Protein AF-0000000087189359 (afdb_homodimer)

Sequence (394 aa):
MPTGVAMRDARERLFDAAERVLLRDGPSALTSRAVTAEAGCAKGVLHRHFADFDAFLAELVRDRVRRIEGRGAALRASAGTGDLVGRLADELTDLFESVAVAIVGLVTSRDGLRARLRRERPIGVPLLTDAAGVLASYLAAERDLGRLAPDADVDVVAPTLIGAAHLLFADRTGPPPDADAVRRTVAAVVGGVVREGMPTGVAMRDARERLFDAAERVLLRDGPSALTSRAVTAEAGCAKGVLHRHFADFDAFLAELVRDRVRRIEGRGAALRASAGTGDLVGRLADELTDLFESVAVAIVGLVTSRDGLRARLRRERPIGVPLLTDAAGVLASYLAAERDLGRLAPDADVDVVAPTLIGAAHLLFADRTGPPPDADAVRRTVAAVVGGVVREG

Organism: Streptomyces mobaraensis (NCBI:txid35621)

Secondary structure (DSSP, 8-state):
---HHHHHHHHHHHHHHHHHHHHHH-GGG--HHHHHHHHTPPTTHHHHH-SSHHHHHHHHHHHHHHHHHHTHHHHHHTTTSS-HHHHHHHHHHHHHTTTHHHHHHHHHH-HHHHHHHHTT--SS-TTHHHHHHHHHHHHHHHHHTTSB-TT--HHHHHHHHHHHHHHHH--TTSPPPPHHHHHHHHHHHHTTTB---/---HHHHHHHHHHHHHHHHHHHHHH-GGG--HHHHHHHHTPPTTHHHHH-SSHHHHHHHHHHHHHHHHHHTHHHHHHTTTSS-HHHHHHHHHHHHHTTTHHHHHHHHHH-HHHHHHHHTT--SS-TTHHHHHHHHHHHHHHHHHTTSB-TT--HHHHHHHHHHHHHHHH--TTSPPPPHHHHHHHHHHHHTTTB---

Foldseek 3Di:
DDDPVSLVVVLVLLLVLQLVCCLPPFQVRRDLVSSCVSSVHDDCNCVVPAVDVLRSLLVSLVVLLVVLLVCLVVLLVCAPDDDPLLSLLVSLCVLLLGSLLRSQVNCVVDVSNVVVNCVVPVDDGRPLVSNLVSQLSSVVSNLVVPQWAVPDDSNVLSSQLSVQSSVQCNPVVDDHDDSVVNSVSSCVSRVVIGDPD/DPDPVSLVVLLVLLLVLQLVCCLPPFQVRRDLVSSCVSSVHDDCSCVVPAVDVLRSLLVSLVVLLVVLLVCLVVLLVCAPDDDPLLSLLVSLCVLLLGSNLRSQVNCVVDPSNVVVNCVVPVDDGRPLVSNLVSQLSSVVSNVVVPQWAVPDDSNVLSSQLSVQSSVQCNPVVDDHDDSVVNSVSSCVSRVVIGDPD

Structure (mmCIF, N/CA/C/O backbone):
data_AF-0000000087189359-model_v1
#
loop_
_entity.id
_entity.type
_entity.pdbx_description
1 polymer 'TetR family transcriptional regulator'
#
loop_
_atom_site.group_PDB
_atom_site.id
_atom_site.type_symbol
_atom_site.label_atom_id
_atom_site.label_alt_id
_atom_site.label_comp_id
_atom_site.label_asym_id
_atom_site.label_entity_id
_atom_site.label_seq_id
_atom_site.pdbx_PDB_ins_code
_atom_site.Cartn_x
_atom_site.Cartn_y
_atom_site.Cartn_z
_atom_site.occupancy
_atom_site.B_iso_or_equiv
_atom_site.auth_seq_id
_atom_site.auth_comp_id
_atom_site.auth_asym_id
_atom_site.auth_atom_id
_atom_site.pdbx_PDB_model_num
ATOM 1 N N . MET A 1 1 ? -35.094 24.062 12.242 1 44.28 1 MET A N 1
ATOM 2 C CA . MET A 1 1 ? -34.094 23.031 12.523 1 44.28 1 MET A CA 1
ATOM 3 C C . MET A 1 1 ? -33.812 22.188 11.289 1 44.28 1 MET A C 1
ATOM 5 O O . MET A 1 1 ? -34.719 21.75 10.602 1 44.28 1 MET A O 1
ATOM 9 N N . PRO A 1 2 ? -32.625 22.344 10.75 1 54.31 2 PRO A N 1
ATOM 10 C CA . PRO A 1 2 ? -32.562 21.625 9.469 1 54.31 2 PRO A CA 1
ATOM 11 C C . PRO A 1 2 ? -33.062 20.188 9.562 1 54.31 2 PRO A C 1
ATOM 13 O O . PRO A 1 2 ? -32.906 19.531 10.594 1 54.31 2 PRO A O 1
ATOM 16 N N . THR A 1 3 ? -33.844 19.797 8.781 1 54.06 3 THR A N 1
ATOM 17 C CA . THR A 1 3 ? -34.438 18.484 8.734 1 54.06 3 THR A CA 1
ATOM 18 C C . THR A 1 3 ? -33.406 17.406 8.453 1 54.06 3 THR A C 1
ATOM 20 O O . THR A 1 3 ? -32.312 17.703 7.945 1 54.06 3 THR A O 1
ATOM 23 N N . GLY A 1 4 ? -33.719 16.25 9.008 1 50 4 GLY A N 1
ATOM 24 C CA . GLY A 1 4 ? -32.906 15.055 8.805 1 50 4 GLY A CA 1
ATOM 25 C C . GLY A 1 4 ? -32.406 14.914 7.379 1 50 4 GLY A C 1
ATOM 26 O O . GLY A 1 4 ? -31.266 14.508 7.156 1 50 4 GLY A O 1
ATOM 27 N N . VAL A 1 5 ? -33.25 15.305 6.457 1 53.34 5 VAL A N 1
ATOM 28 C CA . VAL A 1 5 ? -32.906 15.242 5.035 1 53.34 5 VAL A CA 1
ATOM 29 C C . VAL A 1 5 ? -31.875 16.312 4.707 1 53.34 5 VAL A C 1
ATOM 31 O O . VAL A 1 5 ? -30.906 16.047 3.986 1 53.34 5 VAL A O 1
ATOM 34 N N . ALA A 1 6 ? -32.094 17.406 5.195 1 57.12 6 ALA A N 1
ATOM 35 C CA . ALA A 1 6 ? -31.156 18.516 4.957 1 57.12 6 ALA A CA 1
ATOM 36 C C . ALA A 1 6 ? -29.766 18.188 5.508 1 57.12 6 ALA A C 1
ATOM 38 O O . ALA A 1 6 ? -28.75 18.516 4.883 1 57.12 6 ALA A O 1
ATOM 39 N N . MET A 1 7 ? -29.891 17.547 6.59 1 61.81 7 MET A N 1
ATOM 40 C CA . MET A 1 7 ? -28.625 17.156 7.23 1 61.81 7 MET A CA 1
ATOM 41 C C . MET A 1 7 ? -27.906 16.078 6.418 1 61.81 7 MET A C 1
ATOM 43 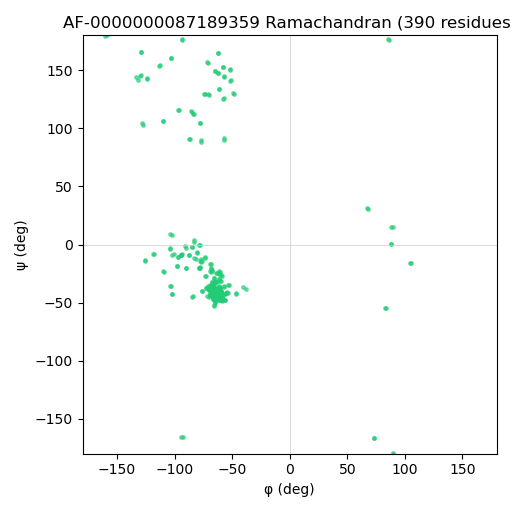O O . MET A 1 7 ? -26.688 16.125 6.273 1 61.81 7 MET A O 1
ATOM 47 N N . ARG A 1 8 ? -28.703 15.125 5.977 1 64.56 8 ARG A N 1
ATOM 48 C CA . ARG A 1 8 ? -28.125 14.094 5.121 1 64.56 8 ARG A CA 1
ATOM 49 C C . ARG A 1 8 ? -27.547 14.695 3.854 1 64.56 8 ARG A C 1
ATOM 51 O O . ARG A 1 8 ? -26.484 14.266 3.385 1 64.56 8 ARG A O 1
ATOM 58 N N . ASP A 1 9 ? -28.188 15.625 3.594 1 80 9 ASP A N 1
ATOM 59 C CA . ASP A 1 9 ? -27.75 16.312 2.389 1 80 9 ASP A CA 1
ATOM 60 C C . ASP A 1 9 ? -26.422 17.031 2.621 1 80 9 ASP A C 1
ATOM 62 O O . ASP A 1 9 ? -25.516 16.969 1.782 1 80 9 ASP A O 1
ATOM 66 N N . ALA A 1 10 ? -26.328 17.531 3.82 1 83.38 10 ALA A N 1
ATOM 67 C CA . ALA A 1 10 ? -25.094 18.25 4.129 1 83.38 10 ALA A CA 1
ATOM 68 C C . ALA A 1 10 ? -23.922 17.297 4.285 1 83.38 10 ALA A C 1
ATOM 70 O O . ALA A 1 10 ? -22.812 17.578 3.818 1 83.38 10 ALA A O 1
ATOM 71 N N . ARG A 1 11 ? -24.172 16.188 4.848 1 89.69 11 ARG A N 1
ATOM 72 C CA . ARG A 1 11 ? -23.141 15.172 5.031 1 89.69 11 ARG A CA 1
ATOM 73 C C . ARG A 1 11 ? -22.641 14.641 3.691 1 89.69 11 ARG A C 1
ATOM 75 O O . ARG A 1 11 ? -21.438 14.531 3.467 1 89.69 11 ARG A O 1
ATOM 82 N N . GLU A 1 12 ? -23.578 14.414 2.865 1 92.06 12 GLU A N 1
ATOM 83 C CA . GLU A 1 12 ? -23.203 13.906 1.545 1 92.06 12 GLU A CA 1
ATOM 84 C C . GLU A 1 12 ? -22.422 14.945 0.755 1 92.06 12 GLU A C 1
ATOM 86 O O . GLU A 1 12 ? -21.469 14.602 0.052 1 92.06 12 GLU A O 1
ATOM 91 N N . ARG A 1 13 ? -22.797 16.109 0.953 1 93.56 13 ARG A N 1
ATOM 92 C CA . ARG A 1 13 ? -22.094 17.203 0.29 1 93.56 13 ARG A CA 1
ATOM 93 C C . ARG A 1 13 ? -20.672 17.328 0.799 1 93.56 13 ARG A C 1
ATOM 95 O O . ARG A 1 13 ? -19.734 17.562 0.02 1 93.56 13 ARG A O 1
ATOM 102 N N . LEU A 1 14 ? -20.578 17.125 2.043 1 95.88 14 LEU A N 1
ATOM 103 C CA . LEU A 1 14 ? -19.25 17.219 2.656 1 95.88 14 LEU A CA 1
ATOM 104 C C . LEU A 1 14 ? -18.375 16.047 2.207 1 95.88 14 LEU A C 1
ATOM 106 O O . LEU A 1 14 ? -17.188 16.234 1.937 1 95.88 14 LEU A O 1
ATOM 110 N N . PHE A 1 15 ? -18.922 14.906 2.1 1 96.94 15 PHE A N 1
ATOM 111 C CA . PHE A 1 15 ? -18.156 13.75 1.638 1 96.94 15 PHE A CA 1
ATOM 112 C C . PHE A 1 15 ? -17.734 13.93 0.187 1 96.94 15 PHE A C 1
ATOM 114 O O . PHE A 1 15 ? -16.578 13.664 -0.162 1 96.94 15 PHE A O 1
ATOM 121 N N . ASP A 1 16 ? -18.641 14.438 -0.605 1 96.88 16 ASP A N 1
ATOM 122 C CA . ASP A 1 16 ? -18.328 14.68 -2.01 1 96.88 16 ASP A CA 1
ATOM 123 C C . ASP A 1 16 ? -17.203 15.711 -2.148 1 96.88 16 ASP A C 1
ATOM 125 O O . ASP A 1 16 ? -16.297 15.539 -2.965 1 96.88 16 ASP A O 1
ATOM 129 N N . ALA A 1 17 ? -17.312 16.719 -1.368 1 97.44 17 ALA A N 1
ATOM 130 C CA . ALA A 1 17 ? -16.281 17.766 -1.365 1 97.44 17 ALA A CA 1
ATOM 131 C C . ALA A 1 17 ? -14.938 17.203 -0.921 1 97.44 17 ALA A C 1
ATOM 133 O O . ALA A 1 17 ? -13.898 17.5 -1.527 1 97.44 17 ALA A O 1
ATOM 134 N N . ALA A 1 18 ? -14.969 16.391 0.122 1 97.75 18 ALA A N 1
ATOM 135 C CA . ALA A 1 18 ? -13.742 15.773 0.622 1 97.75 18 ALA A CA 1
ATOM 136 C C . ALA A 1 18 ? -13.086 14.906 -0.452 1 97.75 18 ALA A C 1
ATOM 138 O O . ALA A 1 18 ? -11.867 14.953 -0.632 1 97.75 18 ALA A O 1
ATOM 139 N N . GLU A 1 19 ? -13.867 14.172 -1.11 1 97.31 19 GLU A N 1
ATOM 140 C CA . GLU A 1 19 ? -13.344 13.312 -2.166 1 97.31 19 GLU A CA 1
ATOM 141 C C . GLU A 1 19 ? -12.727 14.133 -3.295 1 97.31 19 GLU A C 1
ATOM 143 O O . GLU A 1 19 ? -11.68 13.773 -3.836 1 97.31 19 GLU A O 1
ATOM 148 N N . ARG A 1 20 ? -13.352 15.242 -3.643 1 97.06 20 ARG A N 1
ATOM 149 C CA . ARG A 1 20 ? -12.805 16.125 -4.672 1 97.06 20 ARG A CA 1
ATOM 150 C C . ARG A 1 20 ? -11.461 16.688 -4.242 1 97.06 20 ARG A C 1
ATOM 152 O O . ARG A 1 20 ? -10.516 16.734 -5.031 1 97.06 20 ARG A O 1
ATOM 159 N N . VAL A 1 21 ? -11.367 17.094 -2.988 1 96.62 21 VAL A N 1
ATOM 160 C CA . VAL A 1 21 ? -10.125 17.641 -2.455 1 96.62 21 VAL A CA 1
ATOM 161 C C . VAL A 1 21 ? -9.047 16.562 -2.469 1 96.62 21 VAL A C 1
ATOM 163 O O . VAL A 1 21 ? -7.914 16.812 -2.885 1 96.62 21 VAL A O 1
ATOM 166 N N . LEU A 1 22 ? -9.414 15.367 -2.059 1 95 22 LEU A N 1
ATOM 167 C CA . LEU A 1 22 ? -8.477 14.242 -2.027 1 95 22 LEU A CA 1
ATOM 168 C C . LEU A 1 22 ? -7.945 13.938 -3.424 1 95 22 LEU A C 1
ATOM 170 O O . LEU A 1 22 ? -6.742 13.734 -3.604 1 95 22 LEU A O 1
ATOM 174 N N . LEU A 1 23 ? -8.812 13.953 -4.371 1 92.88 23 LEU A N 1
ATOM 175 C CA . LEU A 1 23 ? -8.438 13.609 -5.738 1 92.88 23 LEU A CA 1
ATOM 176 C C . LEU A 1 23 ? -7.562 14.695 -6.348 1 92.88 23 LEU A C 1
ATOM 178 O O . LEU A 1 23 ? -6.59 14.398 -7.047 1 92.88 23 LEU A O 1
ATOM 182 N N . ARG A 1 24 ? -7.844 15.883 -6.047 1 92.25 24 ARG A N 1
ATOM 183 C CA . ARG A 1 24 ? -7.168 17.016 -6.676 1 92.25 24 ARG A CA 1
ATOM 184 C C . ARG A 1 24 ? -5.859 17.328 -5.961 1 92.25 24 ARG A C 1
ATOM 186 O O . ARG A 1 24 ? -4.828 17.531 -6.605 1 92.25 24 ARG A O 1
ATOM 193 N N . ASP A 1 25 ? -5.941 17.344 -4.547 1 91.75 25 ASP A N 1
ATOM 194 C CA . ASP A 1 25 ? -4.836 17.922 -3.793 1 91.75 25 ASP A CA 1
ATOM 195 C C . ASP A 1 25 ? -4.18 16.891 -2.885 1 91.75 25 ASP A C 1
ATOM 197 O O . ASP A 1 25 ? -3.135 17.141 -2.285 1 91.75 25 ASP A O 1
ATOM 201 N N . GLY A 1 26 ? -4.723 15.711 -2.734 1 91 26 GLY A N 1
ATOM 202 C CA . GLY A 1 26 ? -4.125 14.641 -1.948 1 91 26 GLY A CA 1
ATOM 203 C C . GLY A 1 26 ? -4.473 14.719 -0.473 1 91 26 GLY A C 1
ATOM 204 O O . GLY A 1 26 ? -5.148 15.648 -0.038 1 91 26 GLY A O 1
ATOM 205 N N . PRO A 1 27 ? -4.023 13.742 0.289 1 91.06 27 PRO A N 1
ATOM 206 C CA . PRO A 1 27 ? -4.418 13.617 1.692 1 91.06 27 PRO A CA 1
ATOM 207 C C . PRO A 1 27 ? -3.896 14.758 2.562 1 91.06 27 PRO A C 1
ATOM 209 O O . PRO A 1 27 ? -4.574 15.18 3.502 1 91.06 27 PRO A O 1
ATOM 212 N N . SER A 1 28 ? -2.76 15.227 2.287 1 85.62 28 SER A N 1
ATOM 213 C CA . SER A 1 28 ? -2.152 16.25 3.125 1 85.62 28 SER A CA 1
ATOM 214 C C . SER A 1 28 ? -2.904 17.578 3.008 1 85.62 28 SER A C 1
ATOM 216 O O . SER A 1 28 ? -2.773 18.453 3.869 1 85.62 28 SER A O 1
ATOM 218 N N . ALA A 1 29 ? -3.684 17.688 1.993 1 90.19 29 ALA A N 1
ATOM 219 C CA . ALA A 1 29 ? -4.414 18.922 1.755 1 90.19 29 ALA A CA 1
ATOM 220 C C . ALA A 1 29 ? -5.812 18.859 2.361 1 90.19 29 ALA A C 1
ATOM 222 O O . ALA A 1 29 ? -6.539 19.859 2.371 1 90.19 29 ALA A O 1
ATOM 223 N N . LEU A 1 30 ? -6.176 17.719 2.812 1 93.62 30 LEU A N 1
ATOM 224 C CA . LEU A 1 30 ? -7.527 17.531 3.328 1 93.62 30 LEU A CA 1
ATOM 225 C C . LEU A 1 30 ? -7.656 18.109 4.734 1 93.62 30 LEU A C 1
ATOM 227 O O . LEU A 1 30 ? -7.109 17.562 5.688 1 93.62 30 LEU A O 1
ATOM 231 N N . THR A 1 31 ? -8.297 19.25 4.844 1 93.12 31 THR A N 1
ATOM 232 C CA . THR A 1 31 ? -8.594 19.922 6.109 1 93.12 31 THR A CA 1
ATOM 233 C C . THR A 1 31 ? -10.07 20.297 6.195 1 93.12 31 THR A C 1
ATOM 235 O O . THR A 1 31 ? -10.773 20.281 5.188 1 93.12 31 THR A O 1
ATOM 238 N N . SER A 1 32 ? -10.414 20.625 7.438 1 94.56 32 SER A N 1
ATOM 239 C CA . SER A 1 32 ? -11.781 21.109 7.629 1 94.56 32 SER A CA 1
ATOM 240 C C . SER A 1 32 ? -12.062 22.328 6.754 1 94.56 32 SER A C 1
ATOM 242 O O . SER A 1 32 ? -13.102 22.391 6.086 1 94.56 32 SER A O 1
ATOM 244 N N . ARG A 1 33 ? -11.141 23.188 6.695 1 95.25 33 ARG A N 1
ATOM 245 C CA . ARG A 1 33 ? -11.297 24.422 5.918 1 95.25 33 ARG A CA 1
ATOM 246 C C . ARG A 1 33 ? -11.398 24.109 4.426 1 95.25 33 ARG A C 1
ATOM 248 O O . ARG A 1 33 ? -12.273 24.641 3.738 1 95.25 33 ARG A O 1
ATOM 255 N N . ALA A 1 34 ? -10.562 23.281 3.914 1 96 34 ALA A N 1
ATOM 256 C CA . ALA A 1 34 ? -10.555 22.938 2.496 1 96 34 ALA A CA 1
ATOM 257 C C . ALA A 1 34 ? -11.859 22.25 2.09 1 96 34 ALA A C 1
ATOM 259 O O . ALA A 1 34 ? -12.414 22.547 1.027 1 96 34 ALA A O 1
ATOM 260 N N . VAL A 1 35 ? -12.352 21.344 2.934 1 96.75 35 VAL A N 1
ATOM 261 C CA . VAL A 1 35 ? -13.562 20.594 2.643 1 96.75 35 VAL A CA 1
ATOM 262 C C . VAL A 1 35 ? -14.766 21.516 2.627 1 96.75 35 VAL A C 1
ATOM 264 O O . VAL A 1 35 ? -15.586 21.469 1.707 1 96.75 35 VAL A O 1
ATOM 267 N N . THR A 1 36 ? -14.852 22.375 3.666 1 95.88 36 THR A N 1
ATOM 268 C CA . THR A 1 36 ? -16 23.281 3.764 1 95.88 36 THR A CA 1
ATOM 269 C C . THR A 1 36 ? -15.992 24.297 2.623 1 95.88 36 THR A C 1
ATOM 271 O O . THR A 1 36 ? -17.047 24.609 2.064 1 95.88 36 THR A O 1
ATOM 274 N N . ALA A 1 37 ? -14.812 24.797 2.303 1 95.94 37 ALA A N 1
ATOM 275 C CA . ALA A 1 37 ? -14.695 25.703 1.165 1 95.94 37 ALA A CA 1
ATOM 276 C C . ALA A 1 37 ? -15.117 25.031 -0.131 1 95.94 37 ALA A C 1
ATOM 278 O O . ALA A 1 37 ? -15.867 25.594 -0.923 1 95.94 37 ALA A O 1
ATOM 279 N N . GLU A 1 38 ? -14.703 23.797 -0.326 1 96.31 38 GLU A N 1
ATOM 280 C CA . GLU A 1 38 ? -15.039 23.031 -1.521 1 96.31 38 GLU A CA 1
ATOM 281 C C . GLU A 1 38 ? -16.5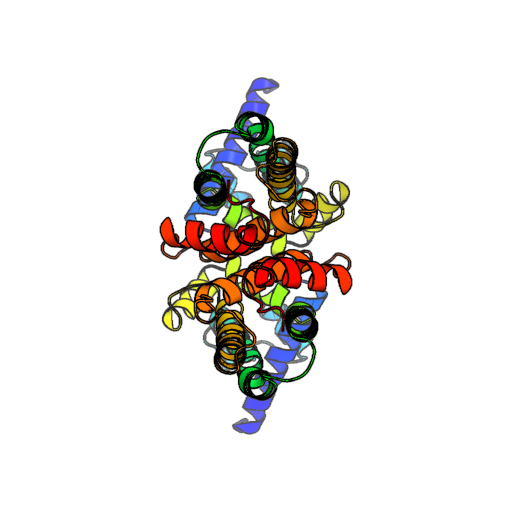31 22.734 -1.594 1 96.31 38 GLU A C 1
ATOM 283 O O . GLU A 1 38 ? -17.109 22.703 -2.682 1 96.31 38 GLU A O 1
ATOM 288 N N . ALA A 1 39 ? -17.141 22.547 -0.473 1 95.25 39 ALA A N 1
ATOM 289 C CA . ALA A 1 39 ? -18.562 22.188 -0.392 1 95.25 39 ALA A CA 1
ATOM 290 C C . ALA A 1 39 ? -19.438 23.438 -0.499 1 95.25 39 ALA A C 1
ATOM 292 O O . ALA A 1 39 ? -20.656 23.328 -0.654 1 95.25 39 ALA A O 1
ATOM 293 N N . GLY A 1 40 ? -18.797 24.578 -0.399 1 94.19 40 GLY A N 1
ATOM 294 C CA . GLY A 1 40 ? -19.578 25.812 -0.377 1 94.19 40 GLY A CA 1
ATOM 295 C C . GLY A 1 40 ? -20.422 25.953 0.873 1 94.19 40 GLY A C 1
ATOM 296 O O . GLY A 1 40 ? -21.547 26.453 0.812 1 94.19 40 GLY A O 1
ATOM 297 N N . CYS A 1 41 ? -19.984 25.453 1.913 1 90.12 41 CYS A N 1
ATOM 298 C CA . CYS A 1 41 ? -20.703 25.5 3.182 1 90.12 41 CYS A CA 1
ATOM 299 C C . CYS A 1 41 ? -20.109 26.547 4.109 1 90.12 41 CYS A C 1
ATOM 301 O O . CYS A 1 41 ? -18.984 27.016 3.877 1 90.12 41 CYS A O 1
ATOM 303 N N . ALA A 1 42 ? -20.906 26.922 5.059 1 87.5 42 ALA A N 1
ATOM 304 C CA . ALA A 1 42 ? -20.422 27.844 6.09 1 87.5 42 ALA A CA 1
ATOM 305 C C . ALA A 1 42 ? -19.281 27.219 6.887 1 87.5 42 ALA A C 1
ATOM 307 O O . ALA A 1 42 ? -19.203 26 7.012 1 87.5 42 ALA A O 1
ATOM 308 N N . LYS A 1 43 ? -18.75 28.234 7.512 1 84.06 43 LYS A N 1
ATOM 309 C CA . LYS A 1 43 ? -17.688 27.812 8.414 1 84.06 43 LYS A CA 1
ATOM 310 C C . LYS A 1 43 ? -18.25 27.047 9.617 1 84.06 43 LYS A C 1
ATOM 312 O O . LYS A 1 43 ? -19.312 27.406 10.133 1 84.06 43 LYS A O 1
ATOM 317 N N . GLY A 1 44 ? -17.891 26.016 9.977 1 87.75 44 GLY A N 1
ATOM 318 C CA . GLY A 1 44 ? -18.297 25.312 11.18 1 87.75 44 GLY A CA 1
ATOM 319 C C . GLY A 1 44 ? -19.25 24.156 10.906 1 87.75 44 GLY A C 1
ATOM 320 O O . GLY A 1 44 ? -19.578 23.375 11.805 1 87.75 44 GLY A O 1
ATOM 321 N N . VAL A 1 45 ? -19.797 24.188 9.734 1 89.81 45 VAL A N 1
ATOM 322 C CA . VAL A 1 45 ? -20.781 23.156 9.391 1 89.81 45 VAL A CA 1
ATOM 323 C C . VAL A 1 45 ? -20.25 21.781 9.797 1 89.81 45 VAL A C 1
ATOM 325 O O . VAL A 1 45 ? -21 20.953 10.312 1 89.81 45 VAL A O 1
ATOM 328 N N . LEU A 1 46 ? -19.016 21.531 9.547 1 92.44 46 LEU A N 1
ATOM 329 C CA . LEU A 1 46 ? -18.422 20.25 9.898 1 92.44 46 LEU A CA 1
ATOM 330 C C . LEU A 1 46 ? -18.5 20.016 11.406 1 92.44 46 LEU A C 1
ATOM 332 O O . LEU A 1 46 ? -18.859 18.922 11.844 1 92.44 46 LEU A O 1
ATOM 336 N N . HIS A 1 47 ? -18.344 21.047 12.164 1 91.12 47 HIS A N 1
ATOM 337 C CA . HIS A 1 47 ? -18.312 20.922 13.617 1 91.12 47 HIS A CA 1
ATOM 338 C C . HIS A 1 47 ? -19.719 20.75 14.188 1 91.12 47 HIS A C 1
ATOM 340 O O . HIS A 1 47 ? -19.875 20.297 15.32 1 91.12 47 HIS A O 1
ATOM 346 N N . ARG A 1 48 ? -20.656 21.094 13.492 1 92.31 48 ARG A N 1
ATOM 347 C CA . ARG A 1 48 ? -22.047 20.891 13.898 1 92.31 48 ARG A CA 1
ATOM 348 C C . ARG A 1 48 ? -22.438 19.422 13.773 1 92.31 48 ARG A C 1
ATOM 350 O O . ARG A 1 48 ? -23.281 18.938 14.531 1 92.31 48 ARG A O 1
ATOM 357 N N . HIS A 1 49 ? -21.766 18.781 12.891 1 92.31 49 HIS A N 1
ATOM 358 C CA . HIS A 1 49 ? -22.188 17.438 12.555 1 92.31 49 HIS A CA 1
ATOM 359 C C . HIS A 1 49 ? -21.203 16.391 13.086 1 92.31 49 HIS A C 1
ATOM 361 O O . HIS A 1 49 ? -21.547 15.219 13.234 1 92.31 49 HIS A O 1
ATOM 367 N N . PHE A 1 50 ? -20.016 16.828 13.289 1 95.06 50 PHE A N 1
ATOM 368 C CA . PHE A 1 50 ? -18.969 15.906 13.711 1 95.06 50 PHE A CA 1
ATOM 369 C C . PHE A 1 50 ? -18.234 16.438 14.93 1 95.06 50 PHE A C 1
ATOM 371 O O . PHE A 1 50 ? -17.969 17.641 15.023 1 95.06 50 PHE A O 1
ATOM 378 N N . ALA A 1 51 ? -17.828 15.531 15.758 1 94.69 51 ALA A N 1
ATOM 379 C CA . ALA A 1 51 ? -17.156 15.898 17 1 94.69 51 ALA A CA 1
ATOM 380 C C . ALA A 1 51 ? -15.797 16.531 16.719 1 94.69 51 ALA A C 1
ATOM 382 O O . ALA A 1 51 ? -15.359 17.438 17.438 1 94.69 51 ALA A O 1
ATOM 383 N N . ASP A 1 52 ? -15.094 16.094 15.758 1 95 52 ASP A N 1
ATOM 384 C CA . ASP A 1 52 ? -13.812 16.609 15.289 1 95 52 ASP A CA 1
ATOM 385 C C . ASP A 1 52 ? -13.531 16.156 13.859 1 95 52 ASP A C 1
ATOM 387 O O . ASP A 1 52 ? -14.344 15.461 13.25 1 95 52 ASP A O 1
ATOM 391 N N . PHE A 1 53 ? -12.531 16.516 13.344 1 94.88 53 PHE A N 1
ATOM 392 C CA . PHE A 1 53 ? -12.227 16.234 11.945 1 94.88 53 PHE A CA 1
ATOM 393 C C . PHE A 1 53 ? -11.977 14.758 11.727 1 94.88 53 PHE A C 1
ATOM 395 O O . PHE A 1 53 ? -12.344 14.203 10.688 1 94.88 53 PHE A O 1
ATOM 402 N N . ASP A 1 54 ? -11.383 14.07 12.672 1 94.75 54 ASP A N 1
ATOM 403 C CA . ASP A 1 54 ? -11.141 12.633 12.539 1 94.75 54 ASP A CA 1
ATOM 404 C C . ASP A 1 54 ? -12.461 11.859 12.539 1 94.75 54 ASP A C 1
ATOM 406 O O . ASP A 1 54 ? -12.578 10.828 11.867 1 94.75 54 ASP A O 1
ATOM 410 N N . ALA A 1 55 ? -13.375 12.32 13.25 1 95.81 55 ALA A N 1
ATOM 411 C CA . ALA A 1 55 ? -14.703 11.703 13.203 1 95.81 55 ALA A CA 1
ATOM 412 C C . ALA A 1 55 ? -15.32 11.844 11.812 1 95.81 55 ALA A C 1
ATOM 414 O O . ALA A 1 55 ? -15.922 10.898 11.297 1 95.81 55 ALA A O 1
ATOM 415 N N . PHE A 1 56 ? -15.148 13.039 11.328 1 96.81 56 PHE A N 1
ATOM 416 C CA . PHE A 1 56 ? -15.602 13.281 9.961 1 96.81 56 PHE A CA 1
ATOM 417 C C . PHE A 1 56 ? -14.914 12.336 8.984 1 96.81 56 PHE A C 1
ATOM 419 O O . PHE A 1 56 ? -15.57 11.688 8.164 1 96.81 56 PHE A O 1
ATOM 426 N N . LEU A 1 57 ? -13.609 12.203 9.086 1 96.88 57 LEU A N 1
ATOM 427 C CA . LEU A 1 57 ? -12.82 11.359 8.188 1 96.88 57 LEU A CA 1
ATOM 428 C C . LEU A 1 57 ? -13.203 9.891 8.344 1 96.88 57 LEU A C 1
ATOM 430 O O . LEU A 1 57 ? -13.258 9.148 7.359 1 96.88 57 LEU A O 1
ATOM 434 N N . ALA A 1 58 ? -13.43 9.484 9.539 1 96.75 58 ALA A N 1
ATOM 435 C CA . ALA A 1 58 ? -13.836 8.102 9.781 1 96.75 58 ALA A CA 1
ATOM 436 C C . ALA A 1 58 ? -15.141 7.777 9.062 1 96.75 58 ALA A C 1
ATOM 438 O O . ALA A 1 58 ? -15.266 6.719 8.445 1 96.75 58 ALA A O 1
ATOM 439 N N . GLU A 1 59 ? -16.016 8.711 9.125 1 96.69 59 GLU A N 1
ATOM 440 C CA . GLU A 1 59 ? -17.297 8.492 8.445 1 96.69 59 GLU A CA 1
ATOM 441 C C . GLU A 1 59 ? -17.109 8.5 6.926 1 96.69 59 GLU A C 1
ATOM 443 O O . GLU A 1 59 ? -17.812 7.77 6.219 1 96.69 59 GLU A O 1
ATOM 448 N N . LEU A 1 60 ? -16.266 9.344 6.461 1 97.25 60 LEU A N 1
ATOM 449 C CA . LEU A 1 60 ? -15.922 9.328 5.043 1 97.25 60 LEU A CA 1
ATOM 450 C C . LEU A 1 60 ? -15.414 7.957 4.621 1 97.25 60 LEU A C 1
ATOM 452 O O . LEU A 1 60 ? -15.859 7.406 3.613 1 97.25 60 LEU A O 1
ATOM 456 N N . VAL A 1 61 ? -14.508 7.383 5.371 1 96.88 61 VAL A N 1
ATOM 457 C CA . VAL A 1 61 ? -13.938 6.07 5.086 1 96.88 61 VAL A CA 1
ATOM 458 C C . VAL A 1 61 ? -15.031 5.008 5.137 1 96.88 61 VAL A C 1
ATOM 460 O O . VAL A 1 61 ? -15.133 4.164 4.242 1 96.88 61 VAL A O 1
ATOM 463 N N . ARG A 1 62 ? -15.883 5.094 6.125 1 96.38 62 ARG A N 1
ATOM 464 C CA . ARG A 1 62 ? -16.953 4.125 6.277 1 96.38 62 ARG A CA 1
ATOM 465 C C . ARG A 1 62 ? -17.922 4.188 5.094 1 96.38 62 ARG A C 1
ATOM 467 O O . ARG A 1 62 ? -18.422 3.156 4.633 1 96.38 62 ARG A O 1
ATOM 474 N N . ASP A 1 63 ? -18.156 5.387 4.715 1 96.19 63 ASP A N 1
ATOM 475 C CA . ASP A 1 63 ? -19.016 5.555 3.551 1 96.19 63 ASP A CA 1
ATOM 476 C C . ASP A 1 63 ? -18.406 4.891 2.314 1 96.19 63 ASP A C 1
ATOM 478 O O . ASP A 1 63 ? -19.109 4.215 1.562 1 96.19 63 ASP A O 1
ATOM 482 N N . ARG A 1 64 ? -17.141 5.082 2.096 1 96.25 64 ARG A N 1
ATOM 483 C CA . ARG A 1 64 ? -16.453 4.461 0.964 1 96.25 64 ARG A CA 1
ATOM 484 C C . ARG A 1 64 ? -16.453 2.943 1.091 1 96.25 64 ARG A C 1
ATOM 486 O O . ARG A 1 64 ? -16.641 2.232 0.1 1 96.25 64 ARG A O 1
ATOM 493 N N . VAL A 1 65 ? -16.281 2.434 2.258 1 95.75 65 VAL A N 1
ATOM 494 C CA . VAL A 1 65 ? -16.312 0.999 2.527 1 95.75 65 VAL A CA 1
ATOM 495 C C . VAL A 1 65 ? -17.672 0.429 2.164 1 95.75 65 VAL A C 1
ATOM 497 O O . VAL A 1 65 ? -17.766 -0.616 1.518 1 95.75 65 VAL A O 1
ATOM 500 N N . ARG A 1 66 ? -18.672 1.169 2.553 1 95.88 66 ARG A N 1
ATOM 501 C CA . ARG A 1 66 ? -20.031 0.722 2.242 1 95.88 66 ARG A CA 1
ATOM 502 C C . ARG A 1 66 ? -20.234 0.635 0.735 1 95.88 66 ARG A C 1
ATOM 504 O O . ARG A 1 66 ? -20.906 -0.283 0.25 1 95.88 66 ARG A O 1
ATOM 511 N N . ARG A 1 67 ? -19.703 1.541 0.05 1 95.31 67 ARG A N 1
ATOM 512 C CA . ARG A 1 67 ? -19.828 1.529 -1.404 1 95.31 67 ARG A CA 1
ATOM 513 C C . ARG A 1 67 ? -19.125 0.316 -2.002 1 95.31 67 ARG A C 1
ATOM 515 O O . ARG A 1 67 ? -19.641 -0.321 -2.92 1 95.31 67 ARG A O 1
ATOM 522 N N . ILE A 1 68 ? -18 -0.02 -1.487 1 96.12 68 ILE A N 1
ATOM 523 C CA . ILE A 1 68 ? -17.25 -1.184 -1.943 1 96.12 68 ILE A CA 1
ATOM 524 C C . ILE A 1 68 ? -18.031 -2.459 -1.621 1 96.12 68 ILE A C 1
ATOM 526 O O . ILE A 1 68 ? -18.203 -3.318 -2.486 1 96.12 68 ILE A O 1
ATOM 530 N N . GLU A 1 69 ? -18.484 -2.486 -0.395 1 96.31 69 GLU A N 1
ATOM 531 C CA . GLU A 1 69 ? -19.219 -3.668 0.038 1 96.31 69 GLU A CA 1
ATOM 532 C C . GLU A 1 69 ? -20.531 -3.82 -0.744 1 96.31 69 GLU A C 1
ATOM 534 O O . GLU A 1 69 ? -20.969 -4.938 -1.021 1 96.31 69 GLU A O 1
ATOM 539 N N . GLY A 1 70 ? -21.094 -2.723 -1.114 1 95.5 70 GLY A N 1
ATOM 540 C CA . GLY A 1 70 ? -22.328 -2.723 -1.87 1 95.5 70 GLY A CA 1
ATOM 541 C C . GLY A 1 70 ? -22.203 -3.371 -3.236 1 95.5 70 GLY A C 1
ATOM 542 O O . GLY A 1 70 ? -23.172 -3.906 -3.771 1 95.5 70 GLY A O 1
ATOM 543 N N . ARG A 1 71 ? -21.031 -3.385 -3.748 1 92.88 71 ARG A N 1
ATOM 544 C CA . ARG A 1 71 ? -20.781 -3.975 -5.059 1 92.88 71 ARG A CA 1
ATOM 545 C C . ARG A 1 71 ? -20.5 -5.469 -4.945 1 92.88 71 ARG A C 1
ATOM 547 O O . ARG A 1 71 ? -20.469 -6.18 -5.953 1 92.88 71 ARG A O 1
ATOM 554 N N . GLY A 1 72 ? -20.344 -5.93 -3.752 1 96.94 72 GLY A N 1
ATOM 555 C CA . GLY A 1 72 ? -19.938 -7.301 -3.506 1 96.94 72 GLY A CA 1
ATOM 556 C C . GLY A 1 72 ? -20.938 -8.328 -3.982 1 96.94 72 GLY A C 1
ATOM 557 O O . GLY A 1 72 ? -20.578 -9.344 -4.566 1 96.94 72 GLY A O 1
ATOM 558 N N . ALA A 1 73 ? -22.203 -8 -3.777 1 95.56 73 ALA A N 1
ATOM 559 C CA . ALA A 1 73 ? -23.25 -8.945 -4.145 1 95.56 73 ALA A CA 1
ATOM 560 C C . ALA A 1 73 ? -23.312 -9.141 -5.656 1 95.56 73 ALA A C 1
ATOM 562 O O . ALA A 1 73 ? -23.438 -10.266 -6.141 1 95.56 73 ALA A O 1
ATOM 563 N N . ALA A 1 74 ? -23.234 -8.039 -6.328 1 96.19 74 ALA A N 1
ATOM 564 C CA . ALA A 1 74 ? -23.266 -8.109 -7.785 1 96.19 74 ALA A CA 1
ATOM 565 C C . ALA A 1 74 ? -22.062 -8.867 -8.32 1 96.19 74 ALA A C 1
ATOM 567 O O . ALA A 1 74 ? -22.188 -9.672 -9.25 1 96.19 74 ALA A O 1
ATOM 568 N N . LEU A 1 75 ? -20.938 -8.609 -7.793 1 97.12 75 LEU A N 1
ATOM 569 C CA . LEU A 1 75 ? -19.734 -9.328 -8.203 1 97.12 75 LEU A CA 1
ATOM 570 C C . LEU A 1 75 ? -19.875 -10.82 -7.938 1 97.12 75 LEU A C 1
ATOM 572 O O . LEU A 1 75 ? -19.594 -11.641 -8.812 1 97.12 75 LEU A O 1
ATOM 576 N N . ARG A 1 76 ? -20.359 -11.203 -6.77 1 97.12 76 ARG A N 1
ATOM 577 C CA . ARG A 1 76 ? -20.547 -12.602 -6.41 1 97.12 76 ARG A CA 1
ATOM 578 C C . ARG A 1 76 ? -21.547 -13.281 -7.344 1 97.12 76 ARG A C 1
ATOM 580 O O . ARG A 1 76 ? -21.344 -14.43 -7.742 1 97.12 76 ARG A O 1
ATOM 587 N N . ALA A 1 77 ? -22.547 -12.562 -7.699 1 96.44 77 ALA A N 1
ATOM 588 C CA . ALA A 1 77 ? -23.594 -13.094 -8.562 1 96.44 77 ALA A CA 1
ATOM 589 C C . ALA A 1 77 ? -23.062 -13.352 -9.969 1 96.44 77 ALA A C 1
ATOM 591 O O . ALA A 1 77 ? -23.656 -14.133 -10.727 1 96.44 77 ALA A O 1
ATOM 592 N N . SER A 1 78 ? -22.031 -12.727 -10.289 1 96.62 78 SER A N 1
ATOM 593 C CA . SER A 1 78 ? -21.453 -12.875 -11.625 1 96.62 78 SER A CA 1
ATOM 594 C C . SER A 1 78 ? -20.531 -14.086 -11.703 1 96.62 78 SER A C 1
ATOM 596 O O . SER A 1 78 ? -20.016 -14.414 -12.773 1 96.62 78 SER A O 1
ATOM 598 N N . ALA A 1 79 ? -20.375 -14.758 -10.586 1 97.12 79 ALA A N 1
ATOM 599 C CA . ALA A 1 79 ? -19.484 -15.914 -10.555 1 97.12 79 ALA A CA 1
ATOM 600 C C . ALA A 1 79 ? -19.906 -16.953 -11.586 1 97.12 79 ALA A C 1
ATOM 602 O O . ALA A 1 79 ? -21.109 -17.172 -11.797 1 97.12 79 ALA A O 1
ATOM 603 N N . GLY A 1 80 ? -18.906 -17.609 -12.156 1 96.12 80 GLY A N 1
ATOM 604 C CA . GLY A 1 80 ? -19.172 -18.672 -13.117 1 96.12 80 GLY A CA 1
ATOM 605 C C . GLY A 1 80 ? -19.312 -18.172 -14.539 1 96.12 80 GLY A C 1
ATOM 606 O O . GLY A 1 80 ? -19.484 -18.953 -15.469 1 96.12 80 GLY A O 1
ATOM 607 N N . THR A 1 81 ? -19.156 -16.844 -14.711 1 94.06 81 THR A N 1
ATOM 608 C CA . THR A 1 81 ? -19.359 -16.297 -16.047 1 94.06 81 THR A CA 1
ATOM 609 C C . THR A 1 81 ? -18.141 -15.523 -16.516 1 94.06 81 THR A C 1
ATOM 611 O O . THR A 1 81 ? -17.422 -14.93 -15.688 1 94.06 81 THR A O 1
ATOM 614 N N . GLY A 1 82 ? -17.859 -15.648 -17.766 1 93.56 82 GLY A N 1
ATOM 615 C CA . GLY A 1 82 ? -16.844 -14.797 -18.375 1 93.56 82 GLY A CA 1
ATOM 616 C C . GLY A 1 82 ? -15.43 -15.164 -17.984 1 93.56 82 GLY A C 1
ATOM 617 O O . GLY A 1 82 ? -15.188 -16.25 -17.469 1 93.56 82 GLY A O 1
ATOM 618 N N . ASP A 1 83 ? -14.516 -14.281 -18.281 1 95.38 83 ASP A N 1
ATOM 619 C CA . ASP A 1 83 ? -13.086 -14.43 -18.031 1 95.38 83 ASP A CA 1
ATOM 620 C C . ASP A 1 83 ? -12.734 -13.969 -16.609 1 95.38 83 ASP A C 1
ATOM 622 O O . ASP A 1 83 ? -12.883 -12.789 -16.281 1 95.38 83 ASP A O 1
ATOM 626 N N . LEU A 1 84 ? -12.289 -14.93 -15.797 1 97.06 84 LEU A N 1
ATOM 627 C CA . LEU A 1 84 ? -11.992 -14.664 -14.391 1 97.06 84 LEU A CA 1
ATOM 628 C C . LEU A 1 84 ? -10.938 -13.578 -14.25 1 97.06 84 LEU A C 1
ATOM 630 O O . LEU A 1 84 ? -11.117 -12.625 -13.484 1 97.06 84 LEU A O 1
ATOM 634 N N . VAL A 1 85 ? -9.867 -13.727 -15 1 97.44 85 VAL A N 1
ATOM 635 C CA . VAL A 1 85 ? -8.766 -12.773 -14.93 1 97.44 85 VAL A CA 1
ATOM 636 C C . VAL A 1 85 ? -9.25 -11.391 -15.359 1 97.44 85 VAL A C 1
ATOM 638 O O . VAL A 1 85 ? -8.953 -10.383 -14.711 1 97.44 85 VAL A O 1
ATOM 641 N N . GLY A 1 86 ? -9.969 -11.336 -16.453 1 97.25 86 GLY A N 1
ATOM 642 C CA . GLY A 1 86 ? -10.523 -10.078 -16.922 1 97.25 86 GLY A CA 1
ATOM 643 C C . GLY A 1 86 ? -11.453 -9.422 -15.922 1 97.25 86 GLY A C 1
ATOM 644 O O . GLY A 1 86 ? -11.383 -8.211 -15.711 1 97.25 86 GLY A O 1
ATOM 645 N N . ARG A 1 87 ? -12.336 -10.211 -15.312 1 97.06 87 ARG A N 1
ATOM 646 C CA . ARG A 1 87 ? -13.273 -9.703 -14.32 1 97.06 87 ARG A CA 1
ATOM 647 C C . ARG A 1 87 ? -12.539 -9.133 -13.109 1 97.06 87 ARG A C 1
ATOM 649 O O . ARG A 1 87 ? -12.844 -8.031 -12.648 1 97.06 87 ARG A O 1
ATOM 656 N N . LEU A 1 88 ? -11.555 -9.867 -12.625 1 98.12 88 LEU A N 1
ATOM 657 C CA . LEU A 1 88 ? -10.773 -9.414 -11.484 1 98.12 88 LEU A CA 1
ATOM 658 C C . LEU A 1 88 ? -10 -8.141 -11.828 1 98.12 88 LEU A C 1
ATOM 660 O O . LEU A 1 88 ? -9.953 -7.203 -11.023 1 98.12 88 LEU A O 1
ATOM 664 N N . ALA A 1 89 ? -9.438 -8.086 -13 1 98.31 89 ALA A N 1
ATOM 665 C CA . ALA A 1 89 ? -8.695 -6.91 -13.438 1 98.31 89 ALA A CA 1
ATOM 666 C C . ALA A 1 89 ? -9.602 -5.684 -13.508 1 98.31 89 ALA A C 1
ATOM 668 O O . ALA A 1 89 ? -9.219 -4.594 -13.086 1 98.31 89 ALA A O 1
ATOM 669 N N . ASP A 1 90 ? -10.781 -5.848 -14.039 1 97.25 90 ASP A N 1
ATOM 670 C CA . ASP A 1 90 ? -11.742 -4.758 -14.133 1 97.25 90 ASP A CA 1
ATOM 671 C C . ASP A 1 90 ? -12.141 -4.262 -12.742 1 97.25 90 ASP A C 1
ATOM 673 O O . ASP A 1 90 ? -12.211 -3.051 -12.508 1 97.25 90 ASP A O 1
ATOM 677 N N . GLU A 1 91 ? -12.43 -5.203 -11.867 1 97.5 91 GLU A N 1
ATOM 678 C CA . GLU A 1 91 ? -12.828 -4.844 -10.508 1 97.5 91 GLU A CA 1
ATOM 679 C C . GLU A 1 91 ? -11.727 -4.07 -9.789 1 97.5 91 GLU A C 1
ATOM 681 O O . GLU A 1 91 ? -12 -3.07 -9.125 1 97.5 91 GLU A O 1
ATOM 686 N N . LEU A 1 92 ? -10.508 -4.551 -9.922 1 98.12 92 LEU A N 1
ATOM 687 C CA . LEU A 1 92 ? -9.375 -3.896 -9.281 1 98.12 92 LEU A CA 1
ATOM 688 C C . LEU A 1 92 ? -9.117 -2.523 -9.891 1 98.12 92 LEU A C 1
ATOM 690 O O . LEU A 1 92 ? -8.828 -1.564 -9.18 1 98.12 92 LEU A O 1
ATOM 694 N N . THR A 1 93 ? -9.227 -2.43 -11.156 1 97.75 93 THR A N 1
ATOM 695 C CA . THR A 1 93 ? -9.062 -1.151 -11.836 1 97.75 93 THR A CA 1
ATOM 696 C C . THR A 1 93 ? -10.125 -0.153 -11.391 1 97.75 93 THR A C 1
ATOM 698 O O . THR A 1 93 ? -9.812 0.994 -11.062 1 97.75 93 THR A O 1
ATOM 701 N N . ASP A 1 94 ? -11.359 -0.584 -11.352 1 96.56 94 ASP A N 1
ATOM 702 C CA . ASP A 1 94 ? -12.453 0.274 -10.898 1 96.56 94 ASP A CA 1
ATOM 703 C C . ASP A 1 94 ? -12.219 0.741 -9.461 1 96.56 94 ASP A C 1
ATOM 705 O O . ASP A 1 94 ? -12.461 1.905 -9.133 1 96.56 94 ASP A O 1
ATOM 709 N N . LEU A 1 95 ? -11.797 -0.158 -8.656 1 96.56 95 LEU A N 1
ATOM 710 C CA . LEU A 1 95 ? -11.531 0.152 -7.258 1 96.56 95 LEU A CA 1
ATOM 711 C C . LEU A 1 95 ? -10.453 1.222 -7.129 1 96.56 95 LEU A C 1
ATOM 713 O O . LEU A 1 95 ? -10.656 2.24 -6.465 1 96.56 95 LEU A O 1
ATOM 717 N N . PHE A 1 96 ? -9.336 1.096 -7.84 1 96.12 96 PHE A N 1
ATOM 718 C CA . PHE A 1 96 ? -8.164 1.901 -7.539 1 96.12 96 PHE A CA 1
ATOM 719 C C . PHE A 1 96 ? -8.086 3.115 -8.453 1 96.12 96 PHE A C 1
ATOM 721 O O . PHE A 1 96 ? -7.266 4.008 -8.25 1 96.12 96 PHE A O 1
ATOM 728 N N . GLU A 1 97 ? -8.875 3.227 -9.508 1 92.62 97 GLU A N 1
ATOM 729 C CA . GLU A 1 97 ? -9.008 4.457 -10.281 1 92.62 97 GLU A CA 1
ATOM 730 C C . GLU A 1 97 ? -10.016 5.402 -9.633 1 92.62 97 GLU A C 1
ATOM 732 O O . GLU A 1 97 ? -10.25 6.504 -10.141 1 92.62 97 GLU A O 1
ATOM 737 N N . SER A 1 98 ? -10.531 5.051 -8.508 1 89.62 98 SER A N 1
ATOM 738 C CA . SER A 1 98 ? -11.398 5.895 -7.688 1 89.62 98 SER A CA 1
ATOM 739 C C . SER A 1 98 ? -10.594 6.641 -6.629 1 89.62 98 SER A C 1
ATOM 741 O O . SER A 1 98 ? -9.367 6.719 -6.711 1 89.62 98 SER A O 1
ATOM 743 N N . VAL A 1 99 ? -11.25 7.203 -5.645 1 93.38 99 VAL A N 1
ATOM 744 C CA . VAL A 1 99 ? -10.633 7.984 -4.582 1 93.38 99 VAL A CA 1
ATOM 745 C C . VAL A 1 99 ? -10 7.051 -3.553 1 93.38 99 VAL A C 1
ATOM 747 O O . VAL A 1 99 ? -9.305 7.504 -2.639 1 93.38 99 VAL A O 1
ATOM 750 N N . ALA A 1 100 ? -10.109 5.75 -3.773 1 93.44 100 ALA A N 1
ATOM 751 C CA . ALA A 1 100 ? -9.688 4.75 -2.795 1 93.44 100 ALA A CA 1
ATOM 752 C C . ALA A 1 100 ? -8.203 4.867 -2.486 1 93.44 100 ALA A C 1
ATOM 754 O O . ALA A 1 100 ? -7.797 4.809 -1.323 1 93.44 100 ALA A O 1
ATOM 755 N N . VAL A 1 101 ? -7.398 5.078 -3.453 1 93.31 101 VAL A N 1
ATOM 756 C CA . VAL A 1 101 ? -5.957 5.156 -3.248 1 93.31 101 VAL A CA 1
ATOM 757 C C . VAL A 1 101 ? -5.629 6.328 -2.324 1 93.31 101 VAL A C 1
ATOM 759 O O . VAL A 1 101 ? -4.828 6.191 -1.396 1 93.31 101 VAL A O 1
ATOM 762 N N . ALA A 1 102 ? -6.301 7.449 -2.566 1 93.5 102 ALA A N 1
ATOM 763 C CA . ALA A 1 102 ? -6.074 8.625 -1.732 1 93.5 102 ALA A CA 1
ATOM 764 C C . ALA A 1 102 ? -6.559 8.391 -0.305 1 93.5 102 ALA A C 1
ATOM 766 O O . ALA A 1 102 ? -5.926 8.836 0.654 1 93.5 102 ALA A O 1
ATOM 767 N N . ILE A 1 103 ? -7.617 7.695 -0.171 1 95 103 ILE A N 1
ATOM 768 C CA . ILE A 1 103 ? -8.18 7.406 1.142 1 95 103 ILE A CA 1
ATOM 769 C C . ILE A 1 103 ? -7.266 6.453 1.902 1 95 103 ILE A C 1
ATOM 771 O O . ILE A 1 103 ? -7.066 6.602 3.109 1 95 103 ILE A O 1
ATOM 775 N N . VAL A 1 104 ? -6.738 5.523 1.263 1 93.38 104 VAL A N 1
ATOM 776 C CA . VAL A 1 104 ? -5.781 4.617 1.889 1 93.38 104 VAL A CA 1
ATOM 777 C C . VAL A 1 104 ? -4.574 5.406 2.395 1 93.38 104 VAL A C 1
ATOM 779 O O . VAL A 1 104 ? -4.117 5.195 3.52 1 93.38 104 VAL A O 1
ATOM 782 N N . GLY A 1 105 ? -4.066 6.297 1.545 1 91.25 105 GLY A N 1
ATOM 783 C CA . GLY A 1 105 ? -2.998 7.18 1.982 1 91.25 105 GLY A CA 1
ATOM 784 C C . GLY A 1 105 ? -3.352 7.973 3.227 1 91.25 105 GLY A C 1
ATOM 785 O O . GLY A 1 105 ? -2.525 8.125 4.129 1 91.25 105 GLY A O 1
ATOM 786 N N . LEU A 1 106 ? -4.57 8.445 3.229 1 92.06 106 LEU A N 1
ATOM 787 C CA . LEU A 1 106 ? -5.086 9.195 4.367 1 92.06 106 LEU A CA 1
ATOM 788 C C . LEU A 1 106 ? -5.098 8.336 5.625 1 92.06 106 LEU A C 1
ATOM 790 O O . LEU A 1 106 ? -4.602 8.758 6.672 1 92.06 106 LEU A O 1
ATOM 794 N N . VAL A 1 107 ? -5.574 7.145 5.531 1 92.56 107 VAL A N 1
ATOM 795 C CA . VAL A 1 107 ? -5.707 6.23 6.66 1 92.56 107 VAL A CA 1
ATOM 796 C C . VAL A 1 107 ? -4.324 5.844 7.176 1 92.56 107 VAL A C 1
ATOM 798 O O . VAL A 1 107 ? -4.082 5.836 8.383 1 92.56 107 VAL A O 1
ATOM 801 N N . THR A 1 108 ? -3.418 5.59 6.336 1 89.19 108 THR A N 1
ATOM 802 C CA . THR A 1 108 ? -2.119 5.059 6.734 1 89.19 108 THR A CA 1
ATOM 803 C C . THR A 1 108 ? -1.228 6.168 7.289 1 89.19 108 THR A C 1
ATOM 805 O O . THR A 1 108 ? -0.264 5.895 8.008 1 89.19 108 THR A O 1
ATOM 808 N N . SER A 1 109 ? -1.507 7.418 6.988 1 87.75 109 SER A N 1
ATOM 809 C CA . SER A 1 109 ? -0.636 8.508 7.414 1 87.75 109 SER A CA 1
ATOM 810 C C . SER A 1 109 ? -1.167 9.18 8.68 1 87.75 109 SER A C 1
ATOM 812 O O . SER A 1 109 ? -0.43 9.883 9.367 1 87.75 109 SER A O 1
ATOM 814 N N . ARG A 1 110 ? -2.449 8.953 8.953 1 88.81 110 ARG A N 1
ATOM 815 C CA . ARG A 1 110 ? -3.072 9.648 10.078 1 88.81 110 ARG A CA 1
ATOM 816 C C . ARG A 1 110 ? -3.383 8.672 11.211 1 88.81 110 ARG A C 1
ATOM 818 O O . ARG A 1 110 ? -4.402 7.98 11.18 1 88.81 110 ARG A O 1
ATOM 825 N N . ASP A 1 111 ? -2.631 8.734 12.258 1 86.44 111 ASP A N 1
ATOM 826 C CA . ASP A 1 111 ? -2.715 7.766 13.344 1 86.44 111 ASP A CA 1
ATOM 827 C C . ASP A 1 111 ? -4.043 7.895 14.086 1 86.44 111 ASP A C 1
ATOM 829 O O . ASP A 1 111 ? -4.652 6.887 14.461 1 86.44 111 ASP A O 1
ATOM 833 N N . GLY A 1 112 ? -4.426 9.172 14.281 1 87.81 112 GLY A N 1
ATOM 834 C CA . GLY A 1 112 ? -5.699 9.375 14.953 1 87.81 112 GLY A CA 1
ATOM 835 C C . GLY A 1 112 ? -6.871 8.758 14.211 1 87.81 112 GLY A C 1
ATOM 836 O O . GLY A 1 112 ? -7.742 8.133 14.82 1 87.81 112 GLY A O 1
ATOM 837 N N . LEU A 1 113 ? -6.859 8.867 12.945 1 92.25 113 LEU A N 1
ATOM 838 C CA . LEU A 1 113 ? -7.895 8.273 12.117 1 92.25 113 LEU A CA 1
ATOM 839 C C . LEU A 1 113 ? -7.836 6.75 12.18 1 92.25 113 LEU A C 1
ATOM 841 O O . LEU A 1 113 ? -8.859 6.094 12.375 1 92.25 113 LEU A O 1
ATOM 845 N N . ARG A 1 114 ? -6.684 6.184 12.078 1 89.06 114 ARG A N 1
ATOM 846 C CA . ARG A 1 114 ? -6.504 4.738 12.148 1 89.06 114 ARG A CA 1
ATOM 847 C C . ARG A 1 114 ? -7.012 4.188 13.477 1 89.06 114 ARG A C 1
ATOM 849 O O . ARG A 1 114 ? -7.719 3.176 13.508 1 89.06 114 ARG A O 1
ATOM 856 N N . ALA A 1 115 ? -6.656 4.848 14.484 1 88.12 115 ALA A N 1
ATOM 857 C CA . ALA A 1 115 ? -7.062 4.422 15.82 1 88.12 115 ALA A CA 1
ATOM 858 C C . ALA A 1 115 ? -8.586 4.398 15.945 1 88.12 115 ALA A C 1
ATOM 860 O O . ALA A 1 115 ? -9.148 3.473 16.531 1 88.12 115 ALA A O 1
ATOM 861 N N . ARG A 1 116 ? -9.164 5.363 15.398 1 91.81 116 ARG A N 1
ATOM 862 C CA . ARG A 1 116 ? -10.617 5.449 15.445 1 91.81 116 ARG A CA 1
ATOM 863 C C . ARG A 1 116 ? -11.258 4.324 14.641 1 91.81 116 ARG A C 1
ATOM 865 O O . ARG A 1 116 ? -12.203 3.68 15.109 1 91.81 116 ARG A O 1
ATOM 872 N N . LEU A 1 117 ? -10.75 4.102 13.516 1 92.69 117 LEU A N 1
ATOM 873 C CA . LEU A 1 117 ? -11.297 3.07 12.641 1 92.69 117 LEU A CA 1
ATOM 874 C C . LEU A 1 117 ? -11.07 1.681 13.227 1 92.69 117 LEU A C 1
ATOM 876 O O . LEU A 1 117 ? -11.898 0.782 13.039 1 92.69 117 LEU A O 1
ATOM 880 N N . ARG A 1 118 ? -9.992 1.463 13.945 1 86.12 118 ARG A N 1
ATOM 881 C CA . ARG A 1 118 ? -9.633 0.175 14.531 1 86.12 118 ARG A CA 1
ATOM 882 C C . ARG A 1 118 ? -10.602 -0.215 15.641 1 86.12 118 ARG A C 1
ATOM 884 O O . ARG A 1 118 ? -10.719 -1.394 15.984 1 86.12 118 ARG A O 1
ATOM 891 N N . ARG A 1 119 ? -11.188 0.726 16.156 1 86.19 119 ARG A N 1
ATOM 892 C CA . ARG A 1 119 ? -12.18 0.422 17.188 1 86.19 119 ARG A CA 1
ATOM 893 C C . ARG A 1 119 ? -13.305 -0.438 16.625 1 86.19 119 ARG A C 1
ATOM 895 O O . ARG A 1 119 ? -13.883 -1.255 17.344 1 86.19 119 ARG A O 1
ATOM 902 N N . GLU A 1 120 ? -13.508 -0.355 15.414 1 82.31 120 GLU A N 1
ATOM 903 C CA . GLU A 1 120 ? -14.562 -1.125 14.758 1 82.31 120 GLU A CA 1
ATOM 904 C C . GLU A 1 120 ? -13.984 -2.318 14 1 82.31 120 GLU A C 1
ATOM 906 O O . GLU A 1 120 ? -14.594 -3.391 13.969 1 82.31 120 GLU A O 1
ATOM 911 N N . ARG A 1 121 ? -12.805 -2.094 13.422 1 78.94 121 ARG A N 1
ATOM 912 C CA . ARG A 1 121 ? -12.117 -3.139 12.672 1 78.94 121 ARG A CA 1
ATOM 913 C C . ARG A 1 121 ? -10.68 -3.305 13.148 1 78.94 121 ARG A C 1
ATOM 915 O O . ARG A 1 121 ? -9.789 -2.559 12.734 1 78.94 121 ARG A O 1
ATOM 922 N N . PRO A 1 122 ? -10.469 -4.25 13.82 1 73.44 122 PRO A N 1
ATOM 923 C CA . PRO A 1 122 ? -9.227 -4.301 14.594 1 73.44 122 PRO A CA 1
ATOM 924 C C . PRO A 1 122 ? -8.016 -4.672 13.742 1 73.44 122 PRO A C 1
ATOM 926 O O . PRO A 1 122 ? -6.875 -4.48 14.172 1 73.44 122 PRO A O 1
ATOM 929 N N . ILE A 1 123 ? -8.344 -5.18 12.531 1 75.88 123 ILE A N 1
ATOM 930 C CA . ILE A 1 123 ? -7.168 -5.637 11.797 1 75.88 123 ILE A CA 1
ATOM 931 C C . ILE A 1 123 ? -7.203 -5.105 10.367 1 75.88 123 ILE A C 1
ATOM 933 O O . ILE A 1 123 ? -8.273 -4.973 9.781 1 75.88 123 ILE A O 1
ATOM 937 N N . GLY A 1 124 ? -5.922 -4.758 9.961 1 86.06 124 GLY A N 1
ATOM 938 C CA . GLY A 1 124 ? -5.789 -4.426 8.547 1 86.06 124 GLY A CA 1
ATOM 939 C C . GLY A 1 124 ? -6.008 -2.955 8.258 1 86.06 124 GLY A C 1
ATOM 940 O O . GLY A 1 124 ? -6.129 -2.145 9.18 1 86.06 124 GLY A O 1
ATOM 941 N N . VAL A 1 125 ? -5.922 -2.561 7.066 1 91.38 125 VAL A N 1
ATOM 942 C CA . VAL A 1 125 ? -6.176 -1.209 6.578 1 91.38 125 VAL A CA 1
ATOM 943 C C . VAL A 1 125 ? -7.602 -1.112 6.043 1 91.38 125 VAL A C 1
ATOM 945 O O . VAL A 1 125 ? -7.922 -1.695 5.004 1 91.38 125 VAL A O 1
ATOM 948 N N . PRO A 1 126 ? -8.359 -0.279 6.742 1 92.12 126 PRO A N 1
ATOM 949 C CA . PRO A 1 126 ? -9.734 -0.14 6.25 1 92.12 126 PRO A CA 1
ATOM 950 C C . PRO A 1 126 ? -9.797 0.193 4.762 1 92.12 126 PRO A C 1
ATOM 952 O O . PRO A 1 126 ? -8.914 0.886 4.242 1 92.12 126 PRO A O 1
ATOM 955 N N . LEU A 1 127 ? -10.844 -0.215 4.066 1 94.06 127 LEU A N 1
ATOM 956 C CA . LEU A 1 127 ? -11.062 -0.108 2.629 1 94.06 127 LEU A CA 1
ATOM 957 C C . LEU A 1 127 ? -10.383 -1.257 1.89 1 94.06 127 LEU A C 1
ATOM 959 O O . LEU A 1 127 ? -11.031 -1.979 1.129 1 94.06 127 LEU A O 1
ATOM 963 N N . LEU A 1 128 ? -9.008 -1.407 2.152 1 95.69 128 LEU A N 1
ATOM 964 C CA . LEU A 1 128 ? -8.305 -2.504 1.491 1 95.69 128 LEU A CA 1
ATOM 965 C C . LEU A 1 128 ? -8.758 -3.85 2.043 1 95.69 128 LEU A C 1
ATOM 967 O O . LEU A 1 128 ? -8.984 -4.797 1.281 1 95.69 128 LEU A O 1
ATOM 971 N N . THR A 1 129 ? -8.906 -3.938 3.375 1 94.06 129 THR A N 1
ATOM 972 C CA . THR A 1 129 ? -9.383 -5.16 4.012 1 94.06 129 THR A CA 1
ATOM 973 C C . THR A 1 129 ? -10.805 -5.488 3.557 1 94.06 129 THR A C 1
ATOM 975 O O . THR A 1 129 ? -11.117 -6.648 3.285 1 94.06 129 THR A O 1
ATOM 978 N N . ASP A 1 130 ? -11.57 -4.504 3.432 1 95.06 130 ASP A N 1
ATOM 979 C CA . ASP A 1 130 ? -12.953 -4.688 3.006 1 95.06 130 ASP A CA 1
ATOM 980 C C . ASP A 1 130 ? -13.023 -5.133 1.547 1 95.06 130 ASP A C 1
ATOM 982 O O . ASP A 1 130 ? -13.805 -6.027 1.202 1 95.06 130 ASP A O 1
ATOM 986 N N . ALA A 1 131 ? -12.242 -4.508 0.736 1 97.44 131 ALA A N 1
ATOM 987 C CA . ALA A 1 131 ? -12.164 -4.906 -0.667 1 97.44 131 ALA A CA 1
ATOM 988 C C . ALA A 1 131 ? -11.695 -6.355 -0.803 1 97.44 131 ALA A C 1
ATOM 990 O O . ALA A 1 131 ? -12.219 -7.105 -1.633 1 97.44 131 ALA A O 1
ATOM 991 N N . ALA A 1 132 ? -10.734 -6.723 -0 1 97.38 132 ALA A N 1
ATOM 992 C CA . ALA A 1 132 ? -10.258 -8.102 -0 1 97.38 132 ALA A CA 1
ATOM 993 C C . ALA A 1 132 ? -11.375 -9.07 0.381 1 97.38 132 ALA A C 1
ATOM 995 O O . ALA A 1 132 ? -11.469 -10.164 -0.176 1 97.38 132 ALA A O 1
ATOM 996 N N . GLY A 1 133 ? -12.133 -8.656 1.359 1 96.88 133 GLY A N 1
ATOM 997 C CA . GLY A 1 133 ? -13.266 -9.477 1.744 1 96.88 133 GLY A CA 1
ATOM 998 C C . GLY A 1 133 ? -14.258 -9.695 0.615 1 96.88 133 GLY A C 1
ATOM 999 O O . GLY A 1 133 ? -14.734 -10.812 0.404 1 96.88 133 GLY A O 1
ATOM 1000 N N . VAL A 1 134 ? -14.531 -8.633 -0.064 1 97.81 134 VAL A N 1
ATOM 1001 C CA . VAL A 1 134 ? -15.438 -8.695 -1.208 1 97.81 134 VAL A CA 1
ATOM 1002 C C . VAL A 1 134 ? -14.867 -9.641 -2.262 1 97.81 134 VAL A C 1
ATOM 1004 O O . VAL A 1 134 ? -15.586 -10.508 -2.773 1 97.81 134 VAL A O 1
ATOM 1007 N N . LEU A 1 135 ? -13.617 -9.516 -2.586 1 98.31 135 LEU A N 1
ATOM 1008 C CA . LEU A 1 135 ? -12.984 -10.375 -3.586 1 98.31 135 LEU A CA 1
ATOM 1009 C C . LEU A 1 135 ? -12.945 -11.82 -3.117 1 98.31 135 LEU A C 1
ATOM 1011 O O . LEU A 1 135 ? -13.141 -12.742 -3.916 1 98.31 135 LEU A O 1
ATOM 1015 N N . ALA A 1 136 ? -12.672 -12 -1.821 1 98.25 136 ALA A N 1
ATOM 1016 C CA . ALA A 1 136 ? -12.625 -13.359 -1.281 1 98.25 136 ALA A CA 1
ATOM 1017 C C . ALA A 1 136 ? -13.969 -14.062 -1.438 1 98.25 136 ALA A C 1
ATOM 1019 O O . ALA A 1 136 ? -14.023 -15.242 -1.79 1 98.25 136 ALA A O 1
ATOM 1020 N N . SER A 1 137 ? -14.984 -13.352 -1.178 1 98.38 137 SER A N 1
ATOM 1021 C CA . SER A 1 137 ? -16.328 -13.906 -1.322 1 98.38 137 SER A CA 1
ATOM 1022 C C . SER A 1 137 ? -16.609 -14.305 -2.766 1 98.38 137 SER A C 1
ATOM 1024 O O . SER A 1 137 ? -17.156 -15.383 -3.021 1 98.38 137 SER A O 1
ATOM 1026 N N . TYR A 1 138 ? -16.234 -13.461 -3.695 1 98.5 138 TYR A N 1
ATOM 1027 C CA . TYR A 1 138 ? -16.375 -13.75 -5.117 1 98.5 138 TYR A CA 1
ATOM 1028 C C . TYR A 1 138 ? -15.539 -14.961 -5.516 1 98.5 138 TYR A C 1
ATOM 1030 O O . TYR A 1 138 ? -16.031 -15.859 -6.203 1 98.5 138 TYR A O 1
ATOM 1038 N N . LEU A 1 139 ? -14.297 -15.039 -5.055 1 98.5 139 LEU A N 1
ATOM 1039 C CA . LEU A 1 139 ? -13.391 -16.125 -5.391 1 98.5 139 LEU A CA 1
ATOM 1040 C C . LEU A 1 139 ? -13.875 -17.453 -4.785 1 98.5 139 LEU A C 1
ATOM 1042 O O . LEU A 1 139 ? -13.688 -18.516 -5.379 1 98.5 139 LEU A O 1
ATOM 1046 N N . ALA A 1 140 ? -14.461 -17.359 -3.637 1 98.38 140 ALA A N 1
ATOM 1047 C CA . ALA A 1 140 ? -15.047 -18.547 -3.033 1 98.38 140 ALA A CA 1
ATOM 1048 C C . ALA A 1 140 ? -16.172 -19.109 -3.9 1 98.38 140 ALA A C 1
ATOM 1050 O O . ALA A 1 140 ? -16.297 -20.328 -4.078 1 98.38 140 ALA A O 1
ATOM 1051 N N . ALA A 1 141 ? -17 -18.203 -4.391 1 98.25 141 ALA A N 1
ATOM 1052 C CA . ALA A 1 141 ? -18.078 -18.625 -5.297 1 98.25 141 ALA A CA 1
ATOM 1053 C C . ALA A 1 141 ? -17.5 -19.281 -6.555 1 98.25 141 ALA A C 1
ATOM 1055 O O . ALA A 1 141 ? -18.016 -20.297 -7.02 1 98.25 141 ALA A O 1
ATOM 1056 N N . GLU A 1 142 ? -16.453 -18.703 -7.16 1 98.38 142 GLU A N 1
ATOM 1057 C CA . GLU A 1 142 ? -15.781 -19.281 -8.32 1 98.38 142 GLU A CA 1
ATOM 1058 C C . GLU A 1 142 ? -15.242 -20.672 -8 1 98.38 142 GLU A C 1
ATOM 1060 O O . GLU A 1 142 ? -15.328 -21.578 -8.828 1 98.38 142 GLU A O 1
ATOM 1065 N N . ARG A 1 143 ? -14.648 -20.766 -6.793 1 97.94 143 ARG A N 1
ATOM 1066 C CA . ARG A 1 143 ? -14.141 -22.062 -6.344 1 97.94 143 ARG A CA 1
ATOM 1067 C C . ARG A 1 143 ? -15.258 -23.094 -6.242 1 97.94 143 ARG A C 1
ATOM 1069 O O . ARG A 1 143 ? -15.102 -24.234 -6.684 1 97.94 143 ARG A O 1
ATOM 1076 N N . ASP A 1 144 ? -16.328 -22.719 -5.656 1 97.44 144 ASP A N 1
ATOM 1077 C CA . ASP A 1 144 ? -17.484 -23.609 -5.488 1 97.44 144 ASP A CA 1
ATOM 1078 C C . ASP A 1 144 ? -18 -24.094 -6.844 1 97.44 144 ASP A C 1
ATOM 1080 O O . ASP A 1 144 ? -18.578 -25.188 -6.941 1 97.44 144 ASP A O 1
ATOM 1084 N N . LEU A 1 145 ? -17.812 -23.359 -7.879 1 97.25 145 LEU A N 1
ATOM 1085 C CA . LEU A 1 145 ? -18.266 -23.688 -9.227 1 97.25 145 LEU A CA 1
ATOM 1086 C C . LEU A 1 145 ? -17.203 -24.469 -9.984 1 97.25 145 LEU A C 1
ATOM 1088 O O . LEU A 1 145 ? -17.375 -24.781 -11.164 1 97.25 145 LEU A O 1
ATOM 1092 N N . GLY A 1 146 ? -16.047 -24.672 -9.344 1 96.5 146 GLY A N 1
ATOM 1093 C CA . GLY A 1 146 ? -15.023 -25.531 -9.906 1 96.5 146 GLY A CA 1
ATOM 1094 C C . GLY A 1 146 ? -14.047 -24.797 -10.805 1 96.5 146 GLY A C 1
ATOM 1095 O O . GLY A 1 146 ? -13.258 -25.422 -11.508 1 96.5 146 GLY A O 1
ATOM 1096 N N . ARG A 1 147 ? -14.039 -23.484 -10.742 1 96.62 147 ARG A N 1
ATOM 1097 C CA . ARG A 1 147 ? -13.164 -22.703 -11.617 1 96.62 147 ARG A CA 1
ATOM 1098 C C . ARG A 1 147 ? -11.812 -22.469 -10.969 1 96.62 147 ARG A C 1
ATOM 1100 O O . ARG A 1 147 ? -10.859 -22.062 -11.641 1 96.62 147 ARG A O 1
ATOM 1107 N N . LEU A 1 148 ? -11.781 -22.609 -9.672 1 97.06 148 LEU A N 1
ATOM 1108 C CA . LEU A 1 148 ? -10.523 -22.609 -8.922 1 97.06 148 LEU A CA 1
ATOM 1109 C C . LEU A 1 148 ? -10.258 -23.969 -8.312 1 97.06 148 LEU A C 1
ATOM 1111 O O . LEU A 1 148 ? -11.172 -24.781 -8.172 1 97.06 148 LEU A O 1
ATOM 1115 N N . ALA A 1 149 ? -8.969 -24.234 -8.102 1 95.88 149 ALA A N 1
ATOM 1116 C CA . ALA A 1 149 ? -8.625 -25.453 -7.367 1 95.88 149 ALA A CA 1
ATOM 1117 C C . ALA A 1 149 ? -9.406 -25.531 -6.059 1 95.88 149 ALA A C 1
ATOM 1119 O O . ALA A 1 149 ? -9.586 -24.531 -5.367 1 95.88 149 ALA A O 1
ATOM 1120 N N . PRO A 1 150 ? -9.844 -26.719 -5.699 1 95.5 150 PRO A N 1
ATOM 1121 C CA . PRO A 1 150 ? -10.664 -26.875 -4.496 1 95.5 150 PRO A CA 1
ATOM 1122 C C . PRO A 1 150 ? -9.922 -26.453 -3.225 1 95.5 150 PRO A C 1
ATOM 1124 O O . PRO A 1 150 ? -10.555 -26.062 -2.244 1 95.5 150 PRO A O 1
ATOM 1127 N N . ASP A 1 151 ? -8.625 -26.469 -3.256 1 93.88 151 ASP A N 1
ATOM 1128 C CA . ASP A 1 151 ? -7.848 -26.156 -2.061 1 93.88 151 ASP A CA 1
ATOM 1129 C C . ASP A 1 151 ? -7.293 -24.734 -2.133 1 93.88 151 ASP A C 1
ATOM 1131 O O . ASP A 1 151 ? -6.477 -24.328 -1.297 1 93.88 151 ASP A O 1
ATOM 1135 N N . ALA A 1 152 ? -7.762 -24.016 -3.158 1 96 152 ALA A N 1
ATOM 1136 C CA . ALA A 1 152 ? -7.328 -22.625 -3.262 1 96 152 ALA A CA 1
ATOM 1137 C C . ALA A 1 152 ? -7.684 -21.844 -2 1 96 152 ALA A C 1
ATOM 1139 O O . ALA A 1 152 ? -8.836 -21.844 -1.569 1 96 152 ALA A O 1
ATOM 1140 N N . ASP A 1 153 ? -6.711 -21.219 -1.403 1 96.69 153 ASP A N 1
ATOM 1141 C CA . ASP A 1 153 ? -6.941 -20.391 -0.214 1 96.69 153 ASP A CA 1
ATOM 1142 C C . ASP A 1 153 ? -7.332 -18.969 -0.593 1 96.69 153 ASP A C 1
ATOM 1144 O O . ASP A 1 153 ? -6.469 -18.094 -0.707 1 96.69 153 ASP A O 1
ATOM 1148 N N . VAL A 1 154 ? -8.594 -18.734 -0.72 1 97.75 154 VAL A N 1
ATOM 1149 C CA . VAL A 1 154 ? -9.078 -17.469 -1.232 1 97.75 154 VAL A CA 1
ATOM 1150 C C . VAL A 1 154 ? -8.797 -16.359 -0.221 1 97.75 154 VAL A C 1
ATOM 1152 O O . VAL A 1 154 ? -8.727 -15.18 -0.583 1 97.75 154 VAL A O 1
ATOM 1155 N N . ASP A 1 155 ? -8.633 -16.703 1.062 1 96.5 155 ASP A N 1
ATOM 1156 C CA . ASP A 1 155 ? -8.32 -15.719 2.1 1 96.5 155 ASP A CA 1
ATOM 1157 C C . ASP A 1 155 ? -6.875 -15.242 1.987 1 96.5 155 ASP A C 1
ATOM 1159 O O . ASP A 1 155 ? -6.496 -14.25 2.609 1 96.5 155 ASP A O 1
ATOM 1163 N N . VAL A 1 156 ? -6.109 -15.883 1.199 1 96.88 156 VAL A N 1
ATOM 1164 C CA . VAL A 1 156 ? -4.758 -15.438 0.888 1 96.88 156 VAL A CA 1
ATOM 1165 C C . VAL A 1 156 ? -4.73 -14.781 -0.491 1 96.88 156 VAL A C 1
ATOM 1167 O O . VAL A 1 156 ? -4.121 -13.727 -0.673 1 96.88 156 VAL A O 1
ATOM 1170 N N . VAL A 1 157 ? -5.414 -15.398 -1.415 1 97.75 157 VAL A N 1
ATOM 1171 C CA . VAL A 1 157 ? -5.383 -14.945 -2.801 1 97.75 157 VAL A CA 1
ATOM 1172 C C . VAL A 1 157 ? -5.977 -13.539 -2.9 1 97.75 157 VAL A C 1
ATOM 1174 O O . VAL A 1 157 ? -5.406 -12.664 -3.551 1 97.75 157 VAL A O 1
ATOM 1177 N N . ALA A 1 158 ? -7.062 -13.297 -2.213 1 98.31 158 ALA A N 1
ATOM 1178 C CA . ALA A 1 158 ? -7.793 -12.031 -2.334 1 98.31 158 ALA A CA 1
ATOM 1179 C C . ALA A 1 158 ? -6.957 -10.867 -1.824 1 98.31 158 ALA A C 1
ATOM 1181 O O . ALA A 1 158 ? -6.727 -9.898 -2.553 1 98.31 158 ALA A O 1
ATOM 1182 N N . PRO A 1 159 ? -6.426 -10.953 -0.589 1 97.62 159 PRO A N 1
ATOM 1183 C CA . PRO A 1 159 ? -5.586 -9.828 -0.154 1 97.62 159 PRO A CA 1
ATOM 1184 C C . PRO A 1 159 ? -4.301 -9.703 -0.97 1 97.62 159 PRO A C 1
ATOM 1186 O O . PRO A 1 159 ? -3.791 -8.594 -1.154 1 97.62 159 PRO A O 1
ATOM 1189 N N . THR A 1 160 ? -3.811 -10.812 -1.48 1 97.88 160 THR A N 1
ATOM 1190 C CA . THR A 1 160 ? -2.652 -10.75 -2.365 1 97.88 160 THR A CA 1
ATOM 1191 C C . THR A 1 160 ? -2.969 -9.93 -3.611 1 97.88 160 THR A C 1
ATOM 1193 O O . THR A 1 160 ? -2.188 -9.062 -4.004 1 97.88 160 THR A O 1
ATOM 1196 N N . LEU A 1 161 ? -4.137 -10.18 -4.203 1 98.56 161 LEU A N 1
ATOM 1197 C CA . LEU A 1 161 ? -4.586 -9.414 -5.359 1 98.56 161 LEU A CA 1
ATOM 1198 C C . LEU A 1 161 ? -4.719 -7.938 -5.016 1 98.56 161 LEU A C 1
ATOM 1200 O O . LEU A 1 161 ? -4.242 -7.074 -5.758 1 98.56 161 LEU A O 1
ATOM 1204 N N . ILE A 1 162 ? -5.27 -7.648 -3.885 1 98.25 162 ILE A N 1
ATOM 1205 C CA . ILE A 1 162 ? -5.504 -6.277 -3.455 1 98.25 162 ILE A CA 1
ATOM 1206 C C . ILE A 1 162 ? -4.168 -5.559 -3.262 1 98.25 162 ILE A C 1
ATOM 1208 O O . ILE A 1 162 ? -3.971 -4.453 -3.768 1 98.25 162 ILE A O 1
ATOM 1212 N N . GLY A 1 163 ? -3.268 -6.188 -2.525 1 97.56 163 GLY A N 1
ATOM 1213 C CA . GLY A 1 163 ? -1.97 -5.578 -2.279 1 97.56 163 GLY A CA 1
ATOM 1214 C C . GLY A 1 163 ? -1.175 -5.336 -3.547 1 97.56 163 GLY A C 1
ATOM 1215 O O . GLY A 1 163 ? -0.622 -4.25 -3.742 1 97.56 163 GLY A O 1
ATOM 1216 N N . ALA A 1 164 ? -1.172 -6.285 -4.395 1 97.81 164 ALA A N 1
ATOM 1217 C CA . ALA A 1 164 ? -0.431 -6.18 -5.648 1 97.81 164 ALA A CA 1
ATOM 1218 C C . ALA A 1 164 ? -1.011 -5.082 -6.539 1 97.81 164 ALA A C 1
ATOM 1220 O O . ALA A 1 164 ? -0.27 -4.27 -7.094 1 97.81 164 ALA A O 1
ATOM 1221 N N . ALA A 1 165 ? -2.281 -5.09 -6.68 1 97.56 165 ALA A N 1
ATOM 1222 C CA . ALA A 1 165 ? -2.934 -4.086 -7.516 1 97.56 165 ALA A CA 1
ATOM 1223 C C . ALA A 1 165 ? -2.766 -2.688 -6.922 1 97.56 165 ALA A C 1
ATOM 1225 O O . ALA A 1 165 ? -2.521 -1.723 -7.648 1 97.56 165 ALA A O 1
ATOM 1226 N N . HIS A 1 166 ? -2.957 -2.605 -5.633 1 96.19 166 HIS A N 1
ATOM 1227 C CA . HIS A 1 166 ? -2.793 -1.312 -4.98 1 96.19 166 HIS A CA 1
ATOM 1228 C C . HIS A 1 166 ? -1.423 -0.714 -5.281 1 96.19 166 HIS A C 1
ATOM 1230 O O . HIS A 1 166 ? -1.308 0.489 -5.531 1 96.19 166 HIS A O 1
ATOM 1236 N N . LEU A 1 167 ? -0.402 -1.514 -5.27 1 94.69 167 LEU A N 1
ATOM 1237 C CA . LEU A 1 167 ? 0.94 -1.034 -5.582 1 94.69 167 LEU A CA 1
ATOM 1238 C C . LEU A 1 167 ? 1.002 -0.474 -6.996 1 94.69 167 LEU A C 1
ATOM 1240 O O . LEU A 1 167 ? 1.633 0.559 -7.234 1 94.69 167 LEU A O 1
ATOM 1244 N N . LEU A 1 168 ? 0.342 -1.071 -7.934 1 94.62 168 LEU A N 1
ATOM 1245 C CA . LEU A 1 168 ? 0.335 -0.618 -9.32 1 94.62 168 LEU A CA 1
ATOM 1246 C C . LEU A 1 168 ? -0.258 0.783 -9.43 1 94.62 168 LEU A C 1
ATOM 1248 O O . LEU A 1 168 ? 0.144 1.565 -10.297 1 94.62 168 LEU A O 1
ATOM 1252 N N . PHE A 1 169 ? -1.153 1.062 -8.516 1 94 169 PHE A N 1
ATOM 1253 C CA . PHE A 1 169 ? -1.9 2.309 -8.625 1 94 169 PHE A CA 1
ATOM 1254 C C . PHE A 1 169 ? -1.384 3.344 -7.637 1 94 169 PHE A C 1
ATOM 1256 O O . PHE A 1 169 ? -1.849 4.484 -7.625 1 94 169 PHE A O 1
ATOM 1263 N N . ALA A 1 170 ? -0.45 2.967 -6.812 1 89.38 170 ALA A N 1
ATOM 1264 C CA . ALA A 1 170 ? -0.085 3.732 -5.621 1 89.38 170 ALA A CA 1
ATOM 1265 C C . ALA A 1 170 ? 0.475 5.102 -6 1 89.3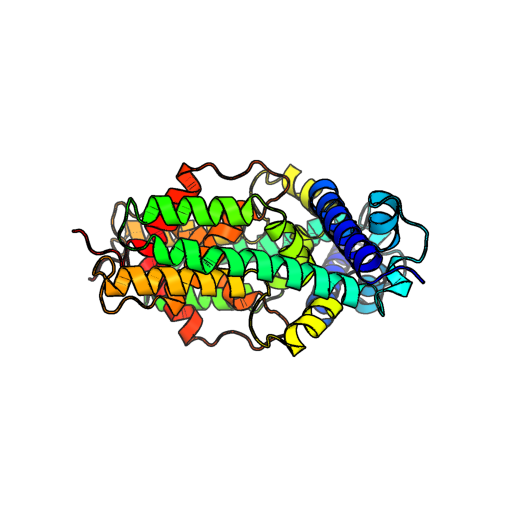8 170 ALA A C 1
ATOM 1267 O O . ALA A 1 170 ? 0.373 6.055 -5.23 1 89.38 170 ALA A O 1
ATOM 1268 N N . ASP A 1 171 ? 1.133 5.145 -7.133 1 86.56 171 ASP A N 1
ATOM 1269 C CA . ASP A 1 171 ? 1.552 6.457 -7.617 1 86.56 171 ASP A CA 1
ATOM 1270 C C . ASP A 1 171 ? 0.376 7.219 -8.227 1 86.56 171 ASP A C 1
ATOM 1272 O O . ASP A 1 171 ? 0.191 7.215 -9.445 1 86.56 171 ASP A O 1
ATOM 1276 N N . ARG A 1 172 ? -0.342 7.992 -7.418 1 82.62 172 ARG A N 1
ATOM 1277 C CA . ARG A 1 172 ? -1.615 8.57 -7.828 1 82.62 172 ARG A CA 1
ATOM 1278 C C . ARG A 1 172 ? -1.399 9.773 -8.742 1 82.62 172 ARG A C 1
ATOM 1280 O O . ARG A 1 172 ? -2.338 10.242 -9.391 1 82.62 172 ARG A O 1
ATOM 1287 N N . THR A 1 173 ? -0.197 10.242 -8.812 1 81.19 173 THR A N 1
ATOM 1288 C CA . THR A 1 173 ? 0.06 11.438 -9.617 1 81.19 173 THR A CA 1
ATOM 1289 C C . THR A 1 173 ? 0.689 11.055 -10.953 1 81.19 173 THR A C 1
ATOM 1291 O O . THR A 1 173 ? 0.848 11.906 -11.828 1 81.19 173 THR A O 1
ATOM 1294 N N . GLY A 1 174 ? 1.038 9.805 -11.055 1 82.31 174 GLY A N 1
ATOM 1295 C CA . GLY A 1 174 ? 1.564 9.305 -12.32 1 82.31 174 GLY A CA 1
ATOM 1296 C C . GLY A 1 174 ? 0.5 8.695 -13.211 1 82.31 174 GLY A C 1
ATOM 1297 O O . GLY A 1 174 ? -0.679 8.672 -12.852 1 82.31 174 GLY A O 1
ATOM 1298 N N . PRO A 1 175 ? 0.946 8.328 -14.359 1 85.5 175 PRO A N 1
ATOM 1299 C CA . PRO A 1 175 ? -0.007 7.648 -15.234 1 85.5 175 PRO A CA 1
ATOM 1300 C C . PRO A 1 175 ? -0.537 6.348 -14.633 1 85.5 175 PRO A C 1
ATOM 1302 O O . PRO A 1 175 ? 0.211 5.617 -13.977 1 85.5 175 PRO A O 1
ATOM 1305 N N . PRO A 1 176 ? -1.856 6.207 -14.742 1 88.69 176 PRO A N 1
ATOM 1306 C CA . PRO A 1 176 ? -2.377 4.914 -14.289 1 88.69 176 PRO A CA 1
ATOM 1307 C C . PRO A 1 176 ? -1.762 3.734 -15.039 1 88.69 176 PRO A C 1
ATOM 1309 O O . PRO A 1 176 ? -1.281 3.895 -16.172 1 88.69 176 PRO A O 1
ATOM 1312 N N . PRO A 1 177 ? -1.746 2.623 -14.328 1 92.44 177 PRO A N 1
ATOM 1313 C CA . PRO A 1 177 ? -1.256 1.443 -15.039 1 92.44 177 PRO A CA 1
ATOM 1314 C C . PRO A 1 177 ? -2.127 1.076 -16.234 1 92.44 177 PRO A C 1
ATOM 1316 O O . PRO A 1 177 ? -3.334 1.337 -16.234 1 92.44 177 PRO A O 1
ATOM 1319 N N . ASP A 1 178 ? -1.446 0.544 -17.219 1 92.94 178 ASP A N 1
ATOM 1320 C CA . ASP A 1 178 ? -2.234 0.063 -18.344 1 92.94 178 ASP A CA 1
ATOM 1321 C C . ASP A 1 178 ? -3.01 -1.199 -17.984 1 92.94 178 ASP A C 1
ATOM 1323 O O . ASP A 1 178 ? -2.648 -1.902 -17.031 1 92.94 178 ASP A O 1
ATOM 1327 N N . ALA A 1 179 ? -4.07 -1.405 -18.75 1 95.31 179 ALA A N 1
ATOM 1328 C CA . ALA A 1 179 ? -4.957 -2.537 -18.5 1 95.31 179 ALA A CA 1
ATOM 1329 C C . ALA A 1 179 ? -4.191 -3.857 -18.547 1 95.31 179 ALA A C 1
ATOM 1331 O O . ALA A 1 179 ? -4.473 -4.777 -17.781 1 95.31 179 ALA A O 1
ATOM 1332 N N . ASP A 1 180 ? -3.264 -3.93 -19.391 1 96.56 180 ASP A N 1
ATOM 1333 C CA . ASP A 1 180 ? -2.482 -5.152 -19.547 1 96.56 180 ASP A CA 1
ATOM 1334 C C . ASP A 1 180 ? -1.638 -5.426 -18.297 1 96.56 180 ASP A C 1
ATOM 1336 O O . ASP A 1 180 ? -1.459 -6.578 -17.906 1 96.56 180 ASP A O 1
ATOM 1340 N N . ALA A 1 181 ? -1.135 -4.395 -17.703 1 95.94 181 ALA A N 1
ATOM 1341 C CA . ALA A 1 181 ? -0.338 -4.555 -16.484 1 95.94 181 ALA A CA 1
ATOM 1342 C C . ALA A 1 181 ? -1.179 -5.129 -15.352 1 95.94 181 ALA A C 1
ATOM 1344 O O . ALA A 1 181 ? -0.729 -6.02 -14.625 1 95.94 181 ALA A O 1
ATOM 1345 N N . VAL A 1 182 ? -2.402 -4.617 -15.227 1 97.94 182 VAL A N 1
ATOM 1346 C CA . VAL A 1 182 ? -3.299 -5.117 -14.188 1 97.94 182 VAL A CA 1
ATOM 1347 C C . VAL A 1 182 ? -3.646 -6.578 -14.461 1 97.94 182 VAL A C 1
ATOM 1349 O O . VAL A 1 182 ? -3.6 -7.414 -13.555 1 97.94 182 VAL A O 1
ATOM 1352 N N . ARG A 1 183 ? -3.891 -6.879 -15.711 1 98 183 ARG A N 1
ATOM 1353 C CA . ARG A 1 183 ? -4.246 -8.242 -16.078 1 98 183 ARG A CA 1
ATOM 1354 C C . ARG A 1 183 ? -3.092 -9.203 -15.82 1 98 183 ARG A C 1
ATOM 1356 O O . ARG A 1 183 ? -3.301 -10.312 -15.328 1 98 183 ARG A O 1
ATOM 1363 N N . ARG A 1 184 ? -1.918 -8.734 -16.141 1 96.56 184 ARG A N 1
ATOM 1364 C CA . ARG A 1 184 ? -0.745 -9.57 -15.906 1 96.56 184 ARG A CA 1
ATOM 1365 C C . ARG A 1 184 ? -0.543 -9.828 -14.422 1 96.56 184 ARG A C 1
ATOM 1367 O O . ARG A 1 184 ? -0.185 -10.938 -14.016 1 96.56 184 ARG A O 1
ATOM 1374 N N . THR A 1 185 ? -0.732 -8.852 -13.625 1 97.31 185 THR A N 1
ATOM 1375 C CA . THR A 1 185 ? -0.621 -8.984 -12.18 1 97.31 185 THR A CA 1
ATOM 1376 C C . THR A 1 185 ? -1.653 -9.977 -11.648 1 97.31 185 THR A C 1
ATOM 1378 O O . THR A 1 185 ? -1.321 -10.867 -10.859 1 97.31 185 THR A O 1
ATOM 1381 N N . VAL A 1 186 ? -2.887 -9.805 -12.086 1 98.12 186 VAL A N 1
ATOM 1382 C CA . VAL A 1 186 ? -3.955 -10.703 -11.664 1 98.12 186 VAL A CA 1
ATOM 1383 C C . VAL A 1 186 ? -3.623 -12.133 -12.086 1 98.12 186 VAL A C 1
ATOM 1385 O O . VAL A 1 186 ? -3.709 -13.062 -11.281 1 98.12 186 VAL A O 1
ATOM 1388 N N . ALA A 1 187 ? -3.191 -12.312 -13.328 1 96.38 187 ALA A N 1
ATOM 1389 C CA . ALA A 1 187 ? -2.863 -13.633 -13.859 1 96.38 187 ALA A CA 1
ATOM 1390 C C . ALA A 1 187 ? -1.739 -14.281 -13.055 1 96.38 187 ALA A C 1
ATOM 1392 O O . ALA A 1 187 ? -1.771 -15.484 -12.789 1 96.38 187 ALA A O 1
ATOM 1393 N N . ALA A 1 188 ? -0.812 -13.492 -12.664 1 94.38 188 ALA A N 1
ATOM 1394 C CA . ALA A 1 188 ? 0.308 -14.008 -11.875 1 94.38 188 ALA A CA 1
ATOM 1395 C C . ALA A 1 188 ? -0.165 -14.531 -10.523 1 94.38 188 ALA A C 1
ATOM 1397 O O . ALA A 1 188 ? 0.313 -15.562 -10.047 1 94.38 188 ALA A O 1
ATOM 1398 N N . VAL A 1 189 ? -1.089 -13.859 -9.938 1 96.31 189 VAL A N 1
ATOM 1399 C CA . VAL A 1 189 ? -1.539 -14.219 -8.602 1 96.31 189 VAL A CA 1
ATOM 1400 C C . VAL A 1 189 ? -2.441 -15.445 -8.664 1 96.31 189 VAL A C 1
ATOM 1402 O O . VAL A 1 189 ? -2.312 -16.359 -7.855 1 96.31 189 VAL A O 1
ATOM 1405 N N . VAL A 1 190 ? -3.303 -15.5 -9.664 1 96.19 190 VAL A N 1
ATOM 1406 C CA . VAL A 1 190 ? -4.305 -16.562 -9.656 1 96.19 190 VAL A CA 1
ATOM 1407 C C . VAL A 1 190 ? -3.799 -17.75 -10.469 1 96.19 190 VAL A C 1
ATOM 1409 O O . VAL A 1 190 ? -4.414 -18.828 -10.461 1 96.19 190 VAL A O 1
ATOM 1412 N N . GLY A 1 191 ? -2.684 -17.609 -11.188 1 90.25 191 GLY A N 1
ATOM 1413 C CA . GLY A 1 191 ? -2.174 -18.656 -12.062 1 90.25 191 GLY A CA 1
ATOM 1414 C C . GLY A 1 191 ? -2.014 -19.984 -11.367 1 90.25 191 GLY A C 1
ATOM 1415 O O . GLY A 1 191 ? -2.279 -21.031 -11.961 1 90.25 191 GLY A O 1
ATOM 1416 N N . GLY A 1 192 ? -1.649 -19.938 -10.102 1 86 192 GLY A N 1
ATOM 1417 C CA . GLY A 1 192 ? -1.416 -21.188 -9.375 1 86 192 GLY A CA 1
ATOM 1418 C C . GLY A 1 192 ? -2.693 -21.844 -8.891 1 86 192 GLY A C 1
ATOM 1419 O O . GLY A 1 192 ? -2.682 -23 -8.469 1 86 192 GLY A O 1
ATOM 1420 N N . VAL A 1 193 ? -3.824 -21.141 -9.055 1 89.81 193 VAL A N 1
ATOM 1421 C CA . VAL A 1 193 ? -5.02 -21.703 -8.43 1 89.81 193 VAL A CA 1
ATOM 1422 C C . VAL A 1 193 ? -6.121 -21.859 -9.477 1 89.81 193 VAL A C 1
ATOM 1424 O O . VAL A 1 193 ? -7.125 -22.531 -9.227 1 89.81 193 VAL A O 1
ATOM 1427 N N . VAL A 1 194 ? -5.977 -21.266 -10.57 1 90.12 194 VAL A N 1
ATOM 1428 C CA . VAL A 1 194 ? -7.008 -21.359 -11.602 1 90.12 194 VAL A CA 1
ATOM 1429 C C . VAL A 1 194 ? -6.965 -22.734 -12.25 1 90.12 194 VAL A C 1
ATOM 1431 O O . VAL A 1 194 ? -5.891 -23.281 -12.523 1 90.12 194 VAL A O 1
ATOM 1434 N N . ARG A 1 195 ? -8.117 -23.375 -12.328 1 83.06 195 ARG A N 1
ATOM 1435 C CA . ARG A 1 195 ? -8.219 -24.672 -13 1 83.06 195 ARG A CA 1
ATOM 1436 C C . ARG A 1 195 ? -8.375 -24.5 -14.508 1 83.06 195 ARG A C 1
ATOM 1438 O O . ARG A 1 195 ? -9.039 -23.562 -14.961 1 83.06 195 ARG A O 1
ATOM 1445 N N . GLU A 1 196 ? -7.309 -24.938 -15.266 1 61.97 196 GLU A N 1
ATOM 1446 C CA . GLU A 1 196 ? -7.453 -24.953 -16.719 1 61.97 196 GLU A CA 1
ATOM 1447 C C . GLU A 1 196 ? -8.648 -25.812 -17.141 1 61.97 196 GLU A C 1
ATOM 1449 O O . GLU A 1 196 ? -8.891 -26.875 -16.562 1 61.97 196 GLU A O 1
ATOM 1454 N N . GLY A 1 197 ? -9.852 -25.172 -17.25 1 49.03 197 GLY A N 1
ATOM 1455 C CA . GLY A 1 197 ? -10.836 -26.016 -17.906 1 49.03 197 GLY A CA 1
ATOM 1456 C C . GLY A 1 197 ? -10.273 -26.797 -19.078 1 49.03 197 GLY A C 1
ATOM 1457 O O . GLY A 1 197 ? -9.219 -26.438 -19.625 1 49.03 197 GLY A O 1
ATOM 1458 N N . MET B 1 1 ? 34.438 26.078 10.977 1 43.94 1 MET B N 1
ATOM 1459 C CA . MET B 1 1 ? 33.438 25.594 10.016 1 43.94 1 MET B CA 1
ATOM 1460 C C . MET B 1 1 ? 33.219 24.094 10.18 1 43.94 1 MET B C 1
ATOM 1462 O O . MET B 1 1 ? 34.156 23.328 10.305 1 43.94 1 MET B O 1
ATOM 1466 N N . PRO B 1 2 ? 32.031 23.734 10.633 1 54 2 PRO B N 1
ATOM 1467 C CA . PRO B 1 2 ? 32 22.297 10.922 1 54 2 PRO B CA 1
ATOM 1468 C C . PRO B 1 2 ? 32.562 21.453 9.773 1 54 2 PRO B C 1
ATOM 1470 O O . PRO B 1 2 ? 32.406 21.812 8.602 1 54 2 PRO B O 1
ATOM 1473 N N . THR B 1 3 ? 33.375 20.641 9.984 1 54.19 3 THR B N 1
ATOM 1474 C CA . THR B 1 3 ? 34.031 19.781 9.008 1 54.19 3 THR B CA 1
ATOM 1475 C C . THR B 1 3 ? 33.031 18.828 8.344 1 54.19 3 THR B C 1
ATOM 1477 O O . THR B 1 3 ? 31.969 18.578 8.883 1 54.19 3 THR B O 1
ATOM 1480 N N . GLY B 1 4 ? 33.375 18.547 7.121 1 49.5 4 GLY B N 1
ATOM 1481 C CA . GLY B 1 4 ? 32.625 17.594 6.316 1 49.5 4 GLY B CA 1
ATOM 1482 C C . GLY B 1 4 ? 32.125 16.391 7.105 1 49.5 4 GLY B C 1
ATOM 1483 O O . GLY B 1 4 ? 31 15.93 6.914 1 49.5 4 GLY B O 1
ATOM 1484 N N . VAL B 1 5 ? 32.969 15.953 8.016 1 53.12 5 VAL B N 1
ATOM 1485 C CA . VAL B 1 5 ? 32.656 14.812 8.875 1 53.12 5 VAL B CA 1
ATOM 1486 C C . VAL B 1 5 ? 31.562 15.211 9.875 1 53.12 5 VAL B C 1
ATOM 1488 O O . VAL B 1 5 ? 30.625 14.461 10.109 1 53.12 5 VAL B O 1
ATOM 1491 N N . ALA B 1 6 ? 31.734 16.297 10.406 1 56.97 6 ALA B N 1
ATOM 1492 C CA . ALA B 1 6 ? 30.766 16.781 11.383 1 56.97 6 ALA B CA 1
ATOM 1493 C C . ALA B 1 6 ? 29.391 16.969 10.758 1 56.97 6 ALA B C 1
ATOM 1495 O O . ALA B 1 6 ? 28.375 16.672 11.391 1 56.97 6 ALA B O 1
ATOM 1496 N N . MET B 1 7 ? 29.516 17.391 9.57 1 61.5 7 MET B N 1
ATOM 1497 C CA . MET B 1 7 ? 28.266 17.594 8.836 1 61.5 7 MET B CA 1
ATOM 1498 C C . MET B 1 7 ? 27.594 16.266 8.516 1 61.5 7 MET B C 1
ATOM 1500 O O . MET B 1 7 ? 26.375 16.141 8.617 1 61.5 7 MET B O 1
ATOM 1504 N N . ARG B 1 8 ? 28.422 15.336 8.078 1 64.5 8 ARG B N 1
ATOM 1505 C CA . ARG B 1 8 ? 27.891 14 7.816 1 64.5 8 ARG B CA 1
ATOM 1506 C C . ARG B 1 8 ? 27.297 13.391 9.078 1 64.5 8 ARG B C 1
ATOM 1508 O O . ARG B 1 8 ? 26.266 12.719 9.031 1 64.5 8 ARG B O 1
ATOM 1515 N N . ASP B 1 9 ? 27.906 13.805 9.969 1 79.88 9 ASP B N 1
ATOM 1516 C CA . ASP B 1 9 ? 27.469 13.312 11.266 1 79.88 9 ASP B CA 1
ATOM 1517 C C . ASP B 1 9 ? 26.109 13.906 11.648 1 79.88 9 ASP B C 1
ATOM 1519 O O . ASP B 1 9 ? 25.219 13.188 12.117 1 79.88 9 ASP B O 1
ATOM 1523 N N . ALA B 1 10 ? 25.984 15.148 11.258 1 83.19 10 ALA B N 1
ATOM 1524 C CA . ALA B 1 10 ? 24.719 15.805 11.586 1 83.19 10 ALA B CA 1
ATOM 1525 C C . ALA B 1 10 ? 23.578 15.273 10.727 1 83.19 10 ALA B C 1
ATOM 1527 O O . ALA B 1 10 ? 22.469 15.062 11.227 1 83.19 10 ALA B O 1
ATOM 1528 N N . ARG B 1 11 ? 23.875 15 9.523 1 89.5 11 ARG B N 1
ATOM 1529 C CA . ARG B 1 11 ? 22.875 14.469 8.609 1 89.5 11 ARG B CA 1
ATOM 1530 C C . ARG B 1 11 ? 22.422 13.078 9.055 1 89.5 11 ARG B C 1
ATOM 1532 O O . ARG B 1 11 ? 21.219 12.797 9.086 1 89.5 11 ARG B O 1
ATOM 1539 N N . GLU B 1 12 ? 23.359 12.336 9.422 1 91.94 12 GLU B N 1
ATOM 1540 C CA . GLU B 1 12 ? 23.031 10.984 9.867 1 91.94 12 GLU B CA 1
ATOM 1541 C C . GLU B 1 12 ? 22.203 11.023 11.156 1 91.94 12 GLU B C 1
ATOM 1543 O O . GLU B 1 12 ? 21.281 10.234 11.328 1 91.94 12 GLU B O 1
ATOM 1548 N N . ARG B 1 13 ? 22.547 11.93 11.938 1 93.56 13 ARG B N 1
ATOM 1549 C CA . ARG B 1 13 ? 21.812 12.094 13.188 1 93.56 13 ARG B CA 1
ATOM 1550 C C . ARG B 1 13 ? 20.375 12.516 12.93 1 93.56 13 ARG B C 1
ATOM 1552 O O . ARG B 1 13 ? 19.453 12.047 13.602 1 93.56 13 ARG B O 1
ATOM 1559 N N . LEU B 1 14 ? 20.266 13.344 11.977 1 95.88 14 LEU B N 1
ATOM 1560 C CA . LEU B 1 14 ? 18.938 13.828 11.625 1 95.88 14 LEU B CA 1
ATOM 1561 C C . LEU B 1 14 ? 18.109 12.711 11.008 1 95.88 14 LEU B C 1
ATOM 1563 O O . LEU B 1 14 ? 16.922 12.578 11.305 1 95.88 14 LEU B O 1
ATOM 1567 N N . PHE B 1 15 ? 18.703 11.914 10.211 1 96.88 15 PHE B N 1
ATOM 1568 C CA . PHE B 1 15 ? 17.984 10.797 9.602 1 96.88 15 PHE B CA 1
ATOM 1569 C C . PHE B 1 15 ? 17.562 9.789 10.664 1 96.88 15 PHE B C 1
ATOM 1571 O O . PHE B 1 15 ? 16.438 9.312 10.672 1 96.88 15 PHE B O 1
ATOM 1578 N N . ASP B 1 16 ? 18.469 9.531 11.586 1 96.88 16 ASP B N 1
ATOM 1579 C CA . ASP B 1 16 ? 18.156 8.602 12.664 1 96.88 16 ASP B CA 1
ATOM 1580 C C . ASP B 1 16 ? 17.016 9.117 13.523 1 96.88 16 ASP B C 1
ATOM 1582 O O . ASP B 1 16 ? 16.125 8.352 13.898 1 96.88 16 ASP B O 1
ATOM 1586 N N . ALA B 1 17 ? 17.062 10.359 13.797 1 97.44 17 ALA B N 1
ATOM 1587 C CA . ALA B 1 17 ? 16.016 11 14.578 1 97.44 17 ALA B CA 1
ATOM 1588 C C . ALA B 1 17 ? 14.672 10.938 13.836 1 97.44 17 ALA B C 1
ATOM 1590 O O . ALA B 1 17 ? 13.641 10.625 14.438 1 97.44 17 ALA B O 1
ATOM 1591 N N . ALA B 1 18 ? 14.727 11.219 12.547 1 97.69 18 ALA B N 1
ATOM 1592 C CA . ALA B 1 18 ? 13.516 11.164 11.727 1 97.69 18 ALA B CA 1
ATOM 1593 C C . ALA B 1 18 ? 12.906 9.766 11.742 1 97.69 18 ALA B C 1
ATOM 1595 O O . ALA B 1 18 ? 11.688 9.609 11.875 1 97.69 18 ALA B O 1
ATOM 1596 N N . GLU B 1 19 ? 13.719 8.812 11.625 1 97.25 19 GLU B N 1
ATOM 1597 C CA . GLU B 1 19 ? 13.234 7.438 11.633 1 97.25 19 GLU B CA 1
ATOM 1598 C C . GLU B 1 19 ? 12.609 7.082 12.977 1 97.25 19 GLU B C 1
ATOM 1600 O O . GLU B 1 19 ? 11.578 6.402 13.023 1 97.25 19 GLU B O 1
ATOM 1605 N N . ARG B 1 20 ? 13.195 7.543 14.055 1 97.06 20 ARG B N 1
ATOM 1606 C CA . ARG B 1 20 ? 12.633 7.293 15.383 1 97.06 20 ARG B CA 1
ATOM 1607 C C . ARG B 1 20 ? 11.266 7.949 15.523 1 97.06 20 ARG B C 1
ATOM 1609 O O . ARG B 1 20 ? 10.328 7.34 16.047 1 97.06 20 ARG B O 1
ATOM 1616 N N . VAL B 1 21 ? 11.156 9.172 15.023 1 96.62 21 VAL B N 1
ATOM 1617 C CA . VAL B 1 21 ? 9.883 9.883 15.07 1 96.62 21 VAL B CA 1
ATOM 1618 C C . VAL B 1 21 ? 8.844 9.141 14.234 1 96.62 21 VAL B C 1
ATOM 1620 O O . VAL B 1 21 ? 7.707 8.945 14.672 1 96.62 21 VAL B O 1
ATOM 1623 N N . LEU B 1 22 ? 9.234 8.703 13.062 1 95 22 LEU B N 1
ATOM 1624 C CA . LEU B 1 22 ? 8.336 7.977 12.164 1 95 22 LEU B CA 1
ATOM 1625 C C . LEU B 1 22 ? 7.832 6.695 12.82 1 95 22 LEU B C 1
ATOM 1627 O O . LEU B 1 22 ? 6.641 6.391 12.758 1 95 22 LEU B O 1
ATOM 1631 N N . LEU B 1 23 ? 8.719 6.012 13.461 1 92.81 23 LEU B N 1
ATOM 1632 C CA . LEU B 1 23 ? 8.375 4.73 14.062 1 92.81 23 LEU B CA 1
ATOM 1633 C C . LEU B 1 23 ? 7.469 4.93 15.273 1 92.81 23 LEU B C 1
ATOM 1635 O O . LEU B 1 23 ? 6.52 4.168 15.477 1 92.81 23 LEU B O 1
ATOM 1639 N N . ARG B 1 24 ? 7.707 5.91 16 1 92.12 24 ARG B N 1
ATOM 1640 C CA . ARG B 1 24 ? 7.004 6.133 17.25 1 92.12 24 ARG B CA 1
ATOM 1641 C C . ARG B 1 24 ? 5.676 6.844 17.016 1 92.12 24 ARG B C 1
ATOM 1643 O O . ARG B 1 24 ? 4.648 6.445 17.578 1 92.12 24 ARG B O 1
ATOM 1650 N N . ASP B 1 25 ? 5.738 7.934 16.109 1 91.75 25 ASP B N 1
ATOM 1651 C CA . ASP B 1 25 ? 4.602 8.852 16.062 1 91.75 25 ASP B CA 1
ATOM 1652 C C . ASP B 1 25 ? 3.971 8.859 14.672 1 91.75 25 ASP B C 1
ATOM 1654 O O . ASP B 1 25 ? 2.908 9.453 14.469 1 91.75 25 ASP B O 1
ATOM 1658 N N . GLY B 1 26 ? 4.547 8.242 13.68 1 90.94 26 GLY B N 1
ATOM 1659 C CA . GLY B 1 26 ? 3.973 8.141 12.344 1 90.94 26 GLY B CA 1
ATOM 1660 C C . GLY B 1 26 ? 4.301 9.336 11.469 1 90.94 26 GLY B C 1
ATOM 1661 O O . GLY B 1 26 ? 4.938 10.289 11.914 1 90.94 26 GLY B O 1
ATOM 1662 N N . PRO B 1 27 ? 3.883 9.289 10.227 1 91 27 PRO B N 1
ATOM 1663 C CA . PRO B 1 27 ? 4.27 10.297 9.234 1 91 27 PRO B CA 1
ATOM 1664 C C . PRO B 1 27 ? 3.695 11.672 9.547 1 91 27 PRO B C 1
ATOM 1666 O O . PRO B 1 27 ? 4.348 12.688 9.281 1 91 27 PRO B O 1
ATOM 1669 N N . SER B 1 28 ? 2.543 11.727 10.062 1 85.38 28 SER B N 1
ATOM 1670 C CA . SER B 1 28 ? 1.891 13.016 10.305 1 85.38 28 SER B CA 1
ATOM 1671 C C . SER B 1 28 ? 2.598 13.797 11.406 1 85.38 28 SER B C 1
ATOM 1673 O O . SER B 1 28 ? 2.428 15.008 11.516 1 85.38 28 SER B O 1
ATOM 1675 N N . ALA B 1 29 ? 3.383 13.109 12.148 1 90.19 29 ALA B N 1
ATOM 1676 C CA . ALA B 1 29 ? 4.074 13.75 13.266 1 90.19 29 ALA B CA 1
ATOM 1677 C C . ALA B 1 29 ? 5.465 14.219 12.852 1 90.19 29 ALA B C 1
ATOM 1679 O O . ALA B 1 29 ? 6.156 14.883 13.625 1 90.19 29 ALA B O 1
ATOM 1680 N N . LEU B 1 30 ? 5.859 13.836 11.695 1 93.56 30 LEU B N 1
ATOM 1681 C CA . LEU B 1 30 ? 7.207 14.164 11.25 1 93.56 30 LEU B CA 1
ATOM 1682 C C . LEU B 1 30 ? 7.297 15.617 10.789 1 93.56 30 LEU B C 1
ATOM 1684 O O . LEU B 1 30 ? 6.75 15.977 9.742 1 93.56 30 LEU B O 1
ATOM 1688 N N . THR B 1 31 ? 7.891 16.453 11.609 1 93.06 31 THR B N 1
ATOM 1689 C CA . THR B 1 31 ? 8.141 17.859 11.305 1 93.06 31 THR B CA 1
ATOM 1690 C C . THR B 1 31 ? 9.609 18.219 11.562 1 93.06 31 THR B C 1
ATOM 1692 O O . THR B 1 31 ? 10.328 17.469 12.219 1 93.06 31 THR B O 1
ATOM 1695 N N . SER B 1 32 ? 9.922 19.391 11.016 1 94.5 32 SER B N 1
ATOM 1696 C CA . SER B 1 32 ? 11.266 19.891 11.281 1 94.5 32 SER B CA 1
ATOM 1697 C C . SER B 1 32 ? 11.523 20 12.781 1 94.5 32 SER B C 1
ATOM 1699 O O . SER B 1 32 ? 12.562 19.578 13.273 1 94.5 32 SER B O 1
ATOM 1701 N N . ARG B 1 33 ? 10.57 20.484 13.477 1 95.25 33 ARG B N 1
ATOM 1702 C CA . ARG B 1 33 ? 10.695 20.688 14.914 1 95.25 33 ARG B CA 1
ATOM 1703 C C . ARG B 1 33 ? 10.828 19.359 15.641 1 95.25 33 ARG B C 1
ATOM 1705 O O . ARG B 1 33 ? 11.695 19.188 16.5 1 95.25 33 ARG B O 1
ATOM 1712 N N . ALA B 1 34 ? 10.031 18.406 15.32 1 96 34 ALA B N 1
ATOM 1713 C CA . ALA B 1 34 ? 10.055 17.094 15.961 1 96 34 ALA B CA 1
ATOM 1714 C C . ALA B 1 34 ? 11.391 16.391 15.727 1 96 34 ALA B C 1
ATOM 1716 O O . ALA B 1 34 ? 11.953 15.773 16.641 1 96 34 ALA B O 1
ATOM 1717 N N . VAL B 1 35 ? 11.891 16.469 14.5 1 96.75 35 VAL B N 1
ATOM 1718 C CA . VAL B 1 35 ? 13.133 15.789 14.125 1 96.75 35 VAL B CA 1
ATOM 1719 C C . VAL B 1 35 ? 14.305 16.422 14.867 1 96.75 35 VAL B C 1
ATOM 1721 O O . VAL B 1 35 ? 15.141 15.703 15.438 1 96.75 35 VAL B O 1
ATOM 1724 N N . THR B 1 36 ? 14.344 17.766 14.867 1 95.81 36 THR B N 1
ATOM 1725 C CA . THR B 1 36 ? 15.461 18.453 15.508 1 95.81 36 THR B CA 1
ATOM 1726 C C . THR B 1 36 ? 15.438 18.234 17.016 1 95.81 36 THR B C 1
ATOM 1728 O O . THR B 1 36 ? 16.484 18.047 17.641 1 95.81 36 THR B O 1
ATOM 1731 N N . ALA B 1 37 ? 14.242 18.266 17.594 1 95.94 37 ALA B N 1
ATOM 1732 C CA . ALA B 1 37 ? 14.109 17.984 19.016 1 95.94 37 ALA B CA 1
ATOM 1733 C C . ALA B 1 37 ? 14.578 16.562 19.344 1 95.94 37 ALA B C 1
ATOM 1735 O O . ALA B 1 37 ? 15.32 16.344 20.297 1 95.94 37 ALA B O 1
ATOM 1736 N N . GLU B 1 38 ? 14.211 15.617 18.516 1 96.31 38 GLU B N 1
ATOM 1737 C CA . GLU B 1 38 ? 14.578 14.219 18.688 1 96.31 38 GLU B CA 1
ATOM 1738 C C . GLU B 1 38 ? 16.094 14.023 18.547 1 96.31 38 GLU B C 1
ATOM 1740 O O . GLU B 1 38 ? 16.688 13.188 19.219 1 96.31 38 GLU B O 1
ATOM 1745 N N . ALA B 1 39 ? 16.688 14.773 17.672 1 95.31 39 ALA B N 1
ATOM 1746 C CA . ALA B 1 39 ? 18.109 14.656 17.375 1 95.31 39 ALA B CA 1
ATOM 1747 C C . ALA B 1 39 ? 18.953 15.398 18.422 1 95.31 39 ALA B C 1
ATOM 1749 O O . ALA B 1 39 ? 20.172 15.25 18.453 1 95.31 39 ALA B O 1
ATOM 1750 N N . GLY B 1 40 ? 18.281 16.203 19.219 1 94.19 40 GLY B N 1
ATOM 1751 C CA . GLY B 1 40 ? 19.016 17.031 20.156 1 94.19 40 GLY B CA 1
ATOM 1752 C C . GLY B 1 40 ? 19.844 18.109 19.484 1 94.19 40 GLY B C 1
ATOM 1753 O O . GLY B 1 40 ? 20.953 18.406 19.922 1 94.19 40 GLY B O 1
ATOM 1754 N N . CYS B 1 41 ? 19.422 18.562 18.422 1 90.06 41 CYS B N 1
ATOM 1755 C CA . CYS B 1 41 ? 20.125 19.578 17.656 1 90.06 41 CYS B CA 1
ATOM 1756 C C . CYS B 1 41 ? 19.469 20.953 17.844 1 90.06 41 CYS B C 1
ATOM 1758 O O . CYS B 1 41 ? 18.344 21.047 18.344 1 90.06 41 CYS B O 1
ATOM 1760 N N . ALA B 1 42 ? 20.25 21.953 17.531 1 87.5 42 ALA B N 1
ATOM 1761 C CA . ALA B 1 42 ? 19.734 23.312 17.562 1 87.5 42 ALA B CA 1
ATOM 1762 C C . ALA B 1 42 ? 18.594 23.484 16.562 1 87.5 42 ALA B C 1
ATOM 1764 O O . ALA B 1 42 ? 18.547 22.797 15.539 1 87.5 42 ALA B O 1
ATOM 1765 N N . LYS B 1 43 ? 18.031 24.609 16.922 1 83.69 43 LYS B N 1
ATOM 1766 C CA . LYS B 1 43 ? 16.969 24.984 15.992 1 83.69 43 LYS B CA 1
ATOM 1767 C C . LYS B 1 43 ? 17.531 25.438 14.648 1 83.69 43 LYS B C 1
ATOM 1769 O O . LYS B 1 43 ? 18.562 26.094 14.594 1 83.69 43 LYS B O 1
ATOM 1774 N N . GLY B 1 44 ? 17.188 25.047 13.617 1 87.69 44 GLY B N 1
ATOM 1775 C CA . GLY B 1 44 ? 17.609 25.531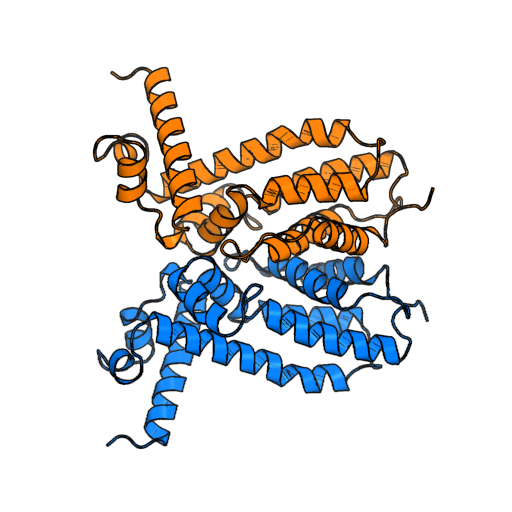 12.312 1 87.69 44 GLY B CA 1
ATOM 1776 C C . GLY B 1 44 ? 18.594 24.609 11.625 1 87.69 44 GLY B C 1
ATOM 1777 O O . GLY B 1 44 ? 18.922 24.797 10.453 1 87.69 44 GLY B O 1
ATOM 1778 N N . VAL B 1 45 ? 19.156 23.734 12.391 1 89.62 45 VAL B N 1
ATOM 1779 C CA . VAL B 1 45 ? 20.172 22.844 11.844 1 89.62 45 VAL B CA 1
ATOM 1780 C C . VAL B 1 45 ? 19.688 22.25 10.523 1 89.62 45 VAL B C 1
ATOM 1782 O O . VAL B 1 45 ? 20.453 22.141 9.57 1 89.62 45 VAL B O 1
ATOM 1785 N N . LEU B 1 46 ? 18.453 21.875 10.492 1 92.44 46 LEU B N 1
ATOM 1786 C CA . LEU B 1 46 ? 17.906 21.297 9.266 1 92.44 46 LEU B CA 1
ATOM 1787 C C . LEU B 1 46 ? 17.969 22.312 8.117 1 92.44 46 LEU B C 1
ATOM 1789 O O . LEU B 1 46 ? 18.344 21.953 7.004 1 92.44 46 LEU B O 1
ATOM 1793 N N . HIS B 1 47 ? 17.766 23.547 8.414 1 91.12 47 HIS B N 1
ATOM 1794 C CA . HIS B 1 47 ? 17.719 24.578 7.387 1 91.12 47 HIS B CA 1
ATOM 1795 C C . HIS B 1 47 ? 19.125 24.953 6.918 1 91.12 47 HIS B C 1
ATOM 1797 O O . HIS B 1 47 ? 19.297 25.516 5.836 1 91.12 47 HIS B O 1
ATOM 1803 N N . ARG B 1 48 ? 20.062 24.688 7.652 1 92.31 48 ARG B N 1
ATOM 1804 C CA . ARG B 1 48 ? 21.453 24.906 7.258 1 92.31 48 ARG B CA 1
ATOM 1805 C C . ARG B 1 48 ? 21.891 23.875 6.223 1 92.31 48 ARG B C 1
ATOM 1807 O O . ARG B 1 48 ? 22.75 24.156 5.379 1 92.31 48 ARG B O 1
ATOM 1814 N N . HIS B 1 49 ? 21.25 22.766 6.285 1 92.38 49 HIS B N 1
ATOM 1815 C CA . HIS B 1 49 ? 21.734 21.656 5.473 1 92.38 49 HIS B CA 1
ATOM 1816 C C . HIS B 1 49 ? 20.781 21.344 4.324 1 92.38 49 HIS B C 1
ATOM 1818 O O . HIS B 1 49 ? 21.172 20.719 3.334 1 92.38 49 HIS B O 1
ATOM 1824 N N . PHE B 1 50 ? 19.562 21.75 4.508 1 95.06 50 PHE B N 1
ATOM 1825 C CA . PHE B 1 50 ? 18.547 21.438 3.508 1 95.06 50 PHE B CA 1
ATOM 1826 C C . PHE B 1 50 ? 17.766 22.688 3.123 1 95.06 50 PHE B C 1
ATOM 1828 O O . PHE B 1 50 ? 17.469 23.531 3.977 1 95.06 50 PHE B O 1
ATOM 1835 N N . ALA B 1 51 ? 17.406 22.734 1.883 1 94.62 51 ALA B N 1
ATOM 1836 C CA . ALA B 1 51 ? 16.688 23.891 1.355 1 94.62 51 ALA B CA 1
ATOM 1837 C C . ALA B 1 51 ? 15.32 24.031 2.008 1 94.62 51 ALA B C 1
ATOM 1839 O O . ALA B 1 51 ? 14.836 25.156 2.219 1 94.62 51 ALA B O 1
ATOM 1840 N N . ASP B 1 52 ? 14.641 23 2.266 1 95.06 52 ASP B N 1
ATOM 1841 C CA . ASP B 1 52 ? 13.352 22.922 2.947 1 95.06 52 ASP B CA 1
ATOM 1842 C C . ASP B 1 52 ? 13.109 21.531 3.521 1 95.06 52 ASP B C 1
ATOM 1844 O O . ASP B 1 52 ? 13.953 20.641 3.391 1 95.06 52 ASP B O 1
ATOM 1848 N N . PHE B 1 53 ? 12.102 21.328 4.102 1 94.81 53 PHE B N 1
ATOM 1849 C CA . PHE B 1 53 ? 11.828 20.078 4.789 1 94.81 53 PHE B CA 1
ATOM 1850 C C . PHE B 1 53 ? 11.625 18.953 3.785 1 94.81 53 PHE B C 1
ATOM 1852 O O . PHE B 1 53 ? 12.031 17.812 4.039 1 94.81 53 PHE B O 1
ATOM 1859 N N . ASP B 1 54 ? 11.047 19.203 2.646 1 94.75 54 ASP B N 1
ATOM 1860 C CA . ASP B 1 54 ? 10.859 18.172 1.628 1 94.75 54 ASP B CA 1
ATOM 1861 C C . ASP B 1 54 ? 12.203 17.719 1.063 1 94.75 54 ASP B C 1
ATOM 1863 O O . ASP B 1 54 ? 12.367 16.547 0.708 1 94.75 54 ASP B O 1
ATOM 1867 N N . ALA B 1 55 ? 13.086 18.609 0.969 1 95.81 55 ALA B N 1
ATOM 1868 C CA . ALA B 1 55 ? 14.43 18.219 0.555 1 95.81 55 ALA B CA 1
ATOM 1869 C C . ALA B 1 55 ? 15.062 17.266 1.565 1 95.81 55 ALA B C 1
ATOM 1871 O O . ALA B 1 55 ? 15.703 16.281 1.185 1 95.81 55 ALA B O 1
ATOM 1872 N N . PHE B 1 56 ? 14.875 17.641 2.789 1 96.75 56 PHE B N 1
ATOM 1873 C CA . PHE B 1 56 ? 15.336 16.766 3.859 1 96.75 56 PHE B CA 1
ATOM 1874 C C . PHE B 1 56 ? 14.688 15.391 3.75 1 96.75 56 PHE B C 1
ATOM 1876 O O . PHE B 1 56 ? 15.383 14.375 3.797 1 96.75 56 PHE B O 1
ATOM 1883 N N . LEU B 1 57 ? 13.391 15.336 3.559 1 96.88 57 LEU B N 1
ATOM 1884 C CA . LEU B 1 57 ? 12.648 14.086 3.479 1 96.88 57 LEU B CA 1
ATOM 1885 C C . LEU B 1 57 ? 13.078 13.273 2.264 1 96.88 57 LEU B C 1
ATOM 1887 O O . LEU B 1 57 ? 13.172 12.047 2.33 1 96.88 57 LEU B O 1
ATOM 1891 N N . ALA B 1 58 ? 13.305 13.938 1.188 1 96.75 58 ALA B N 1
ATOM 1892 C CA . ALA B 1 58 ? 13.75 13.25 -0.018 1 96.75 58 ALA B CA 1
ATOM 1893 C C . ALA B 1 58 ? 15.078 12.539 0.219 1 96.75 58 ALA B C 1
ATOM 1895 O O . ALA B 1 58 ? 15.258 11.391 -0.198 1 96.75 58 ALA B O 1
ATOM 1896 N N . GLU B 1 59 ? 15.914 13.211 0.906 1 96.75 59 GLU B N 1
ATOM 1897 C CA . GLU B 1 59 ? 17.203 12.594 1.197 1 96.75 5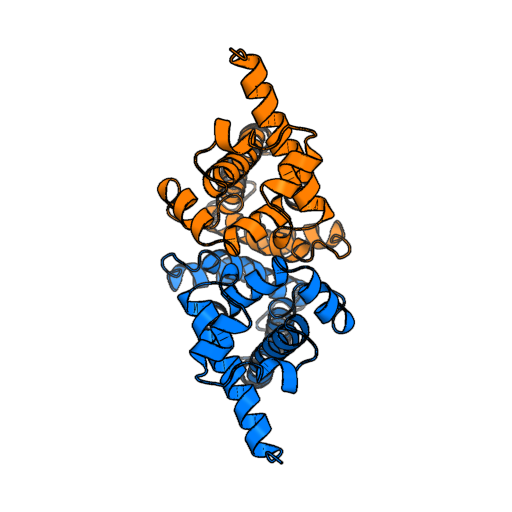9 GLU B CA 1
ATOM 1898 C C . GLU B 1 59 ? 17.062 11.43 2.17 1 96.75 59 GLU B C 1
ATOM 1900 O O . GLU B 1 59 ? 17.797 10.438 2.082 1 96.75 59 GLU B O 1
ATOM 1905 N N . LEU B 1 60 ? 16.188 11.586 3.1 1 97.31 60 LEU B N 1
ATOM 1906 C CA . LEU B 1 60 ? 15.859 10.484 3.994 1 97.31 60 LEU B CA 1
ATOM 1907 C C . LEU B 1 60 ? 15.406 9.258 3.203 1 97.31 60 LEU B C 1
ATOM 1909 O O . LEU B 1 60 ? 15.891 8.148 3.438 1 97.31 60 LEU B O 1
ATOM 1913 N N . VAL B 1 61 ? 14.516 9.438 2.268 1 96.94 61 VAL B N 1
ATOM 1914 C CA . VAL B 1 61 ? 13.992 8.359 1.439 1 96.94 61 VAL B CA 1
ATOM 1915 C C . VAL B 1 61 ? 15.125 7.75 0.608 1 96.94 61 VAL B C 1
ATOM 1917 O O . VAL B 1 61 ? 15.258 6.527 0.535 1 96.94 61 VAL B O 1
ATOM 1920 N N . ARG B 1 62 ? 15.945 8.602 0.053 1 96.44 62 ARG B N 1
ATOM 1921 C CA . ARG B 1 62 ? 17.062 8.133 -0.768 1 96.44 62 ARG B CA 1
ATOM 1922 C C . ARG B 1 62 ? 18.031 7.293 0.055 1 96.44 62 ARG B C 1
ATOM 1924 O O . ARG B 1 62 ? 18.562 6.297 -0.432 1 96.44 62 ARG B O 1
ATOM 1931 N N . ASP B 1 63 ? 18.219 7.773 1.221 1 96.19 63 ASP B N 1
ATOM 1932 C CA . ASP B 1 63 ? 19.094 7.02 2.111 1 96.19 63 ASP B CA 1
ATOM 1933 C C . ASP B 1 63 ? 18.531 5.629 2.387 1 96.19 63 ASP B C 1
ATOM 1935 O O . ASP B 1 63 ? 19.281 4.641 2.365 1 96.19 63 ASP B O 1
ATOM 1939 N N . ARG B 1 64 ? 17.266 5.543 2.652 1 96.25 64 ARG B N 1
ATOM 1940 C CA . ARG B 1 64 ? 16.625 4.254 2.893 1 96.25 64 ARG B CA 1
ATOM 1941 C C . ARG B 1 64 ? 16.672 3.379 1.646 1 96.25 64 ARG B C 1
ATOM 1943 O O . ARG B 1 64 ? 16.891 2.17 1.738 1 96.25 64 ARG B O 1
ATOM 1950 N N . VAL B 1 65 ? 16.5 3.939 0.504 1 95.75 65 VAL B N 1
ATOM 1951 C CA . VAL B 1 65 ? 16.562 3.227 -0.767 1 95.75 65 VAL B CA 1
ATOM 1952 C C . VAL B 1 65 ? 17.953 2.631 -0.948 1 95.75 65 VAL B C 1
ATOM 1954 O O . VAL B 1 65 ? 18.094 1.467 -1.334 1 95.75 65 VAL B O 1
ATOM 1957 N N . ARG B 1 66 ? 18.922 3.436 -0.617 1 95.88 66 ARG B N 1
ATOM 1958 C CA . ARG B 1 66 ? 20.297 2.957 -0.739 1 95.88 66 ARG B CA 1
ATOM 1959 C C . ARG B 1 66 ? 20.531 1.751 0.165 1 95.88 66 ARG B C 1
ATOM 1961 O O . ARG B 1 66 ? 21.234 0.814 -0.216 1 95.88 66 ARG B O 1
ATOM 1968 N N . ARG B 1 67 ? 19.984 1.789 1.297 1 95.31 67 ARG B N 1
ATOM 1969 C CA . ARG B 1 67 ? 20.125 0.67 2.225 1 95.31 67 ARG B CA 1
ATOM 1970 C C . ARG B 1 67 ? 19.469 -0.59 1.664 1 95.31 67 ARG B C 1
ATOM 1972 O O . ARG B 1 67 ? 20.016 -1.685 1.774 1 95.31 67 ARG B O 1
ATOM 1979 N N . ILE B 1 68 ? 18.359 -0.447 1.05 1 96.12 68 ILE B N 1
ATOM 1980 C CA . ILE B 1 68 ? 17.656 -1.568 0.44 1 96.12 68 ILE B CA 1
ATOM 1981 C C . ILE B 1 68 ? 18.469 -2.113 -0.731 1 96.12 68 ILE B C 1
ATOM 1983 O O . ILE B 1 68 ? 18.688 -3.322 -0.831 1 96.12 68 ILE B O 1
ATOM 1987 N N . GLU B 1 69 ? 18.906 -1.177 -1.534 1 96.31 69 GLU B N 1
ATOM 1988 C CA . GLU B 1 69 ? 19.672 -1.579 -2.705 1 96.31 69 GLU B CA 1
ATOM 1989 C C . GLU B 1 69 ? 21 -2.23 -2.299 1 96.31 69 GLU B C 1
ATOM 1991 O O . GLU B 1 69 ? 21.469 -3.148 -2.969 1 96.31 69 GLU B O 1
ATOM 1996 N N . GLY B 1 70 ? 21.531 -1.79 -1.209 1 95.56 70 GLY B N 1
ATOM 1997 C CA . GLY B 1 70 ? 22.781 -2.328 -0.706 1 95.56 70 GLY B CA 1
ATOM 1998 C C . GLY B 1 70 ? 22.688 -3.795 -0.327 1 95.56 70 GLY B C 1
ATOM 1999 O O . GLY B 1 70 ? 23.688 -4.516 -0.382 1 95.56 70 GLY B O 1
ATOM 2000 N N . ARG B 1 71 ? 21.516 -4.234 -0.024 1 92.75 71 ARG B N 1
ATOM 2001 C CA . ARG B 1 71 ? 21.312 -5.625 0.36 1 92.75 71 ARG B CA 1
ATOM 2002 C C . ARG B 1 71 ? 21.078 -6.504 -0.866 1 92.75 71 ARG B C 1
ATOM 2004 O O . ARG B 1 71 ? 21.078 -7.73 -0.764 1 92.75 71 ARG B O 1
ATOM 2011 N N . GLY B 1 72 ? 20.922 -5.895 -1.979 1 96.94 72 GLY B N 1
ATOM 2012 C CA . GLY B 1 72 ? 20.547 -6.598 -3.197 1 96.94 72 GLY B CA 1
ATOM 2013 C C . GLY B 1 72 ? 21.609 -7.586 -3.658 1 96.94 72 GLY B C 1
ATOM 2014 O O . GLY B 1 72 ? 21.281 -8.703 -4.066 1 96.94 72 GLY B O 1
ATOM 2015 N N . ALA B 1 73 ? 22.859 -7.176 -3.516 1 95.5 73 ALA B N 1
ATOM 2016 C CA . ALA B 1 73 ? 23.938 -8.023 -3.988 1 95.5 73 ALA B CA 1
ATOM 2017 C C . ALA B 1 73 ? 24.031 -9.305 -3.162 1 95.5 73 ALA B C 1
ATOM 2019 O O . ALA B 1 73 ? 24.203 -10.398 -3.711 1 95.5 73 ALA B O 1
ATOM 2020 N N . ALA B 1 74 ? 23.922 -9.117 -1.884 1 96.12 74 ALA B N 1
ATOM 2021 C CA . ALA B 1 74 ? 23.984 -10.273 -1 1 96.12 74 ALA B CA 1
ATOM 2022 C C . ALA B 1 74 ? 22.812 -11.219 -1.255 1 96.12 74 ALA B C 1
ATOM 2024 O O . ALA B 1 74 ? 22.984 -12.438 -1.271 1 96.12 74 ALA B O 1
ATOM 2025 N N . LEU B 1 75 ? 21.672 -10.688 -1.416 1 97.12 75 LEU B N 1
ATOM 2026 C CA . LEU B 1 75 ? 20.5 -11.5 -1.722 1 97.12 75 LEU B CA 1
ATOM 2027 C C . LEU B 1 75 ? 20.703 -12.258 -3.033 1 97.12 75 LEU B C 1
ATOM 2029 O O . LEU B 1 75 ? 20.453 -13.469 -3.102 1 97.12 75 LEU B O 1
ATOM 2033 N N . ARG B 1 76 ? 21.172 -11.586 -4.07 1 97.12 76 ARG B N 1
ATOM 2034 C CA . ARG B 1 76 ? 21.391 -12.203 -5.371 1 97.12 76 ARG B CA 1
ATOM 2035 C C . ARG B 1 76 ? 22.438 -13.312 -5.273 1 97.12 76 ARG B C 1
ATOM 2037 O O . ARG B 1 76 ? 22.297 -14.367 -5.898 1 97.12 76 ARG B O 1
ATOM 2044 N N . ALA B 1 77 ? 23.422 -13.086 -4.469 1 96.44 77 ALA B N 1
ATOM 2045 C CA . ALA B 1 77 ? 24.5 -14.062 -4.309 1 96.44 77 ALA B CA 1
ATOM 2046 C C . ALA B 1 77 ? 24.016 -15.32 -3.611 1 96.44 77 ALA B C 1
ATOM 2048 O O . ALA B 1 77 ? 24.625 -16.375 -3.717 1 96.44 77 ALA B O 1
ATOM 2049 N N . SER B 1 78 ? 22.953 -15.195 -2.947 1 96.62 78 SER B N 1
ATOM 2050 C CA . SER B 1 78 ? 22.406 -16.328 -2.211 1 96.62 78 SER B CA 1
ATOM 2051 C C . SER B 1 78 ? 21.531 -17.203 -3.104 1 96.62 78 SER B C 1
ATOM 2053 O O . SER B 1 78 ? 21.047 -18.25 -2.674 1 96.62 78 SER B O 1
ATOM 2055 N N . ALA B 1 79 ? 21.375 -16.781 -4.34 1 97.12 79 ALA B N 1
ATOM 2056 C CA . ALA B 1 79 ? 20.531 -17.547 -5.258 1 97.12 79 ALA B CA 1
ATOM 2057 C C . ALA B 1 79 ? 21 -18.984 -5.387 1 97.12 79 ALA B C 1
ATOM 2059 O O . ALA B 1 79 ? 22.203 -19.25 -5.398 1 97.12 79 ALA B O 1
ATOM 2060 N N . GLY B 1 80 ? 20.031 -19.875 -5.531 1 96.19 80 GLY B N 1
ATOM 2061 C CA . GLY B 1 80 ? 20.344 -21.281 -5.73 1 96.19 80 GLY B CA 1
ATOM 2062 C C . GLY B 1 80 ? 20.5 -22.047 -4.43 1 96.19 80 GLY B C 1
ATOM 2063 O O . GLY B 1 80 ? 20.703 -23.25 -4.438 1 96.19 80 GLY B O 1
ATOM 2064 N N . THR B 1 81 ? 20.312 -21.328 -3.309 1 94.12 81 THR B N 1
ATOM 2065 C CA . THR B 1 81 ? 20.516 -22 -2.029 1 94.12 81 THR B CA 1
ATOM 2066 C C . THR B 1 81 ? 19.266 -21.891 -1.158 1 94.12 81 THR B C 1
ATOM 2068 O O . THR B 1 81 ? 18.531 -20.922 -1.251 1 94.12 81 THR B O 1
ATOM 2071 N N . GLY B 1 82 ? 19.016 -22.938 -0.458 1 93.5 82 GLY B N 1
ATOM 2072 C CA . GLY B 1 82 ? 17.984 -22.906 0.577 1 93.5 82 GLY B CA 1
ATOM 2073 C C . GLY B 1 82 ? 16.578 -22.891 0.02 1 93.5 82 GLY B C 1
ATOM 2074 O O . GLY B 1 82 ? 16.359 -23.219 -1.148 1 93.5 82 GLY B O 1
ATOM 2075 N N . ASP B 1 83 ? 15.633 -22.594 0.879 1 95.38 83 ASP B N 1
ATOM 2076 C CA . ASP B 1 83 ? 14.203 -22.531 0.581 1 95.38 83 ASP B CA 1
ATOM 2077 C C . ASP B 1 83 ? 13.805 -21.172 0.02 1 95.38 83 ASP B C 1
ATOM 2079 O O . ASP B 1 83 ? 13.914 -20.156 0.712 1 95.38 83 ASP B O 1
ATOM 2083 N N . LEU B 1 84 ? 13.391 -21.172 -1.25 1 97.06 84 LEU B N 1
ATOM 2084 C CA . LEU B 1 84 ? 13.07 -19.938 -1.956 1 97.06 84 LEU B CA 1
ATOM 2085 C C . LEU B 1 84 ? 11.969 -19.156 -1.232 1 97.06 84 LEU B C 1
ATOM 2087 O O . LEU B 1 84 ? 12.102 -17.953 -0.996 1 97.06 84 LEU B O 1
ATOM 2091 N N . VAL B 1 85 ? 10.914 -19.875 -0.875 1 97.44 85 VAL B N 1
ATOM 2092 C CA . VAL B 1 85 ? 9.781 -19.25 -0.209 1 97.44 85 VAL B CA 1
ATOM 2093 C C . VAL B 1 85 ? 10.219 -18.672 1.135 1 97.44 85 VAL B C 1
ATOM 2095 O O . VAL B 1 85 ? 9.875 -17.531 1.475 1 97.44 85 VAL B O 1
ATOM 2098 N N . GLY B 1 86 ? 10.953 -19.453 1.882 1 97.25 86 GLY B N 1
ATOM 2099 C CA . GLY B 1 86 ? 11.477 -18.984 3.158 1 97.25 86 GLY B CA 1
ATOM 2100 C C . GLY B 1 86 ? 12.359 -17.766 3.031 1 97.25 86 GLY B C 1
ATOM 2101 O O . GLY B 1 86 ? 12.25 -16.828 3.82 1 97.25 86 GLY B O 1
ATOM 2102 N N . ARG B 1 87 ? 13.266 -17.766 2.055 1 97.06 87 ARG B N 1
ATOM 2103 C CA . ARG B 1 87 ? 14.164 -16.641 1.818 1 97.06 87 ARG B CA 1
ATOM 2104 C C . ARG B 1 87 ? 13.391 -15.383 1.464 1 97.06 87 ARG B C 1
ATOM 2106 O O . ARG B 1 87 ? 13.648 -14.312 2.016 1 97.06 87 ARG B O 1
ATOM 2113 N N . LEU B 1 88 ? 12.43 -15.516 0.574 1 98.19 88 LEU B N 1
ATOM 2114 C CA . LEU B 1 88 ? 11.609 -14.375 0.176 1 98.19 88 LEU B CA 1
ATOM 2115 C C . LEU B 1 88 ? 10.797 -13.852 1.357 1 98.19 88 LEU B C 1
ATOM 2117 O O . LEU B 1 88 ? 10.703 -12.633 1.557 1 98.19 88 LEU B O 1
ATOM 2121 N N . ALA B 1 89 ? 10.25 -14.734 2.145 1 98.31 89 ALA B N 1
ATOM 2122 C CA . ALA B 1 89 ? 9.477 -14.336 3.316 1 98.31 89 ALA B CA 1
ATOM 2123 C C . ALA B 1 89 ? 10.344 -13.578 4.316 1 98.31 89 ALA B C 1
ATOM 2125 O O . ALA B 1 89 ? 9.914 -12.562 4.875 1 98.31 89 ALA B O 1
ATOM 2126 N N . ASP B 1 90 ? 11.531 -14.047 4.551 1 97.25 90 ASP B N 1
ATOM 2127 C CA . ASP B 1 90 ? 12.461 -13.383 5.457 1 97.25 90 ASP B CA 1
ATOM 2128 C C . ASP B 1 90 ? 12.82 -11.984 4.957 1 97.25 90 ASP B C 1
ATOM 2130 O O . ASP B 1 90 ? 12.844 -11.023 5.73 1 97.25 90 ASP B O 1
ATOM 2134 N N . GLU B 1 91 ? 13.117 -11.906 3.682 1 97.56 91 GLU B N 1
ATOM 2135 C CA . GLU B 1 91 ? 13.492 -10.625 3.09 1 97.56 91 GLU B CA 1
ATOM 2136 C C . GLU B 1 91 ? 12.352 -9.617 3.203 1 97.56 91 GLU B C 1
ATOM 2138 O O . GLU B 1 91 ? 12.578 -8.453 3.545 1 97.56 91 GLU B O 1
ATOM 2143 N N . LEU B 1 92 ? 11.156 -10.07 2.9 1 98.19 92 LEU B N 1
ATOM 2144 C CA . LEU B 1 92 ? 9.984 -9.195 2.971 1 98.19 92 LEU B CA 1
ATOM 2145 C C . LEU B 1 92 ? 9.695 -8.789 4.41 1 98.19 92 LEU B C 1
ATOM 2147 O O . LEU B 1 92 ? 9.359 -7.637 4.68 1 98.19 92 LEU B O 1
ATOM 2151 N N . THR B 1 93 ? 9.82 -9.695 5.297 1 97.75 93 THR B N 1
ATOM 2152 C CA . THR B 1 93 ? 9.617 -9.398 6.711 1 97.75 93 THR B CA 1
ATOM 2153 C C . THR B 1 93 ? 10.641 -8.383 7.203 1 97.75 93 THR B C 1
ATOM 2155 O O . THR B 1 93 ? 10.281 -7.406 7.871 1 97.75 93 THR B O 1
ATOM 2158 N N . ASP B 1 94 ? 11.891 -8.578 6.867 1 96.62 94 ASP B N 1
ATOM 2159 C CA . ASP B 1 94 ? 12.938 -7.645 7.25 1 96.62 94 ASP B CA 1
ATOM 2160 C C . ASP B 1 94 ? 12.664 -6.254 6.68 1 96.62 94 ASP B C 1
ATOM 2162 O O . ASP B 1 94 ? 12.859 -5.246 7.367 1 96.62 94 ASP B O 1
ATOM 2166 N N . LEU B 1 95 ? 12.266 -6.234 5.469 1 96.62 95 LEU B N 1
ATOM 2167 C CA . LEU B 1 95 ? 11.969 -4.969 4.801 1 96.62 95 LEU B CA 1
ATOM 2168 C C . LEU B 1 95 ? 10.852 -4.223 5.52 1 96.62 95 LEU B C 1
ATOM 2170 O O . LEU B 1 95 ? 11.008 -3.057 5.883 1 96.62 95 LEU B O 1
ATOM 2174 N N . PHE B 1 96 ? 9.75 -4.891 5.855 1 96.12 96 PHE B N 1
ATOM 2175 C CA . PHE B 1 96 ? 8.547 -4.184 6.258 1 96.12 96 PHE B CA 1
ATOM 2176 C C . PHE B 1 96 ? 8.445 -4.105 7.777 1 96.12 96 PHE B C 1
ATOM 2178 O O . PHE B 1 96 ? 7.59 -3.393 8.312 1 96.12 96 PHE B O 1
ATOM 2185 N N . GLU B 1 97 ? 9.242 -4.805 8.547 1 92.88 97 GLU B N 1
ATOM 2186 C CA . GLU B 1 97 ? 9.352 -4.598 9.992 1 92.88 97 GLU B CA 1
ATOM 2187 C C . GLU B 1 97 ? 10.312 -3.457 10.312 1 92.88 97 GLU B C 1
ATOM 2189 O O . GLU B 1 97 ? 10.508 -3.117 11.484 1 92.88 97 GLU B O 1
ATOM 2194 N N . SER B 1 98 ? 10.836 -2.824 9.336 1 89.75 98 SER B N 1
ATOM 2195 C CA . SER B 1 98 ? 11.656 -1.622 9.461 1 89.75 98 SER B CA 1
ATOM 2196 C C . SER B 1 98 ? 10.812 -0.36 9.336 1 89.75 98 SER B C 1
ATOM 2198 O O . SER B 1 98 ? 9.578 -0.42 9.422 1 89.75 98 SER B O 1
ATOM 2200 N N . VAL B 1 99 ? 11.422 0.77 9.141 1 93.38 99 VAL B N 1
ATOM 2201 C CA . VAL B 1 99 ? 10.758 2.064 9.055 1 93.38 99 VAL B CA 1
ATOM 2202 C C . VAL B 1 99 ? 10.141 2.23 7.668 1 93.38 99 VAL B C 1
ATOM 2204 O O . VAL B 1 99 ? 9.414 3.197 7.414 1 93.38 99 VAL B O 1
ATOM 2207 N N . ALA B 1 100 ? 10.297 1.24 6.812 1 93.5 100 ALA B N 1
ATOM 2208 C CA . ALA B 1 100 ? 9.898 1.334 5.406 1 93.5 100 ALA B CA 1
ATOM 2209 C C . ALA B 1 100 ? 8.406 1.599 5.273 1 93.5 100 ALA B C 1
ATOM 2211 O O . ALA B 1 100 ? 7.984 2.438 4.473 1 93.5 100 ALA B O 1
ATOM 2212 N N . VAL B 1 101 ? 7.605 0.966 6.039 1 93.25 101 VAL B N 1
ATOM 2213 C CA . VAL B 1 101 ? 6.156 1.125 5.945 1 93.25 101 VAL B CA 1
ATOM 2214 C C . VAL B 1 101 ? 5.777 2.572 6.246 1 93.25 101 VAL B C 1
ATOM 2216 O O . VAL B 1 101 ? 4.961 3.168 5.535 1 93.25 101 VAL B O 1
ATOM 2219 N N . ALA B 1 102 ? 6.41 3.125 7.27 1 93.38 102 ALA B N 1
ATOM 2220 C CA . ALA B 1 102 ? 6.133 4.512 7.633 1 93.38 102 ALA B CA 1
ATOM 2221 C C . ALA B 1 102 ? 6.602 5.469 6.543 1 93.38 102 ALA B C 1
ATOM 2223 O O . ALA B 1 102 ? 5.945 6.477 6.262 1 93.38 102 ALA B O 1
ATOM 2224 N N . ILE B 1 103 ? 7.688 5.164 5.945 1 95 103 ILE B N 1
ATOM 2225 C CA . ILE B 1 103 ? 8.242 6.004 4.891 1 95 103 ILE B CA 1
ATOM 2226 C C . ILE B 1 103 ? 7.348 5.949 3.658 1 95 103 ILE B C 1
ATOM 2228 O O . ILE B 1 103 ? 7.125 6.965 2.996 1 95 103 ILE B O 1
ATOM 2232 N N . VAL B 1 104 ? 6.848 4.84 3.354 1 93.44 104 VAL B N 1
ATOM 2233 C CA . VAL B 1 104 ? 5.914 4.711 2.242 1 93.44 104 VAL B CA 1
ATOM 2234 C C . VAL B 1 104 ? 4.676 5.562 2.506 1 93.44 104 VAL B C 1
ATOM 2236 O O . VAL B 1 104 ? 4.203 6.273 1.615 1 93.44 104 VAL B O 1
ATOM 2239 N N . GLY B 1 105 ? 4.156 5.465 3.723 1 91.25 105 GLY B N 1
ATOM 2240 C CA . GLY B 1 105 ? 3.055 6.332 4.105 1 91.25 105 GLY B CA 1
ATOM 2241 C C . GLY B 1 105 ? 3.363 7.809 3.918 1 91.25 105 GLY B C 1
ATOM 2242 O O . GLY B 1 105 ? 2.521 8.57 3.438 1 91.25 105 GLY B O 1
ATOM 2243 N N . LEU B 1 106 ? 4.566 8.148 4.293 1 92.06 106 LEU B N 1
ATOM 2244 C CA . LEU B 1 106 ? 5.043 9.523 4.148 1 92.06 106 LEU B CA 1
ATOM 2245 C C . LEU B 1 106 ? 5.062 9.938 2.68 1 92.06 106 LEU B C 1
ATOM 2247 O O . LEU B 1 106 ? 4.539 10.992 2.32 1 92.06 106 LEU B O 1
ATOM 2251 N N . VAL B 1 107 ? 5.578 9.117 1.83 1 92.62 107 VAL B N 1
ATOM 2252 C CA . VAL B 1 107 ? 5.723 9.398 0.406 1 92.62 107 VAL B CA 1
ATOM 2253 C C . VAL B 1 107 ? 4.348 9.5 -0.246 1 92.62 107 VAL B C 1
ATOM 2255 O O . VAL B 1 107 ? 4.09 10.406 -1.036 1 92.62 107 VAL B O 1
ATOM 2258 N N . THR B 1 108 ? 3.463 8.664 0.095 1 89.19 108 THR B N 1
ATOM 2259 C CA . THR B 1 108 ? 2.178 8.586 -0.588 1 89.19 108 THR B CA 1
ATOM 2260 C C . THR B 1 108 ? 1.243 9.695 -0.111 1 89.19 108 THR B C 1
ATOM 2262 O O . THR B 1 108 ? 0.284 10.047 -0.801 1 89.19 108 THR B O 1
ATOM 2265 N N . SER B 1 109 ? 1.484 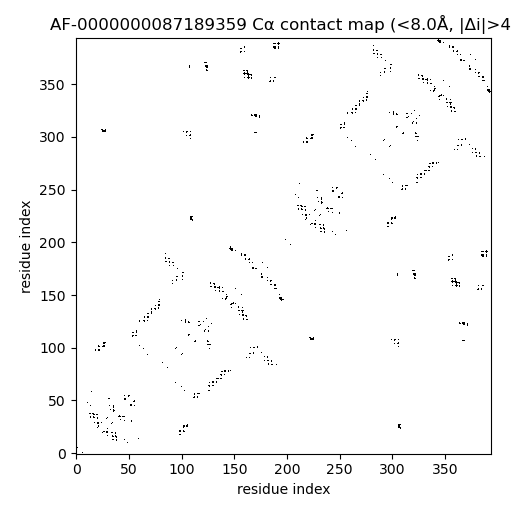10.266 1.041 1 87.81 109 SER B N 1
ATOM 2266 C CA . SER B 1 109 ? 0.575 11.266 1.587 1 87.81 109 SER B CA 1
ATOM 2267 C C . SER B 1 109 ? 1.064 12.68 1.288 1 87.81 109 SER B C 1
ATOM 2269 O O . SER B 1 109 ? 0.296 13.641 1.372 1 87.81 109 SER B O 1
ATOM 2271 N N . ARG B 1 110 ? 2.354 12.773 0.963 1 88.94 110 ARG B N 1
ATOM 2272 C CA . ARG B 1 110 ? 2.938 14.102 0.769 1 88.94 110 ARG B CA 1
ATOM 2273 C C . ARG B 1 110 ? 3.266 14.344 -0.7 1 88.94 110 ARG B C 1
ATOM 2275 O O . ARG B 1 110 ? 4.309 13.906 -1.188 1 88.94 110 ARG B O 1
ATOM 2282 N N . ASP B 1 111 ? 2.484 15.148 -1.341 1 86.31 111 ASP B N 1
ATOM 2283 C CA . ASP B 1 111 ? 2.588 15.359 -2.781 1 86.31 111 ASP B CA 1
ATOM 2284 C C . ASP B 1 111 ? 3.896 16.062 -3.141 1 86.31 111 ASP B C 1
ATOM 2286 O O . ASP B 1 111 ? 4.535 15.719 -4.137 1 86.31 111 ASP B O 1
ATOM 2290 N N . GLY B 1 112 ? 4.238 17.047 -2.281 1 87.75 112 GLY B N 1
ATOM 2291 C CA . GLY B 1 112 ? 5.492 17.734 -2.539 1 87.75 112 GLY B CA 1
ATOM 2292 C C . GLY B 1 112 ? 6.695 16.812 -2.512 1 87.75 112 GLY B C 1
ATOM 2293 O O . GLY B 1 112 ? 7.582 16.906 -3.361 1 87.75 112 GLY B O 1
ATOM 2294 N N . LEU B 1 113 ? 6.703 15.914 -1.602 1 92.25 113 LEU B N 1
ATOM 2295 C CA . LEU B 1 113 ? 7.773 14.93 -1.5 1 92.25 113 LEU B CA 1
ATOM 2296 C C . LEU B 1 113 ? 7.773 14 -2.709 1 92.25 113 LEU B C 1
ATOM 2298 O O . LEU B 1 113 ? 8.82 13.766 -3.316 1 92.25 113 LEU B O 1
ATOM 2302 N N . ARG B 1 114 ? 6.641 13.516 -3.111 1 89 114 ARG B N 1
ATOM 2303 C CA . ARG B 1 114 ? 6.52 12.633 -4.266 1 89 114 ARG B CA 1
ATOM 2304 C C . ARG B 1 114 ? 7.023 13.32 -5.535 1 89 114 ARG B C 1
ATOM 2306 O O . ARG B 1 114 ? 7.766 12.719 -6.316 1 89 114 ARG B O 1
ATOM 2313 N N . ALA B 1 115 ? 6.617 14.5 -5.672 1 88 115 ALA B N 1
ATOM 2314 C CA . ALA B 1 115 ? 7.02 15.266 -6.852 1 88 115 ALA B CA 1
ATOM 2315 C C . ALA B 1 115 ? 8.539 15.398 -6.926 1 88 115 ALA B C 1
ATOM 2317 O O . ALA B 1 115 ? 9.125 15.273 -8 1 88 115 ALA B O 1
ATOM 2318 N N . ARG B 1 116 ? 9.086 15.625 -5.828 1 91.81 116 ARG B N 1
ATOM 2319 C CA . ARG B 1 116 ? 10.539 15.766 -5.766 1 91.81 116 ARG B CA 1
ATOM 2320 C C . ARG B 1 116 ? 11.234 14.453 -6.094 1 91.81 116 ARG B C 1
ATOM 2322 O O . ARG B 1 116 ? 12.188 14.43 -6.875 1 91.81 116 ARG B O 1
ATOM 2329 N N . LEU B 1 117 ? 10.75 13.43 -5.547 1 92.75 117 LEU B N 1
ATOM 2330 C CA . LEU B 1 117 ? 11.352 12.117 -5.762 1 92.75 117 LEU B CA 1
ATOM 2331 C C . LEU B 1 117 ? 11.164 11.664 -7.207 1 92.75 117 LEU B C 1
ATOM 2333 O O . LEU B 1 117 ? 12.023 10.969 -7.758 1 92.75 117 LEU B O 1
ATOM 2337 N N . ARG B 1 118 ? 10.086 12.031 -7.875 1 86.19 118 ARG B N 1
ATOM 2338 C CA . ARG B 1 118 ? 9.766 11.641 -9.242 1 86.19 118 ARG B CA 1
ATOM 2339 C C . ARG B 1 118 ? 10.734 12.266 -10.242 1 86.19 118 ARG B C 1
ATOM 2341 O O . ARG B 1 118 ? 10.883 11.781 -11.359 1 86.19 118 ARG B O 1
ATOM 2348 N N . ARG B 1 119 ? 11.297 13.273 -9.828 1 86.31 119 ARG B N 1
ATOM 2349 C CA . ARG B 1 119 ? 12.289 13.891 -10.703 1 86.31 119 ARG B CA 1
ATOM 2350 C C . ARG B 1 119 ? 13.438 12.93 -10.992 1 86.31 119 ARG B C 1
ATOM 2352 O O . ARG B 1 119 ? 14.047 12.977 -12.062 1 86.31 119 ARG B O 1
ATOM 2359 N N . GLU B 1 120 ? 13.648 12.055 -10.148 1 82.56 120 GLU B N 1
ATOM 2360 C CA . GLU B 1 120 ? 14.719 11.07 -10.305 1 82.56 120 GLU B CA 1
ATOM 2361 C C . GLU B 1 120 ? 14.172 9.711 -10.719 1 82.56 120 GLU B C 1
ATOM 2363 O O . GLU B 1 120 ? 14.789 9 -11.508 1 82.56 120 GLU B O 1
ATOM 2368 N N . ARG B 1 121 ? 12.977 9.406 -10.18 1 79.06 121 ARG B N 1
ATOM 2369 C CA . ARG B 1 121 ? 12.312 8.148 -10.484 1 79.06 121 ARG B CA 1
ATOM 2370 C C . ARG B 1 121 ? 10.883 8.383 -10.953 1 79.06 121 ARG B C 1
ATOM 2372 O O . ARG B 1 121 ? 9.969 8.531 -10.141 1 79.06 121 ARG B O 1
ATOM 2379 N N . PRO B 1 122 ? 10.719 8.281 -12.117 1 74 122 PRO B N 1
ATOM 2380 C CA . PRO B 1 122 ? 9.477 8.82 -12.68 1 74 122 PRO B CA 1
ATOM 2381 C C . PRO B 1 122 ? 8.273 7.914 -12.43 1 74 122 PRO B C 1
ATOM 2383 O O . PRO B 1 122 ? 7.129 8.352 -12.562 1 74 122 PRO B O 1
ATOM 2386 N N . ILE B 1 123 ? 8.609 6.652 -12.039 1 76.38 123 ILE B N 1
ATOM 2387 C CA . ILE B 1 123 ? 7.438 5.789 -11.922 1 76.38 123 ILE B CA 1
ATOM 2388 C C . ILE B 1 123 ? 7.492 5.02 -10.609 1 76.38 123 ILE B C 1
ATOM 2390 O O . ILE B 1 123 ? 8.578 4.684 -10.125 1 76.38 123 ILE B O 1
ATOM 2394 N N . GLY B 1 124 ? 6.215 4.875 -10.094 1 86.44 124 GLY B N 1
ATOM 2395 C CA . GLY B 1 124 ? 6.102 4 -8.938 1 86.44 124 GLY B CA 1
ATOM 2396 C C . GLY B 1 124 ? 6.281 4.727 -7.621 1 86.44 124 GLY B C 1
ATOM 2397 O O . GLY B 1 124 ? 6.359 5.953 -7.59 1 86.44 124 GLY B O 1
ATOM 2398 N N . VAL B 1 125 ? 6.203 4.055 -6.559 1 91.56 125 VAL B N 1
ATOM 2399 C CA . VAL B 1 125 ? 6.422 4.555 -5.203 1 91.56 125 VAL B CA 1
ATOM 2400 C C . VAL B 1 125 ? 7.855 4.254 -4.766 1 91.56 125 VAL B C 1
ATOM 2402 O O . VAL B 1 125 ? 8.211 3.094 -4.547 1 91.56 125 VAL B O 1
ATOM 2405 N N . PRO B 1 126 ? 8.578 5.352 -4.566 1 92.25 126 PRO B N 1
ATOM 2406 C CA . PRO B 1 126 ? 9.953 5.109 -4.129 1 92.25 126 PRO B CA 1
ATOM 2407 C C . PRO B 1 126 ? 10.031 4.184 -2.916 1 92.25 126 PRO B C 1
ATOM 2409 O O . PRO B 1 126 ? 9.141 4.199 -2.062 1 92.25 126 PRO B O 1
ATOM 2412 N N . LEU B 1 127 ? 11.109 3.422 -2.768 1 94.19 127 LEU B N 1
ATOM 2413 C CA . LEU B 1 127 ? 11.352 2.393 -1.763 1 94.19 127 LEU B CA 1
ATOM 2414 C C . LEU B 1 127 ? 10.719 1.068 -2.18 1 94.19 127 LEU B C 1
ATOM 2416 O O . LEU B 1 127 ? 11.398 0.042 -2.23 1 94.19 127 LEU B O 1
ATOM 2420 N N . LEU B 1 128 ? 9.344 1.129 -2.482 1 95.69 128 LEU B N 1
ATOM 2421 C CA . LEU B 1 128 ? 8.688 -0.103 -2.908 1 95.69 128 LEU B CA 1
ATOM 2422 C C . LEU B 1 128 ? 9.18 -0.53 -4.289 1 95.69 128 LEU B C 1
ATOM 2424 O O . LEU B 1 128 ? 9.445 -1.712 -4.52 1 95.69 128 LEU B O 1
ATOM 2428 N N . THR B 1 129 ? 9.305 0.441 -5.203 1 94.06 129 THR B N 1
ATOM 2429 C CA . THR B 1 129 ? 9.82 0.162 -6.543 1 94.06 129 THR B CA 1
ATOM 2430 C C . THR B 1 129 ? 11.25 -0.347 -6.48 1 94.06 129 THR B C 1
ATOM 2432 O O . THR B 1 129 ? 11.617 -1.29 -7.188 1 94.06 129 THR B O 1
ATOM 2435 N N . ASP B 1 130 ? 11.992 0.217 -5.633 1 95.12 130 ASP B N 1
ATOM 2436 C CA . ASP B 1 130 ? 13.391 -0.178 -5.48 1 95.12 130 ASP B CA 1
ATOM 2437 C C . ASP B 1 130 ? 13.5 -1.58 -4.883 1 95.12 130 ASP B C 1
ATOM 2439 O O . ASP B 1 130 ? 14.312 -2.389 -5.336 1 95.12 130 ASP B O 1
ATOM 2443 N N . ALA B 1 131 ? 12.703 -1.823 -3.891 1 97.5 131 ALA B N 1
ATOM 2444 C CA . ALA B 1 131 ? 12.672 -3.158 -3.297 1 97.5 131 ALA B CA 1
ATOM 2445 C C . ALA B 1 131 ? 12.258 -4.207 -4.324 1 97.5 131 ALA B C 1
ATOM 2447 O O . ALA B 1 131 ? 12.812 -5.305 -4.359 1 97.5 131 ALA B O 1
ATOM 2448 N N . ALA B 1 132 ? 11.297 -3.865 -5.137 1 97.44 132 ALA B N 1
ATOM 2449 C CA . ALA B 1 132 ? 10.867 -4.766 -6.203 1 97.44 132 ALA B CA 1
ATOM 2450 C C . ALA B 1 132 ? 12.008 -5.055 -7.172 1 97.44 132 ALA B C 1
ATOM 2452 O O . ALA B 1 132 ? 12.156 -6.184 -7.652 1 97.44 132 ALA B O 1
ATOM 2453 N N . GLY B 1 133 ? 12.734 -4.016 -7.477 1 96.88 133 GLY B N 1
ATOM 2454 C CA . GLY B 1 133 ? 13.891 -4.207 -8.336 1 96.88 133 GLY B CA 1
ATOM 2455 C C . GLY B 1 133 ? 14.906 -5.176 -7.758 1 96.88 133 GLY B C 1
ATOM 2456 O O . GLY B 1 133 ? 15.43 -6.039 -8.477 1 96.88 133 GLY B O 1
ATOM 2457 N N . VAL B 1 134 ? 15.156 -5.008 -6.508 1 97.81 134 VAL B N 1
ATOM 2458 C CA . VAL B 1 134 ? 16.078 -5.891 -5.805 1 97.81 134 VAL B CA 1
ATOM 2459 C C . VAL B 1 134 ? 15.562 -7.328 -5.867 1 97.81 134 VAL B C 1
ATOM 2461 O O . VAL B 1 134 ? 16.312 -8.25 -6.191 1 97.81 134 VAL B O 1
ATOM 2464 N N . LEU B 1 135 ? 14.312 -7.543 -5.582 1 98.31 135 LEU B N 1
ATOM 2465 C CA . LEU B 1 135 ? 13.727 -8.883 -5.605 1 98.31 135 LEU B CA 1
ATOM 2466 C C . LEU B 1 135 ? 13.734 -9.453 -7.02 1 98.31 135 LEU B C 1
ATOM 2468 O O . LEU B 1 135 ? 13.977 -10.648 -7.207 1 98.31 135 LEU B O 1
ATOM 2472 N N . ALA B 1 136 ? 13.445 -8.578 -7.996 1 98.25 136 ALA B N 1
ATOM 2473 C CA . ALA B 1 136 ? 13.43 -9.039 -9.383 1 98.25 136 ALA B CA 1
ATOM 2474 C C . ALA B 1 136 ? 14.805 -9.562 -9.797 1 98.25 136 ALA B C 1
ATOM 2476 O O . ALA B 1 136 ? 14.906 -10.586 -10.477 1 98.25 136 ALA B O 1
ATOM 2477 N N . SER B 1 137 ? 15.781 -8.867 -9.398 1 98.38 137 SER B N 1
ATOM 2478 C CA . SER B 1 137 ? 17.141 -9.281 -9.711 1 98.38 137 SER B CA 1
ATOM 2479 C C . SER B 1 137 ? 17.469 -10.633 -9.086 1 98.38 137 SER B C 1
ATOM 2481 O O . SER B 1 137 ? 18.062 -11.5 -9.734 1 98.38 137 SER B O 1
ATOM 2483 N N . TYR B 1 138 ? 17.094 -10.82 -7.84 1 98.5 138 TYR B N 1
ATOM 2484 C CA . TYR B 1 138 ? 17.266 -12.086 -7.148 1 98.5 138 TYR B CA 1
ATOM 2485 C C . TYR B 1 138 ? 16.469 -13.203 -7.836 1 98.5 138 TYR B C 1
ATOM 2487 O O . TYR B 1 138 ? 17 -14.289 -8.07 1 98.5 138 TYR B O 1
ATOM 2495 N N . LEU B 1 139 ? 15.227 -12.945 -8.211 1 98.5 139 LEU B N 1
ATOM 2496 C CA . LEU B 1 139 ? 14.367 -13.938 -8.844 1 98.5 139 LEU B CA 1
ATOM 2497 C C . LEU B 1 139 ? 14.883 -14.305 -10.234 1 98.5 139 LEU B C 1
ATOM 2499 O O . LEU B 1 139 ? 14.742 -15.445 -10.672 1 98.5 139 LEU B O 1
ATOM 2503 N N . ALA B 1 140 ? 15.445 -13.344 -10.898 1 98.38 140 ALA B N 1
ATOM 2504 C CA . ALA B 1 140 ? 16.062 -13.633 -12.188 1 98.38 140 ALA B CA 1
ATOM 2505 C C . ALA B 1 140 ? 17.219 -14.617 -12.039 1 98.38 140 ALA B C 1
ATOM 2507 O O . ALA B 1 140 ? 17.375 -15.531 -12.852 1 98.38 140 ALA B O 1
ATOM 2508 N N . ALA B 1 141 ? 18.031 -14.383 -11.023 1 98.25 141 ALA B N 1
ATOM 2509 C CA . ALA B 1 141 ? 19.125 -15.305 -10.742 1 98.25 141 ALA B CA 1
ATOM 2510 C C . ALA B 1 141 ? 18.594 -16.703 -10.438 1 98.25 141 ALA B C 1
ATOM 2512 O O . ALA B 1 141 ? 19.156 -17.703 -10.914 1 98.25 141 ALA B O 1
ATOM 2513 N N . GLU B 1 142 ? 17.547 -16.844 -9.617 1 98.31 142 GLU B N 1
ATOM 2514 C CA . GLU B 1 142 ? 16.906 -18.125 -9.328 1 98.31 142 GLU B CA 1
ATOM 2515 C C . GLU B 1 142 ? 16.406 -18.797 -10.602 1 98.31 142 GLU B C 1
ATOM 2517 O O . GLU B 1 142 ? 16.531 -20 -10.766 1 98.31 142 GLU B O 1
ATOM 2522 N N . ARG B 1 143 ? 15.805 -17.938 -11.469 1 97.94 143 ARG B N 1
ATOM 2523 C CA . ARG B 1 143 ? 15.32 -18.453 -12.75 1 97.94 143 ARG B CA 1
ATOM 2524 C C . ARG B 1 143 ? 16.469 -19 -13.586 1 97.94 143 ARG B C 1
ATOM 2526 O O . ARG B 1 143 ? 16.359 -20.078 -14.18 1 97.94 143 ARG B O 1
ATOM 2533 N N . ASP B 1 144 ? 17.531 -18.281 -13.672 1 97.44 144 ASP B N 1
ATOM 2534 C CA . ASP B 1 144 ? 18.703 -18.688 -14.438 1 97.44 144 ASP B CA 1
ATOM 2535 C C . ASP B 1 144 ? 19.266 -20 -13.93 1 97.44 144 ASP B C 1
ATOM 2537 O O . ASP B 1 144 ? 19.859 -20.766 -14.688 1 97.44 144 ASP B O 1
ATOM 2541 N N . LEU B 1 145 ? 19.062 -20.328 -12.703 1 97.25 145 LEU B N 1
ATOM 2542 C CA . LEU B 1 145 ? 19.547 -21.562 -12.078 1 97.25 145 LEU B CA 1
ATOM 2543 C C . LEU B 1 145 ? 18.531 -22.672 -12.195 1 97.25 145 LEU B C 1
ATOM 2545 O O . LEU B 1 145 ? 18.734 -23.781 -11.688 1 97.25 145 LEU B O 1
ATOM 2549 N N . GLY B 1 146 ? 17.391 -22.359 -12.789 1 96.5 146 GLY B N 1
ATOM 2550 C CA . GLY B 1 146 ? 16.391 -23.375 -13.102 1 96.5 146 GLY B CA 1
ATOM 2551 C C . GLY B 1 146 ? 15.414 -23.625 -11.977 1 96.5 146 GLY B C 1
ATOM 2552 O O . GLY B 1 146 ? 14.648 -24.594 -12.008 1 96.5 146 GLY B O 1
ATOM 2553 N N . ARG B 1 147 ? 15.344 -22.75 -11.008 1 96.69 147 ARG B N 1
ATOM 2554 C CA . ARG B 1 147 ? 14.469 -22.938 -9.859 1 96.69 147 ARG B CA 1
ATOM 2555 C C . ARG B 1 147 ? 13.094 -22.328 -10.109 1 96.69 147 ARG B C 1
ATOM 2557 O O . ARG B 1 147 ? 12.141 -22.625 -9.391 1 96.69 147 ARG B O 1
ATOM 2564 N N . LEU B 1 148 ? 13.047 -21.422 -11.062 1 97.06 148 LEU B N 1
ATOM 2565 C CA . LEU B 1 148 ? 11.781 -20.891 -11.562 1 97.06 148 LEU B CA 1
ATOM 2566 C C . LEU B 1 148 ? 11.547 -21.328 -13.008 1 97.06 148 LEU B C 1
ATOM 2568 O O . LEU B 1 148 ? 12.492 -21.703 -13.711 1 97.06 148 LEU B O 1
ATOM 2572 N N . ALA B 1 149 ? 10.266 -21.375 -13.359 1 95.94 149 ALA B N 1
ATOM 2573 C CA . ALA B 1 149 ? 9.953 -21.609 -14.766 1 95.94 149 ALA B CA 1
ATOM 2574 C C . ALA B 1 149 ? 10.711 -20.625 -15.664 1 95.94 149 ALA B C 1
ATOM 2576 O O . ALA B 1 149 ? 10.844 -19.453 -15.328 1 95.94 149 ALA B O 1
ATOM 2577 N N . PRO B 1 150 ? 11.188 -21.094 -16.797 1 95.56 150 PRO B N 1
ATOM 2578 C CA . PRO B 1 150 ? 11.984 -20.25 -17.688 1 95.56 150 PRO B CA 1
ATOM 2579 C C . PRO B 1 150 ? 11.211 -19.031 -18.188 1 95.56 150 PRO B C 1
ATOM 2581 O O . PRO B 1 150 ? 11.812 -18 -18.5 1 95.56 150 PRO B O 1
ATOM 2584 N N . ASP B 1 151 ? 9.906 -19.109 -18.188 1 93.94 151 ASP B N 1
ATOM 2585 C CA . ASP B 1 151 ? 9.102 -18.016 -18.734 1 93.94 151 ASP B CA 1
ATOM 2586 C C . ASP B 1 151 ? 8.492 -17.188 -17.609 1 93.94 151 ASP B C 1
ATOM 2588 O O . ASP B 1 151 ? 7.652 -16.312 -17.844 1 93.94 151 ASP B O 1
ATOM 2592 N N . ALA B 1 152 ? 8.953 -17.5 -16.391 1 96 152 ALA B N 1
ATOM 2593 C CA . ALA B 1 152 ? 8.477 -16.703 -15.273 1 96 152 ALA B CA 1
ATOM 2594 C C . ALA B 1 152 ? 8.781 -15.219 -15.477 1 96 152 ALA B C 1
ATOM 2596 O O . ALA B 1 152 ? 9.93 -14.844 -15.742 1 96 152 ALA B O 1
ATOM 2597 N N . ASP B 1 153 ? 7.777 -14.391 -15.391 1 96.69 153 ASP B N 1
ATOM 2598 C CA . ASP B 1 153 ? 7.957 -12.945 -15.531 1 96.69 153 ASP B CA 1
ATOM 2599 C C . ASP B 1 153 ? 8.305 -12.305 -14.188 1 96.69 153 ASP B C 1
ATOM 2601 O O . ASP B 1 153 ? 7.422 -11.859 -13.461 1 96.69 153 ASP B O 1
ATOM 2605 N N . VAL B 1 154 ? 9.555 -12.219 -13.906 1 97.75 154 VAL B N 1
ATOM 2606 C CA . VAL B 1 154 ? 10.016 -11.773 -12.594 1 97.75 154 VAL B CA 1
ATOM 2607 C C . VAL B 1 154 ? 9.68 -10.297 -12.398 1 97.75 154 VAL B C 1
ATOM 2609 O O . VAL B 1 154 ? 9.578 -9.82 -11.266 1 97.75 154 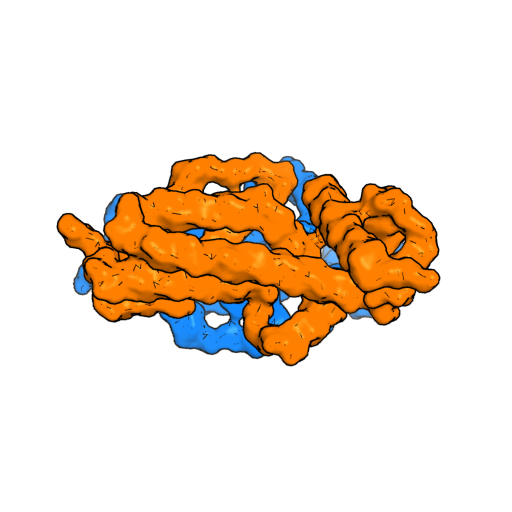VAL B O 1
ATOM 2612 N N . ASP B 1 155 ? 9.5 -9.539 -13.5 1 96.5 155 ASP B N 1
ATOM 2613 C CA . ASP B 1 155 ? 9.148 -8.125 -13.422 1 96.5 155 ASP B CA 1
ATOM 2614 C C . ASP B 1 155 ? 7.688 -7.949 -13 1 96.5 155 ASP B C 1
ATOM 2616 O O . ASP B 1 155 ? 7.266 -6.848 -12.641 1 96.5 155 ASP B O 1
ATOM 2620 N N . VAL B 1 156 ? 6.961 -8.984 -13 1 96.88 156 VAL B N 1
ATOM 2621 C CA . VAL B 1 156 ? 5.598 -8.984 -12.477 1 96.88 156 VAL B CA 1
ATOM 2622 C C . VAL B 1 156 ? 5.574 -9.617 -11.094 1 96.88 156 VAL B C 1
ATOM 2624 O O . VAL B 1 156 ? 4.934 -9.102 -10.172 1 96.88 156 VAL B O 1
ATOM 2627 N N . VAL B 1 157 ? 6.293 -10.703 -10.953 1 97.81 157 VAL B N 1
ATOM 2628 C CA . VAL B 1 157 ? 6.27 -11.477 -9.719 1 97.81 157 VAL B CA 1
ATOM 2629 C C . VAL B 1 157 ? 6.816 -10.633 -8.57 1 97.81 157 VAL B C 1
ATOM 2631 O O . VAL B 1 157 ? 6.227 -10.586 -7.488 1 97.81 157 VAL B O 1
ATOM 2634 N N . ALA B 1 158 ? 7.887 -9.906 -8.812 1 98.31 158 ALA B N 1
ATOM 2635 C CA . ALA B 1 158 ? 8.578 -9.164 -7.762 1 98.31 158 ALA B CA 1
ATOM 2636 C C . ALA B 1 158 ? 7.691 -8.047 -7.207 1 98.31 158 ALA B C 1
ATOM 2638 O O . ALA B 1 158 ? 7.441 -7.992 -6 1 98.31 158 ALA B O 1
ATOM 2639 N N . PRO B 1 159 ? 7.137 -7.18 -8.078 1 97.69 159 PRO B N 1
ATOM 2640 C CA . PRO B 1 159 ? 6.258 -6.156 -7.516 1 97.69 159 PRO B CA 1
ATOM 2641 C C . PRO B 1 159 ? 4.98 -6.742 -6.91 1 97.69 159 PRO B C 1
ATOM 2643 O O . PRO B 1 159 ? 4.438 -6.188 -5.953 1 97.69 159 PRO B O 1
ATOM 2646 N N . THR B 1 160 ? 4.539 -7.863 -7.43 1 97.88 160 THR B N 1
ATOM 2647 C CA . THR B 1 160 ? 3.393 -8.539 -6.832 1 97.88 160 THR B CA 1
ATOM 2648 C C . THR B 1 160 ? 3.703 -8.953 -5.395 1 97.88 160 THR B C 1
ATOM 2650 O O . THR B 1 160 ? 2.902 -8.719 -4.488 1 97.88 160 THR B O 1
ATOM 2653 N N . LEU B 1 161 ? 4.891 -9.523 -5.195 1 98.56 161 LEU B N 1
ATOM 2654 C CA . LEU B 1 161 ? 5.332 -9.906 -3.855 1 98.56 161 LEU B CA 1
ATOM 2655 C C . LEU B 1 161 ? 5.406 -8.688 -2.943 1 98.56 161 LEU B C 1
ATOM 2657 O O . LEU B 1 161 ? 4.914 -8.719 -1.813 1 98.56 161 LEU B O 1
ATOM 2661 N N . ILE B 1 162 ? 5.922 -7.617 -3.443 1 98.25 162 ILE B N 1
ATOM 2662 C CA . ILE B 1 162 ? 6.102 -6.395 -2.664 1 98.25 162 ILE B CA 1
ATOM 2663 C C . ILE B 1 162 ? 4.742 -5.832 -2.264 1 98.25 162 ILE B C 1
ATOM 2665 O O . ILE B 1 162 ? 4.512 -5.516 -1.095 1 98.25 162 ILE B O 1
ATOM 2669 N N . GLY B 1 163 ? 3.854 -5.711 -3.232 1 97.56 163 GLY B N 1
ATOM 2670 C CA . GLY B 1 163 ? 2.531 -5.172 -2.945 1 97.56 163 GLY B CA 1
ATOM 2671 C C . GLY B 1 163 ? 1.748 -6.016 -1.957 1 97.56 163 GLY B C 1
ATOM 2672 O O . GLY B 1 163 ? 1.164 -5.484 -1.009 1 97.56 163 GLY B O 1
ATOM 2673 N N . ALA B 1 164 ? 1.791 -7.27 -2.145 1 97.81 164 ALA B N 1
ATOM 2674 C CA . ALA B 1 164 ? 1.065 -8.188 -1.271 1 97.81 164 ALA B CA 1
ATOM 2675 C C . ALA B 1 164 ? 1.622 -8.148 0.15 1 97.81 164 ALA B C 1
ATOM 2677 O O . ALA B 1 164 ? 0.862 -8.078 1.119 1 97.81 164 ALA B O 1
ATOM 2678 N N . ALA B 1 165 ? 2.887 -8.219 0.257 1 97.56 165 ALA B N 1
ATOM 2679 C CA . ALA B 1 165 ? 3.518 -8.195 1.574 1 97.56 165 ALA B CA 1
ATOM 2680 C C . ALA B 1 165 ? 3.293 -6.848 2.26 1 97.56 165 ALA B C 1
ATOM 2682 O O . ALA B 1 165 ? 3.027 -6.793 3.463 1 97.56 165 ALA B O 1
ATOM 2683 N N . HIS B 1 166 ? 3.465 -5.797 1.499 1 96.19 166 HIS B N 1
ATOM 2684 C CA . HIS B 1 166 ? 3.246 -4.469 2.064 1 96.19 166 HIS B CA 1
ATOM 2685 C C . HIS B 1 166 ? 1.861 -4.363 2.697 1 96.19 166 HIS B C 1
ATOM 2687 O O . HIS B 1 166 ? 1.71 -3.785 3.775 1 96.19 166 HIS B O 1
ATOM 2693 N N . LEU B 1 167 ? 0.875 -4.902 2.059 1 94.75 167 LEU B N 1
ATOM 2694 C CA . LEU B 1 167 ? -0.478 -4.879 2.605 1 94.75 167 LEU B CA 1
ATOM 2695 C C . LEU B 1 167 ? -0.538 -5.609 3.943 1 94.75 167 LEU B C 1
ATOM 2697 O O . LEU B 1 167 ? -1.198 -5.148 4.875 1 94.75 167 LEU B O 1
ATOM 2701 N N . LEU B 1 168 ? 0.152 -6.688 4.094 1 94.56 168 LEU B N 1
ATOM 2702 C CA . LEU B 1 168 ? 0.167 -7.461 5.332 1 94.56 168 LEU B CA 1
ATOM 2703 C C . LEU B 1 168 ? 0.711 -6.625 6.484 1 94.56 168 LEU B C 1
ATOM 2705 O O . LEU B 1 168 ? 0.293 -6.797 7.633 1 94.56 168 LEU B O 1
ATOM 2709 N N . PHE B 1 169 ? 1.573 -5.715 6.121 1 93.88 169 PHE B N 1
ATOM 2710 C CA . PHE B 1 169 ? 2.277 -4.977 7.164 1 93.88 169 PHE B CA 1
ATOM 2711 C C . PHE B 1 169 ? 1.705 -3.57 7.312 1 93.88 169 PHE B C 1
ATOM 2713 O O . PHE B 1 169 ? 2.129 -2.811 8.188 1 93.88 169 PHE B O 1
ATOM 2720 N N . ALA B 1 170 ? 0.769 -3.219 6.488 1 89.19 170 ALA B N 1
ATOM 2721 C CA . ALA B 1 170 ? 0.351 -1.831 6.309 1 89.19 170 ALA B CA 1
ATOM 2722 C C . ALA B 1 170 ? -0.249 -1.268 7.594 1 89.19 170 ALA B C 1
ATOM 2724 O O . ALA B 1 170 ? -0.195 -0.059 7.832 1 89.19 170 ALA B O 1
ATOM 2725 N N . ASP B 1 171 ? -0.878 -2.135 8.344 1 86.56 171 ASP B N 1
ATOM 2726 C CA . ASP B 1 171 ? -1.332 -1.69 9.656 1 86.56 171 ASP B CA 1
ATOM 2727 C C . ASP B 1 171 ? -0.17 -1.626 10.648 1 86.56 171 ASP B C 1
ATOM 2729 O O . ASP B 1 171 ? 0.031 -2.551 11.438 1 86.56 171 ASP B O 1
ATOM 2733 N N . ARG B 1 172 ? 0.521 -0.482 10.711 1 82.75 172 ARG B N 1
ATOM 2734 C CA . ARG B 1 172 ? 1.79 -0.384 11.43 1 82.75 172 ARG B CA 1
ATOM 2735 C C . ARG B 1 172 ? 1.565 -0.317 12.93 1 82.75 172 ARG B C 1
ATOM 2737 O O . ARG B 1 172 ? 2.504 -0.49 13.711 1 82.75 172 ARG B O 1
ATOM 2744 N N . THR B 1 173 ? 0.356 -0.078 13.336 1 81.12 173 THR B N 1
ATOM 2745 C CA . THR B 1 173 ? 0.092 0.064 14.758 1 81.12 173 THR B CA 1
ATOM 2746 C C . THR B 1 173 ? -0.507 -1.219 15.328 1 81.12 173 THR B C 1
ATOM 2748 O O . THR B 1 173 ? -0.675 -1.347 16.547 1 81.12 173 THR B O 1
ATOM 2751 N N . GLY B 1 174 ? -0.829 -2.113 14.438 1 82.38 174 GLY B N 1
ATOM 2752 C CA . GLY B 1 174 ? -1.32 -3.414 14.867 1 82.38 174 GLY B CA 1
ATOM 2753 C C . GLY B 1 174 ? -0.224 -4.457 14.984 1 82.38 174 GLY B C 1
ATOM 2754 O O . GLY B 1 174 ? 0.95 -4.16 14.758 1 82.38 174 GLY B O 1
ATOM 2755 N N . PRO B 1 175 ? -0.629 -5.586 15.422 1 85.5 175 PRO B N 1
ATOM 2756 C CA . PRO B 1 175 ? 0.358 -6.668 15.484 1 85.5 175 PRO B CA 1
ATOM 2757 C C . PRO B 1 175 ? 0.923 -7.02 14.109 1 85.5 175 PRO B C 1
ATOM 2759 O O . PRO B 1 175 ? 0.192 -7.012 13.109 1 85.5 175 PRO B O 1
ATOM 2762 N N . PRO B 1 176 ? 2.242 -7.145 14.094 1 88.69 176 PRO B N 1
ATOM 2763 C CA . PRO B 1 176 ? 2.799 -7.613 12.82 1 88.69 176 PRO B CA 1
ATOM 2764 C C . PRO B 1 176 ? 2.234 -8.961 12.391 1 88.69 176 PRO B C 1
ATOM 2766 O O . PRO B 1 176 ? 1.767 -9.734 13.227 1 88.69 176 PRO B O 1
ATOM 2769 N N . PRO B 1 177 ? 2.238 -9.133 11.086 1 92.44 177 PRO B N 1
ATOM 2770 C CA . PRO B 1 177 ? 1.797 -10.453 10.633 1 92.44 177 PRO B CA 1
ATOM 2771 C C . PRO B 1 177 ? 2.697 -11.578 11.133 1 92.44 177 PRO B C 1
ATOM 2773 O O . PRO B 1 177 ? 3.895 -11.375 11.344 1 92.44 177 PRO B O 1
ATOM 2776 N N . ASP B 1 178 ? 2.049 -12.703 11.344 1 93.06 178 ASP B N 1
ATOM 2777 C CA . ASP B 1 178 ? 2.867 -13.852 11.711 1 93.06 178 ASP B CA 1
ATOM 2778 C C . ASP B 1 178 ? 3.682 -14.352 10.523 1 93.06 178 ASP B C 1
ATOM 2780 O O . ASP B 1 178 ? 3.33 -14.094 9.367 1 93.06 178 ASP B O 1
ATOM 2784 N N . ALA B 1 179 ? 4.762 -15.023 10.875 1 95.44 179 ALA B N 1
ATOM 2785 C CA . ALA B 1 179 ? 5.684 -15.531 9.859 1 95.44 179 ALA B CA 1
ATOM 2786 C C . ALA B 1 179 ? 4.965 -16.438 8.867 1 95.44 179 ALA B C 1
ATOM 2788 O O . ALA B 1 179 ? 5.266 -16.438 7.672 1 95.44 179 ALA B O 1
ATOM 2789 N N . ASP B 1 180 ? 4.055 -17.172 9.336 1 96.62 180 ASP B N 1
ATOM 2790 C CA . ASP B 1 180 ? 3.32 -18.094 8.484 1 96.62 180 ASP B CA 1
ATOM 2791 C C . ASP B 1 180 ? 2.463 -17.344 7.465 1 96.62 180 ASP B C 1
ATOM 2793 O O . ASP B 1 180 ? 2.316 -17.797 6.324 1 96.62 180 ASP B O 1
ATOM 2797 N N . ALA B 1 181 ? 1.912 -16.25 7.863 1 95.94 181 ALA B N 1
ATOM 2798 C CA . ALA B 1 181 ? 1.1 -15.453 6.953 1 95.94 181 ALA B CA 1
ATOM 2799 C C . ALA B 1 181 ? 1.939 -14.922 5.793 1 95.94 181 ALA B C 1
ATOM 2801 O O . ALA B 1 181 ? 1.507 -14.953 4.641 1 95.94 181 ALA B O 1
ATOM 2802 N N . VAL B 1 182 ? 3.148 -14.453 6.129 1 98 182 VAL B N 1
ATOM 2803 C CA . VAL B 1 182 ? 4.043 -13.945 5.094 1 98 182 VAL B CA 1
ATOM 2804 C C . VAL B 1 182 ? 4.445 -15.086 4.152 1 98 182 VAL B C 1
ATOM 2806 O O . VAL B 1 182 ? 4.41 -14.922 2.932 1 98 182 VAL B O 1
ATOM 2809 N N . ARG B 1 183 ? 4.715 -16.219 4.73 1 98 183 ARG B N 1
ATOM 2810 C CA . ARG B 1 183 ? 5.121 -17.375 3.93 1 98 183 ARG B CA 1
ATOM 2811 C C . ARG B 1 183 ? 3.994 -17.828 3.008 1 98 183 ARG B C 1
ATOM 2813 O O . ARG B 1 183 ? 4.23 -18.156 1.845 1 98 183 ARG B O 1
ATOM 2820 N N . ARG B 1 184 ? 2.812 -17.812 3.557 1 96.62 184 ARG B N 1
ATOM 2821 C CA . ARG B 1 184 ? 1.663 -18.203 2.748 1 96.62 184 ARG B CA 1
ATOM 2822 C C . ARG B 1 184 ? 1.448 -17.234 1.592 1 96.62 184 ARG B C 1
ATOM 2824 O O . ARG B 1 184 ? 1.121 -17.656 0.479 1 96.62 184 ARG B O 1
ATOM 2831 N N . THR B 1 185 ? 1.595 -16 1.832 1 97.31 185 THR B N 1
ATOM 2832 C CA . THR B 1 185 ? 1.466 -14.984 0.797 1 97.31 185 THR B CA 1
ATOM 2833 C C . THR B 1 185 ? 2.521 -15.172 -0.287 1 97.31 185 THR B C 1
ATOM 2835 O O . THR B 1 185 ? 2.207 -15.156 -1.479 1 97.31 185 THR B O 1
ATOM 2838 N N . VAL B 1 186 ? 3.756 -15.367 0.144 1 98.12 186 VAL B N 1
ATOM 2839 C CA . VAL B 1 186 ? 4.848 -15.594 -0.8 1 98.12 186 VAL B CA 1
ATOM 2840 C C . VAL B 1 186 ? 4.566 -16.844 -1.627 1 98.12 186 VAL B C 1
ATOM 2842 O O . VAL B 1 186 ? 4.672 -16.828 -2.855 1 98.12 186 VAL B O 1
ATOM 2845 N N . ALA B 1 187 ? 4.156 -17.922 -0.975 1 96.38 187 ALA B N 1
ATOM 2846 C CA . ALA B 1 187 ? 3.879 -19.188 -1.652 1 96.38 187 ALA B CA 1
ATOM 2847 C C . ALA B 1 187 ? 2.764 -19.016 -2.682 1 96.38 187 ALA B C 1
ATOM 2849 O O . ALA B 1 187 ? 2.83 -19.594 -3.773 1 96.38 187 ALA B O 1
ATOM 2850 N N . ALA B 1 188 ? 1.809 -18.234 -2.342 1 94.38 188 ALA B N 1
ATOM 2851 C CA . ALA B 1 188 ? 0.695 -18 -3.256 1 94.38 188 ALA B CA 1
ATOM 2852 C C . ALA B 1 188 ? 1.165 -17.281 -4.52 1 94.38 188 ALA B C 1
ATOM 2854 O O . ALA B 1 188 ? 0.711 -17.594 -5.621 1 94.38 188 ALA B O 1
ATOM 2855 N N . VAL B 1 189 ? 2.057 -16.375 -4.367 1 96.38 189 VAL B N 1
ATOM 2856 C CA . VAL B 1 189 ? 2.498 -15.57 -5.496 1 96.38 189 VAL B CA 1
ATOM 2857 C C . VAL B 1 189 ? 3.441 -16.375 -6.379 1 96.38 189 VAL B C 1
ATOM 2859 O O . VAL B 1 189 ? 3.332 -16.344 -7.605 1 96.38 189 VAL B O 1
ATOM 2862 N N . VAL B 1 190 ? 4.316 -17.156 -5.77 1 96.19 190 VAL B N 1
ATOM 2863 C CA . VAL B 1 190 ? 5.355 -17.797 -6.566 1 96.19 190 VAL B CA 1
ATOM 2864 C C . VAL B 1 190 ? 4.91 -19.203 -6.961 1 96.19 190 VAL B C 1
ATOM 2866 O O . VAL B 1 190 ? 5.57 -19.859 -7.766 1 96.19 190 VAL B O 1
ATOM 2869 N N . GLY B 1 191 ? 3.807 -19.688 -6.41 1 90.19 191 GLY B N 1
ATOM 2870 C CA . GLY B 1 191 ? 3.354 -21.062 -6.641 1 90.19 191 GLY B CA 1
ATOM 2871 C C . GLY B 1 191 ? 3.238 -21.406 -8.117 1 90.19 191 GLY B C 1
ATOM 2872 O O . GLY B 1 191 ? 3.559 -22.516 -8.523 1 90.19 191 GLY B O 1
ATOM 2873 N N . GLY B 1 192 ? 2.846 -20.422 -8.906 1 86.19 192 GLY B N 1
ATOM 2874 C CA . GLY B 1 192 ? 2.648 -20.688 -10.32 1 86.19 192 GLY B CA 1
ATOM 2875 C C . GLY B 1 192 ? 3.943 -20.688 -11.117 1 86.19 192 GLY B C 1
ATOM 2876 O O . GLY B 1 192 ? 3.969 -21.125 -12.273 1 86.19 192 GLY B O 1
ATOM 2877 N N . VAL B 1 193 ? 5.043 -20.312 -10.461 1 90.31 193 VAL B N 1
ATOM 2878 C CA . VAL B 1 193 ? 6.246 -20.156 -11.266 1 90.31 193 VAL B CA 1
ATOM 2879 C C . VAL B 1 193 ? 7.375 -21 -10.695 1 90.31 193 VAL B C 1
ATOM 2881 O O . VAL B 1 193 ? 8.398 -21.219 -11.352 1 90.31 193 VAL B O 1
ATOM 2884 N N . VAL B 1 194 ? 7.227 -21.469 -9.539 1 90.69 194 VAL B N 1
ATOM 2885 C CA . VAL B 1 194 ? 8.281 -22.281 -8.922 1 90.69 194 VAL B CA 1
ATOM 2886 C C . VAL B 1 194 ? 8.297 -23.672 -9.555 1 90.69 194 VAL B C 1
ATOM 2888 O O . VAL B 1 194 ? 7.246 -24.266 -9.797 1 90.69 194 VAL B O 1
ATOM 2891 N N . ARG B 1 195 ? 9.469 -24.094 -9.969 1 83.44 195 ARG B N 1
ATOM 2892 C CA . ARG B 1 195 ? 9.633 -25.438 -10.508 1 83.44 195 ARG B CA 1
ATOM 2893 C C . ARG B 1 195 ? 9.828 -26.469 -9.398 1 83.44 195 ARG B C 1
ATOM 2895 O O . ARG B 1 195 ? 10.477 -26.172 -8.391 1 83.44 195 ARG B O 1
ATOM 2902 N N . GLU B 1 196 ? 8.797 -27.359 -9.242 1 62.44 196 GLU B N 1
ATOM 2903 C CA . GLU B 1 196 ? 8.977 -28.469 -8.32 1 62.44 196 GLU B CA 1
ATOM 2904 C C . GLU B 1 196 ? 10.203 -29.297 -8.695 1 62.44 196 GLU B C 1
ATOM 2906 O O . GLU B 1 196 ? 10.453 -29.547 -9.875 1 62.44 196 GLU B O 1
ATOM 2911 N N . GLY B 1 197 ? 11.391 -28.953 -8.117 1 49.34 197 GLY B N 1
ATOM 2912 C CA . GLY B 1 197 ? 12.422 -29.969 -8.328 1 49.34 197 GLY B CA 1
ATOM 2913 C C . GLY B 1 197 ? 11.922 -31.391 -8.141 1 49.34 197 GLY B C 1
ATOM 2914 O O . GLY B 1 197 ? 10.883 -31.609 -7.504 1 49.34 197 GLY B O 1
#

pLDDT: mean 91.83, std 9.74, range [43.94, 98.56]

Nearest PDB structures (foldseek):
  2g3b-assembly1_B  TM=6.930E-01  e=1.488E-04  Rhodococcus jostii RHA1
  4yze-assembly2_D  TM=7.338E-01  e=6.508E-04  Escherichia coli K-12
  1zkg-assembly1_A  TM=6.879E-01  e=3.187E-04  Thermotoga maritima MSB8
  1rkt-assembly1_B  TM=5.662E-01  e=6.508E-04  Bacillus subtilis
  8fw3-assembly2_B  TM=6.471E-01  e=5.813E-03  Neisseria gonorrhoeae

Radius of gyration: 22.13 Å; Cα contacts (8 Å, |Δi|>4): 519; chains: 2; bounding box: 68×58×40 Å

Solvent-accessible surface area (backbone atoms only — not comparable to full-atom values): 20720 Å² total; per-residue (Å²): 122,84,45,75,63,55,48,51,49,48,52,52,41,41,44,52,20,40,48,51,42,27,67,73,61,28,39,72,56,62,41,72,66,53,24,30,59,63,46,70,50,58,88,57,55,64,61,76,77,22,93,44,68,50,54,45,49,45,50,47,52,50,52,53,35,49,55,54,54,64,48,28,60,62,52,35,68,46,45,88,54,84,55,65,50,59,52,52,29,49,52,52,47,59,51,49,76,46,60,48,53,41,49,43,28,38,45,63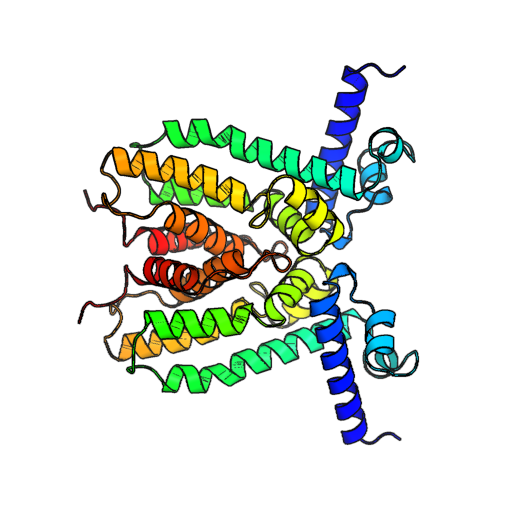,25,31,63,71,38,38,56,58,49,32,73,80,43,75,67,59,45,79,52,58,49,53,48,18,51,38,44,21,54,26,47,46,47,25,26,76,71,57,48,26,38,87,81,53,56,36,86,48,50,23,43,34,49,46,17,22,51,46,49,61,42,56,32,76,87,46,77,74,65,52,72,65,58,46,35,50,48,42,40,46,49,44,53,55,31,49,45,81,123,123,84,44,75,64,55,48,50,48,48,51,51,40,42,44,53,20,39,48,52,41,27,68,75,61,28,39,72,55,63,39,73,66,53,24,29,60,62,48,70,49,60,89,57,55,65,62,78,75,23,95,44,68,51,54,45,49,44,49,46,52,50,50,53,37,49,54,53,54,64,46,28,60,60,53,36,68,46,46,87,54,84,56,63,50,59,52,52,29,50,52,52,47,58,49,50,74,44,60,50,54,40,49,44,26,39,44,63,24,31,63,72,40,38,55,59,50,32,75,81,44,76,68,60,43,76,52,58,47,53,48,18,50,36,45,22,54,26,46,46,47,25,26,76,70,59,49,25,38,88,81,53,56,36,85,48,51,22,44,35,51,47,17,23,51,47,49,62,44,56,31,74,88,48,78,73,63,53,70,64,57,46,34,51,47,42,42,45,48,44,52,54,31,50,46,81,125

InterPro domains:
  IPR001647 DNA-binding HTH domain, TetR-type [PF00440] (15-59)
  IPR001647 DNA-binding HTH domain, TetR-type [PS50977] (8-68)
  IPR009057 Homedomain-like superfamily [SSF46689] (3-71)
  IPR050109 HTH-type, TetR-like transcriptional regulator [PTHR30055] (2-194)